Protein AF-0000000083551200 (afdb_homodimer)

Radius of gyration: 42.75 Å; Cα contacts (8 Å, |Δi|>4): 434; chains: 2; bounding box: 99×242×57 Å

Structure (mmCIF, N/CA/C/O backbone):
data_AF-0000000083551200-model_v1
#
loop_
_entity.id
_entity.type
_entity.pdbx_description
1 polymer 'TetR/AcrR family transcriptional regulator'
#
loop_
_atom_site.group_PDB
_atom_site.id
_atom_site.type_symbol
_atom_site.label_atom_id
_atom_site.label_alt_id
_atom_site.label_comp_id
_atom_site.label_asym_id
_atom_site.label_entity_id
_atom_site.label_seq_id
_atom_site.pdbx_PDB_ins_code
_atom_site.Cartn_x
_atom_site.Cartn_y
_atom_site.Cartn_z
_atom_site.occupancy
_atom_site.B_iso_or_equiv
_atom_site.auth_seq_id
_atom_site.auth_comp_id
_atom_site.auth_asym_id
_atom_site.auth_atom_id
_atom_site.pdbx_PDB_model_num
ATOM 1 N N . MET A 1 1 ? 72.625 -113.812 -29.484 1 29.19 1 MET A N 1
ATOM 2 C CA . MET A 1 1 ? 72.062 -112.812 -28.625 1 29.19 1 MET A CA 1
ATOM 3 C C . MET A 1 1 ? 72.438 -111.375 -29.094 1 29.19 1 MET A C 1
ATOM 5 O O . MET A 1 1 ? 73.562 -110.938 -28.859 1 29.19 1 MET A O 1
ATOM 9 N N . ILE A 1 2 ? 71.938 -111.062 -30.359 1 31.91 2 ILE A N 1
ATOM 10 C CA . ILE A 1 2 ? 72.375 -109.938 -31.234 1 31.91 2 ILE A CA 1
ATOM 11 C C . ILE A 1 2 ? 71.938 -108.625 -30.641 1 31.91 2 ILE A C 1
ATOM 13 O O . ILE A 1 2 ? 70.75 -108.438 -30.359 1 31.91 2 ILE A O 1
ATOM 17 N N . GLN A 1 3 ? 72.688 -107.875 -29.891 1 33.94 3 GLN A N 1
ATOM 18 C CA . GLN A 1 3 ? 72.562 -106.625 -29.141 1 33.94 3 GLN A CA 1
ATOM 19 C C . GLN A 1 3 ? 72.375 -105.438 -30.078 1 33.94 3 GLN A C 1
ATOM 21 O O . GLN A 1 3 ? 73.312 -105 -30.734 1 33.94 3 GLN A O 1
ATOM 26 N N . GLY A 1 4 ? 71.25 -105.375 -30.891 1 30.05 4 GLY A N 1
ATOM 27 C CA . GLY A 1 4 ? 71.062 -104.375 -31.891 1 30.05 4 GLY A CA 1
ATOM 28 C C . GLY A 1 4 ? 71.125 -102.938 -31.312 1 30.05 4 GLY A C 1
ATOM 29 O O . GLY A 1 4 ? 70.688 -102.75 -30.188 1 30.05 4 GLY A O 1
ATOM 30 N N . SER A 1 5 ? 72 -102.062 -31.766 1 36.12 5 SER A N 1
ATOM 31 C CA . SER A 1 5 ? 72.438 -100.688 -31.516 1 36.12 5 SER A CA 1
ATOM 32 C C . SER A 1 5 ? 71.312 -99.688 -31.844 1 36.12 5 SER A C 1
ATOM 34 O O . SER A 1 5 ? 71.312 -99.125 -32.938 1 36.12 5 SER A O 1
ATOM 36 N N . MET A 1 6 ? 70.062 -99.875 -31.422 1 34.28 6 MET A N 1
ATOM 37 C CA . MET A 1 6 ? 69.125 -98.938 -32.062 1 34.28 6 MET A CA 1
ATOM 38 C C . MET A 1 6 ? 69.438 -97.5 -31.719 1 34.28 6 MET A C 1
ATOM 40 O O . MET A 1 6 ? 69.75 -97.188 -30.562 1 34.28 6 MET A O 1
ATOM 44 N N . SER A 1 7 ? 69.938 -96.688 -32.656 1 35.22 7 SER A N 1
ATOM 45 C CA . SER A 1 7 ? 70.375 -95.25 -32.719 1 35.22 7 SER A CA 1
ATOM 46 C C . SER A 1 7 ? 69.25 -94.312 -32.312 1 35.22 7 SER A C 1
ATOM 48 O O . SER A 1 7 ? 68.188 -94.312 -32.938 1 35.22 7 SER A O 1
ATOM 50 N N . MET A 1 8 ? 69.062 -94.062 -31.031 1 34.53 8 MET A N 1
ATOM 51 C CA . MET A 1 8 ? 68 -93.188 -30.516 1 34.53 8 MET A CA 1
ATOM 52 C C . MET A 1 8 ? 68.125 -91.75 -31.094 1 34.53 8 MET A C 1
ATOM 54 O O . MET A 1 8 ? 69.125 -91.062 -30.828 1 34.53 8 MET A O 1
ATOM 58 N N . GLU A 1 9 ? 67.688 -91.5 -32.375 1 34.66 9 GLU A N 1
ATOM 59 C CA . GLU A 1 9 ? 67.688 -90.188 -33.031 1 34.66 9 GLU A CA 1
ATOM 60 C C . GLU A 1 9 ? 67.062 -89.125 -32.125 1 34.66 9 GLU A C 1
ATOM 62 O O . GLU A 1 9 ? 66 -89.375 -31.516 1 34.66 9 GLU A O 1
ATOM 67 N N . SER A 1 10 ? 67.875 -88.188 -31.547 1 37.62 10 SER A N 1
ATOM 68 C CA . SER A 1 10 ? 67.625 -87.062 -30.672 1 37.62 10 SER A CA 1
ATOM 69 C C . SER A 1 10 ? 66.625 -86.062 -31.312 1 37.62 10 SER A C 1
ATOM 71 O O . SER A 1 10 ? 66.938 -85.5 -32.375 1 37.62 10 SER A O 1
ATOM 73 N N . GLU A 1 11 ? 65.312 -86.375 -31.375 1 36.91 11 GLU A N 1
ATOM 74 C CA . GLU A 1 11 ? 64.375 -85.5 -31.969 1 36.91 11 GLU A CA 1
ATOM 75 C C . GLU A 1 11 ? 64.5 -84.062 -31.422 1 36.91 11 GLU A C 1
ATOM 77 O O . GLU A 1 11 ? 64.5 -83.875 -30.203 1 36.91 11 GLU A O 1
ATOM 82 N N . GLU A 1 12 ? 65.25 -83.188 -32.094 1 42.47 12 GLU A N 1
ATOM 83 C CA . GLU A 1 12 ? 65.438 -81.812 -31.766 1 42.47 12 GLU A CA 1
ATOM 84 C C . GLU A 1 12 ? 64.125 -81.062 -31.5 1 42.47 12 GLU A C 1
ATOM 86 O O . GLU A 1 12 ? 63.156 -81.25 -32.25 1 42.47 12 GLU A O 1
ATOM 91 N N . PRO A 1 13 ? 63.844 -80.625 -30.219 1 43.81 13 PRO A N 1
ATOM 92 C CA . PRO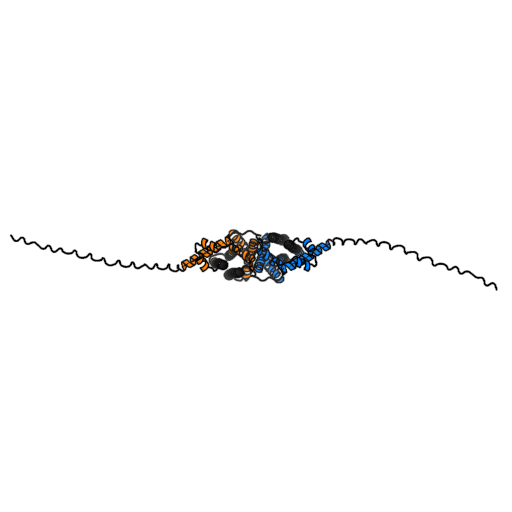 A 1 13 ? 62.531 -80.062 -29.906 1 43.81 13 PRO A CA 1
ATOM 93 C C . PRO A 1 13 ? 62.188 -78.875 -30.844 1 43.81 13 PRO A C 1
ATOM 95 O O . PRO A 1 13 ? 63.094 -78.188 -31.344 1 43.81 13 PRO A O 1
ATOM 98 N N . LEU A 1 14 ? 61.156 -79 -31.688 1 45.69 14 LEU A N 1
ATOM 99 C CA . LEU A 1 14 ? 60.656 -78 -32.625 1 45.69 14 LEU A CA 1
ATOM 100 C C . LEU A 1 14 ? 60.594 -76.625 -31.984 1 45.69 14 LEU A C 1
ATOM 102 O O . LEU A 1 14 ? 60.344 -76.5 -30.797 1 45.69 14 LEU A O 1
ATOM 106 N N . PRO A 1 15 ? 61.219 -75.562 -32.625 1 45.12 15 PRO A N 1
ATOM 107 C CA . PRO A 1 15 ? 61.312 -74.25 -32.062 1 45.12 15 PRO A CA 1
ATOM 108 C C . PRO A 1 15 ? 59.938 -73.688 -31.625 1 45.12 15 PRO A C 1
ATOM 110 O O . PRO A 1 15 ? 58.906 -74.062 -32.156 1 45.12 15 PRO A O 1
ATOM 113 N N . PRO A 1 16 ? 59.75 -73.125 -30.391 1 41.72 16 PRO A N 1
ATOM 114 C CA . PRO A 1 16 ? 58.438 -72.688 -29.906 1 41.72 16 PRO A CA 1
ATOM 115 C C . PRO A 1 16 ? 57.812 -71.625 -30.812 1 41.72 16 PRO A C 1
ATOM 117 O O . PRO A 1 16 ? 58.5 -70.688 -31.266 1 41.72 16 PRO A O 1
ATOM 120 N N . GLU A 1 17 ? 57.031 -71.938 -31.844 1 39 17 GLU A N 1
ATOM 121 C CA . GLU A 1 17 ? 56.469 -70.938 -32.75 1 39 17 GLU A CA 1
ATOM 122 C C . GLU A 1 17 ? 55.969 -69.688 -31.984 1 39 17 GLU A C 1
ATOM 124 O O . GLU A 1 17 ? 55.344 -69.875 -30.938 1 39 17 GLU A O 1
ATOM 129 N N . VAL A 1 18 ? 56.375 -68.438 -32.344 1 45.47 18 VAL A N 1
ATOM 130 C CA . VAL A 1 18 ? 56.094 -67.062 -31.906 1 45.47 18 VAL A CA 1
ATOM 131 C C . VAL A 1 18 ? 54.594 -66.812 -31.938 1 45.47 18 VAL A C 1
ATOM 133 O O . VAL A 1 18 ? 53.938 -67.125 -32.938 1 45.47 18 VAL A O 1
ATOM 136 N N . ALA A 1 19 ? 53.938 -66.812 -30.781 1 41.47 19 ALA A N 1
ATOM 137 C CA . ALA A 1 19 ? 52.5 -66.562 -30.656 1 41.47 19 ALA A CA 1
ATOM 138 C C . ALA A 1 19 ? 52.094 -65.312 -31.5 1 41.47 19 ALA A C 1
ATOM 140 O O . ALA A 1 19 ? 52.844 -64.375 -31.688 1 41.47 19 ALA A O 1
ATOM 141 N N . PRO A 1 20 ? 51.188 -65.5 -32.5 1 43.47 20 PRO A N 1
ATOM 142 C CA . PRO A 1 20 ? 50.781 -64.375 -33.344 1 43.47 20 PRO A CA 1
ATOM 143 C C . PRO A 1 20 ? 50.5 -63.094 -32.531 1 43.47 20 PRO A C 1
ATOM 145 O O . PRO A 1 20 ? 50.188 -63.156 -31.344 1 43.47 20 PRO A O 1
ATOM 148 N N . PRO A 1 21 ? 50.875 -61.812 -33.031 1 40.53 21 PRO A N 1
ATOM 149 C CA . PRO A 1 21 ? 50.719 -60.562 -32.312 1 40.53 21 PRO A CA 1
ATOM 150 C C . PRO A 1 21 ? 49.281 -60.312 -31.844 1 40.53 21 PRO A C 1
ATOM 152 O O . PRO A 1 21 ? 48.344 -60.844 -32.438 1 40.53 21 PRO A O 1
ATOM 155 N N . ALA A 1 22 ? 49.031 -59.844 -30.562 1 37.88 22 ALA A N 1
ATOM 156 C CA . ALA A 1 22 ? 47.781 -59.5 -29.891 1 37.88 22 ALA A CA 1
ATOM 157 C C . ALA A 1 22 ? 46.906 -58.594 -30.75 1 37.88 22 ALA A C 1
ATOM 159 O O . ALA A 1 22 ? 47.406 -57.625 -31.328 1 37.88 22 ALA A O 1
ATOM 160 N N . ALA A 1 23 ? 45.812 -59.062 -31.375 1 38.34 23 ALA A N 1
ATOM 161 C CA . ALA A 1 23 ? 44.812 -58.25 -32.094 1 38.34 23 ALA A CA 1
ATOM 162 C C . ALA A 1 23 ? 44.562 -56.906 -31.422 1 38.34 23 ALA A C 1
ATOM 164 O O . ALA A 1 23 ? 44.531 -56.844 -30.188 1 38.34 23 ALA A O 1
ATOM 165 N N . GLU A 1 24 ? 44.875 -55.75 -31.984 1 38.88 24 GLU A N 1
ATOM 166 C CA . GLU A 1 24 ? 44.625 -54.375 -31.594 1 38.88 24 GLU A CA 1
ATOM 167 C C . GLU A 1 24 ? 43.219 -54.188 -31.047 1 38.88 24 GLU A C 1
ATOM 169 O O . GLU A 1 24 ? 42.25 -54.5 -31.734 1 38.88 24 GLU A O 1
ATOM 174 N N . ALA A 1 25 ? 43 -54.219 -29.719 1 40.5 25 ALA A N 1
ATOM 175 C CA . ALA A 1 25 ? 41.75 -53.875 -29.047 1 40.5 25 ALA A CA 1
ATOM 176 C C . ALA A 1 25 ? 41.062 -52.688 -29.734 1 40.5 25 ALA A C 1
ATOM 178 O O . ALA A 1 25 ? 41.688 -51.594 -29.859 1 40.5 25 ALA A O 1
ATOM 179 N N . ALA A 1 26 ? 40.094 -52.812 -30.625 1 42.19 26 ALA A N 1
ATOM 180 C CA . ALA A 1 26 ? 39.219 -51.781 -31.172 1 42.19 26 ALA A CA 1
ATOM 181 C C . ALA A 1 26 ? 38.781 -50.781 -30.094 1 42.19 26 ALA A C 1
ATOM 183 O O . ALA A 1 26 ? 38.344 -51.188 -29.016 1 42.19 26 ALA A O 1
ATOM 184 N N . GLY A 1 27 ? 39.375 -49.625 -29.938 1 38.69 27 GLY A N 1
ATOM 185 C CA . GLY A 1 27 ? 39 -48.469 -29.109 1 38.69 27 GLY A CA 1
ATOM 186 C C . GLY A 1 27 ? 37.469 -48.281 -29.016 1 38.69 27 GLY A C 1
ATOM 187 O O . GLY A 1 27 ? 36.812 -48.094 -30.016 1 38.69 27 GLY A O 1
ATOM 188 N N . GLN A 1 28 ? 36.688 -49 -28.141 1 38.84 28 GLN A N 1
ATOM 189 C CA . GLN A 1 28 ? 35.312 -48.656 -27.844 1 38.84 28 GLN A CA 1
ATOM 190 C C . GLN A 1 28 ? 35.094 -47.156 -27.828 1 38.84 28 GLN A C 1
ATOM 192 O O . GLN A 1 28 ? 35.75 -46.438 -27.094 1 38.84 28 GLN A O 1
ATOM 197 N N . SER A 1 29 ? 34.812 -46.469 -28.906 1 38.78 29 SER A N 1
ATOM 198 C CA . SER A 1 29 ? 34.375 -45.094 -28.969 1 38.78 29 SER A CA 1
ATOM 199 C C . SER A 1 29 ? 33.469 -44.719 -27.781 1 38.78 29 SER A C 1
ATOM 201 O O . SER A 1 29 ? 32.406 -45.344 -27.594 1 38.78 29 SER A O 1
ATOM 203 N N . ARG A 1 30 ? 34 -44.438 -26.688 1 48.5 30 ARG A N 1
ATOM 204 C CA . ARG A 1 30 ? 33.188 -43.875 -25.609 1 48.5 30 ARG A CA 1
ATOM 205 C C . ARG A 1 30 ? 32.062 -42.969 -26.172 1 48.5 30 ARG A C 1
ATOM 207 O O . ARG A 1 30 ? 32.344 -41.969 -26.797 1 48.5 30 ARG A O 1
ATOM 214 N N . ARG A 1 31 ? 30.969 -43.594 -26.562 1 45.91 31 ARG A N 1
ATOM 215 C CA . ARG A 1 31 ? 29.812 -42.781 -26.922 1 45.91 31 ARG A CA 1
ATOM 216 C C . ARG A 1 31 ? 29.734 -41.531 -26.062 1 45.91 31 ARG A C 1
ATOM 218 O O . ARG A 1 31 ? 29.984 -41.562 -24.859 1 45.91 31 ARG A O 1
ATOM 225 N N . ALA A 1 32 ? 29.781 -40.312 -26.594 1 48.28 32 ALA A N 1
ATOM 226 C CA . ALA A 1 32 ? 29.656 -39 -25.953 1 48.28 32 ALA A CA 1
ATOM 227 C C . ALA A 1 32 ? 28.422 -38.938 -25.062 1 48.28 32 ALA A C 1
ATOM 229 O O . ALA A 1 32 ? 27.375 -39.469 -25.406 1 48.28 32 ALA A O 1
ATOM 230 N N . PRO A 1 33 ? 28.531 -38.844 -23.703 1 45.12 33 PRO A N 1
ATOM 231 C CA . PRO A 1 33 ? 27.328 -38.719 -22.875 1 45.12 33 PRO A CA 1
ATOM 232 C C . PRO A 1 33 ? 26.25 -37.875 -23.531 1 45.12 33 PRO A C 1
ATOM 234 O O . PRO A 1 33 ? 26.531 -36.781 -24.031 1 45.12 33 PRO A O 1
ATOM 237 N N . GLY A 1 34 ? 25.297 -38.344 -24.25 1 42.69 34 GLY A N 1
ATOM 238 C CA . GLY A 1 34 ? 24.156 -37.688 -24.875 1 42.69 34 GLY A CA 1
ATOM 239 C C . GLY A 1 34 ? 23.516 -36.625 -24 1 42.69 34 GLY A C 1
ATOM 240 O O . GLY A 1 34 ? 23.828 -36.531 -22.812 1 42.69 34 GLY A O 1
ATOM 241 N N . ARG A 1 35 ? 22.875 -35.5 -24.656 1 52.97 35 ARG A N 1
ATOM 242 C CA . ARG A 1 35 ? 22.109 -34.438 -24 1 52.97 35 ARG A CA 1
ATOM 243 C C . ARG A 1 35 ? 21.125 -35 -23 1 52.97 35 ARG A C 1
ATOM 245 O O . ARG A 1 35 ? 20.375 -35.938 -23.312 1 52.97 35 ARG A O 1
ATOM 252 N N . PRO A 1 36 ? 21.375 -34.812 -21.719 1 56.53 36 PRO A N 1
ATOM 253 C CA . PRO A 1 36 ? 20.375 -35.344 -20.781 1 56.53 36 PRO A CA 1
ATOM 254 C C . PRO A 1 36 ? 18.953 -35.156 -21.281 1 56.53 36 PRO A C 1
ATOM 256 O O . PRO A 1 36 ? 18.672 -34.188 -22.016 1 56.53 36 PRO A O 1
ATOM 259 N N . PRO A 1 37 ? 18.031 -36.031 -21.188 1 60.88 37 PRO A N 1
ATOM 260 C CA . PRO A 1 37 ? 16.641 -35.969 -21.625 1 60.88 37 PRO A CA 1
ATOM 261 C C . PRO A 1 37 ? 15.93 -34.719 -21.125 1 60.88 37 PRO A C 1
ATOM 263 O O . PRO A 1 37 ? 16.312 -34.156 -20.094 1 60.88 37 PRO A O 1
ATOM 266 N N . LEU A 1 38 ? 15.062 -34.062 -21.969 1 55.53 38 LEU A N 1
ATOM 267 C CA . LEU A 1 38 ? 14.266 -32.844 -21.719 1 55.53 38 LEU A CA 1
ATOM 268 C C . LEU A 1 38 ? 13.766 -32.844 -20.281 1 55.53 38 LEU A C 1
ATOM 270 O O . LEU A 1 38 ? 13.773 -31.781 -19.641 1 55.53 38 LEU A O 1
ATOM 274 N N . ARG A 1 39 ? 13.242 -33.969 -19.75 1 60.69 39 ARG A N 1
ATOM 275 C CA . ARG A 1 39 ? 12.766 -34.062 -18.375 1 60.69 39 ARG A CA 1
ATOM 276 C C . ARG A 1 39 ? 13.867 -33.688 -17.391 1 60.69 39 ARG A C 1
ATOM 278 O O . ARG A 1 39 ? 13.617 -32.969 -16.406 1 60.69 39 ARG A O 1
ATOM 285 N N . GLU A 1 40 ? 15.016 -33.969 -17.812 1 71.75 40 GLU A N 1
ATOM 286 C CA . GLU A 1 40 ? 16.141 -33.719 -16.922 1 71.75 40 GLU A CA 1
ATOM 287 C C . GLU A 1 40 ? 16.5 -32.219 -16.922 1 71.75 40 GLU A C 1
ATOM 289 O O . GLU A 1 40 ? 16.812 -31.656 -15.867 1 71.75 40 GLU A O 1
ATOM 294 N N . GLN A 1 41 ? 16.125 -31.672 -18.078 1 77.25 41 GLN A N 1
ATOM 295 C CA . GLN A 1 41 ? 16.422 -30.25 -18.188 1 77.25 41 GLN A CA 1
ATOM 296 C C . GLN A 1 41 ? 15.438 -29.422 -17.375 1 77.25 41 GLN A C 1
ATOM 298 O O . GLN A 1 41 ? 15.828 -28.453 -16.719 1 77.25 41 GLN A O 1
ATOM 303 N N . GLU A 1 42 ? 14.203 -29.906 -17.547 1 84.56 42 GLU A N 1
ATOM 304 C CA . GLU A 1 42 ? 13.172 -29.188 -16.812 1 84.56 42 GLU A CA 1
ATOM 305 C C . GLU A 1 42 ? 13.352 -29.344 -15.297 1 84.56 42 GLU A C 1
ATOM 307 O O . GLU A 1 42 ? 13.148 -28.391 -14.539 1 84.56 42 GLU A O 1
ATOM 312 N N . GLU A 1 43 ? 13.703 -30.5 -14.977 1 88 43 GLU A N 1
ATOM 313 C CA . GLU A 1 43 ? 13.961 -30.75 -13.562 1 88 43 GLU A CA 1
ATOM 314 C C . GLU A 1 43 ? 15.133 -29.922 -13.055 1 88 43 GLU A C 1
ATOM 316 O O . GLU A 1 43 ? 15.078 -29.359 -11.961 1 88 43 GLU A O 1
ATOM 321 N N . THR A 1 44 ? 16.156 -29.875 -13.844 1 89.94 44 THR A N 1
ATOM 322 C CA . THR A 1 44 ? 17.328 -29.062 -13.492 1 89.94 44 THR A CA 1
ATOM 323 C C . THR A 1 44 ? 16.938 -27.594 -13.375 1 89.94 44 THR A C 1
ATOM 325 O O . THR A 1 44 ? 17.359 -26.906 -12.445 1 89.94 44 THR A O 1
ATOM 328 N N . ARG A 1 45 ? 16.203 -27.188 -14.32 1 91.31 45 ARG A N 1
ATOM 329 C CA . ARG A 1 45 ? 15.734 -25.812 -14.305 1 91.31 45 ARG A CA 1
ATOM 330 C C . ARG A 1 45 ? 14.961 -25.5 -13.031 1 91.31 45 ARG A C 1
ATOM 332 O O . ARG A 1 45 ? 15.18 -24.469 -12.391 1 91.31 45 ARG A O 1
ATOM 339 N N . GLN A 1 46 ? 14.133 -26.422 -12.672 1 91.81 46 GLN A N 1
ATOM 340 C CA . GLN A 1 46 ? 13.312 -26.234 -11.477 1 91.81 46 GLN A CA 1
ATOM 341 C C . GLN A 1 46 ? 14.18 -26.203 -10.219 1 91.81 46 GLN A C 1
ATOM 343 O O . GLN A 1 46 ? 13.945 -25.391 -9.32 1 91.81 46 GLN A O 1
ATOM 348 N N . ILE A 1 47 ? 15.141 -27.016 -10.203 1 92.88 47 ILE A N 1
ATOM 349 C CA . ILE A 1 47 ? 16.047 -27.062 -9.062 1 92.88 47 ILE A CA 1
ATOM 350 C C . ILE A 1 47 ? 16.797 -25.734 -8.945 1 92.88 47 ILE A C 1
ATOM 352 O O . ILE A 1 47 ? 16.953 -25.203 -7.848 1 92.88 47 ILE A O 1
ATOM 356 N N . ILE A 1 48 ? 17.219 -25.234 -10.039 1 94.19 48 ILE A N 1
ATOM 357 C CA . ILE A 1 48 ? 17.938 -23.953 -10.07 1 94.19 48 ILE A CA 1
ATOM 358 C C . ILE A 1 48 ? 17.016 -22.844 -9.586 1 94.19 48 ILE A C 1
ATOM 360 O O . ILE A 1 48 ? 17.422 -22.016 -8.766 1 94.19 48 ILE A O 1
ATOM 364 N N . ILE A 1 49 ? 15.828 -22.891 -10.07 1 92.38 49 ILE A N 1
ATOM 365 C CA . ILE A 1 49 ? 14.867 -21.844 -9.727 1 92.38 49 ILE A CA 1
ATOM 366 C C . ILE A 1 49 ? 14.586 -21.875 -8.227 1 92.38 49 ILE A C 1
ATOM 368 O O . ILE A 1 49 ? 14.547 -20.828 -7.574 1 92.38 49 ILE A O 1
ATOM 372 N N . GLU A 1 50 ? 14.453 -23.047 -7.672 1 92 50 GLU A N 1
ATOM 373 C CA . GLU A 1 50 ? 14.188 -23.188 -6.242 1 92 50 GLU A CA 1
ATOM 374 C C . GLU A 1 50 ? 15.383 -22.719 -5.414 1 92 50 GLU A C 1
ATOM 376 O O . GLU A 1 50 ? 15.219 -22.031 -4.41 1 92 50 GLU A O 1
ATOM 381 N N . ALA A 1 51 ? 16.547 -23.078 -5.836 1 93.69 51 ALA A N 1
ATOM 382 C CA . ALA A 1 51 ? 17.766 -22.641 -5.156 1 93.69 51 ALA A CA 1
ATOM 383 C C . ALA A 1 51 ? 17.906 -21.125 -5.215 1 93.69 51 ALA A C 1
ATOM 385 O O . ALA A 1 51 ? 18.297 -20.5 -4.23 1 93.69 51 ALA A O 1
ATOM 386 N N . ALA A 1 52 ? 17.625 -20.625 -6.367 1 93.12 52 ALA A N 1
ATOM 387 C CA . ALA A 1 52 ? 17.703 -19.172 -6.547 1 93.12 52 ALA A CA 1
ATOM 388 C C . ALA A 1 52 ? 16.703 -18.453 -5.648 1 93.12 52 ALA A C 1
ATOM 390 O O . ALA A 1 52 ? 17.047 -17.453 -5 1 93.12 52 ALA A O 1
ATOM 391 N N . ALA A 1 53 ? 15.484 -18.938 -5.633 1 86.69 53 ALA A N 1
ATOM 392 C CA . ALA A 1 53 ? 14.453 -18.344 -4.781 1 86.69 53 ALA A CA 1
ATOM 393 C C . ALA A 1 53 ? 14.906 -18.297 -3.326 1 86.69 53 ALA A C 1
ATOM 395 O O . ALA A 1 53 ? 14.758 -17.266 -2.66 1 86.69 53 ALA A O 1
ATOM 396 N N . HIS A 1 54 ? 15.453 -19.344 -2.926 1 87.88 54 HIS A N 1
ATOM 397 C CA . HIS A 1 54 ? 15.938 -19.438 -1.555 1 87.88 54 HIS A CA 1
ATOM 398 C C . HIS A 1 54 ? 17.062 -18.438 -1.312 1 87.88 54 HIS A C 1
ATOM 400 O O . HIS A 1 54 ? 17.078 -17.75 -0.287 1 87.88 54 HIS A O 1
ATOM 406 N N . GLU A 1 55 ? 18.016 -18.359 -2.195 1 90.12 55 GLU A N 1
ATOM 407 C CA . GLU A 1 55 ? 19.125 -17.422 -2.086 1 90.12 55 GLU A CA 1
ATOM 408 C C . GLU A 1 55 ? 18.641 -15.977 -2.043 1 90.12 55 GLU A C 1
ATOM 410 O O . GLU A 1 55 ? 19.125 -15.18 -1.231 1 90.12 55 GLU A O 1
ATOM 415 N N . PHE A 1 56 ? 17.719 -15.664 -2.893 1 82.31 56 PHE A N 1
ATOM 416 C CA . PHE A 1 56 ? 17.203 -14.297 -2.973 1 82.31 56 PHE A CA 1
ATOM 417 C C . PHE A 1 56 ? 16.469 -13.922 -1.693 1 82.31 56 PHE A C 1
ATOM 419 O O . PHE A 1 56 ? 16.531 -12.773 -1.25 1 82.31 56 PHE A O 1
ATOM 426 N N . VAL A 1 57 ? 15.797 -14.844 -1.095 1 77.38 57 VAL A N 1
ATOM 427 C CA . VAL A 1 57 ? 15.039 -14.586 0.128 1 77.38 57 VAL A CA 1
ATOM 428 C C . VAL A 1 57 ? 16 -14.453 1.308 1 77.38 57 VAL A C 1
ATOM 430 O O . VAL A 1 57 ? 15.836 -13.562 2.146 1 77.38 57 VAL A O 1
ATOM 433 N N . THR A 1 58 ? 17 -15.273 1.349 1 82.56 58 THR A N 1
ATOM 434 C CA . THR A 1 58 ? 17.875 -15.359 2.514 1 82.56 58 THR A CA 1
ATOM 435 C C . THR A 1 58 ? 18.969 -14.289 2.455 1 82.56 58 THR A C 1
ATOM 437 O O . THR A 1 58 ? 19.203 -13.578 3.436 1 82.56 58 THR A O 1
ATOM 440 N N . ALA A 1 59 ? 19.594 -14.148 1.279 1 81.44 59 ALA A N 1
ATOM 441 C CA . ALA A 1 59 ? 20.734 -13.242 1.154 1 81.44 59 ALA A CA 1
ATOM 442 C C . ALA A 1 59 ? 20.281 -11.859 0.68 1 81.44 59 ALA A C 1
ATOM 444 O O . ALA A 1 59 ? 21 -10.875 0.854 1 81.44 59 ALA A O 1
ATOM 445 N N . GLY A 1 60 ? 19.062 -11.875 0.181 1 76.56 60 GLY A N 1
ATOM 446 C CA . GLY A 1 60 ? 18.672 -10.656 -0.513 1 76.56 60 GLY A CA 1
ATOM 447 C C . GLY A 1 60 ? 19.25 -10.555 -1.908 1 76.56 60 GLY A C 1
ATOM 448 O O . GLY A 1 60 ? 20.312 -11.125 -2.189 1 76.56 60 GLY A O 1
ATOM 449 N N . PHE A 1 61 ? 18.688 -9.844 -2.729 1 75.94 61 PHE A N 1
ATOM 450 C CA . PHE A 1 61 ? 19.078 -9.766 -4.129 1 75.94 61 PHE A CA 1
ATOM 451 C C . PHE A 1 61 ? 20.484 -9.18 -4.262 1 75.94 61 PHE A C 1
ATOM 453 O O . PHE A 1 61 ? 21.297 -9.672 -5.043 1 75.94 61 PHE A O 1
ATOM 460 N N . ALA A 1 62 ? 20.656 -8.078 -3.535 1 72.44 62 ALA A N 1
ATOM 461 C CA . ALA A 1 62 ? 21.922 -7.379 -3.646 1 72.44 62 ALA A CA 1
ATOM 462 C C . ALA A 1 62 ? 23.094 -8.297 -3.285 1 72.44 62 ALA A C 1
ATOM 464 O O . ALA A 1 62 ? 24.156 -8.25 -3.922 1 72.44 62 ALA A O 1
ATOM 465 N N . HIS A 1 63 ? 22.938 -9.18 -2.383 1 81.69 63 HIS A N 1
ATOM 466 C CA . HIS A 1 63 ? 24.016 -10 -1.866 1 81.69 63 HIS A CA 1
ATOM 467 C C . HIS A 1 63 ? 23.984 -11.406 -2.451 1 81.69 63 HIS A C 1
ATOM 469 O O . HIS A 1 63 ? 24.891 -12.203 -2.217 1 81.69 63 HIS A O 1
ATOM 475 N N . ALA A 1 64 ? 22.953 -11.664 -3.203 1 87.38 64 ALA A N 1
ATOM 476 C CA . ALA A 1 64 ? 22.844 -12.984 -3.82 1 87.38 64 ALA A CA 1
ATOM 477 C C . ALA A 1 64 ? 23.984 -13.227 -4.793 1 87.38 64 ALA A C 1
ATOM 479 O O . ALA A 1 64 ? 24.516 -12.289 -5.395 1 87.38 64 ALA A O 1
ATOM 480 N N . SER A 1 65 ? 24.391 -14.523 -4.926 1 92.62 65 SER A N 1
ATOM 481 C CA . SER A 1 65 ? 25.531 -14.914 -5.754 1 92.62 65 SER A CA 1
ATOM 482 C C . SER A 1 65 ? 25.156 -16.062 -6.688 1 92.62 65 SER A C 1
ATOM 484 O O . SER A 1 65 ? 24.578 -17.062 -6.254 1 92.62 65 SER A O 1
ATOM 486 N N . MET A 1 66 ? 25.578 -15.844 -7.918 1 94.56 66 MET A N 1
ATOM 487 C CA . MET A 1 66 ? 25.359 -16.906 -8.898 1 94.56 66 MET A CA 1
ATOM 488 C C . MET A 1 66 ? 26.109 -18.172 -8.508 1 94.56 66 MET A C 1
ATOM 490 O O . MET A 1 66 ? 25.594 -19.281 -8.664 1 94.56 66 MET A O 1
ATOM 494 N N . SER A 1 67 ? 27.266 -17.984 -7.973 1 95 67 SER A N 1
ATOM 495 C CA . SER A 1 67 ? 28.078 -19.125 -7.555 1 95 67 SER A CA 1
ATOM 496 C C . SER A 1 67 ? 27.422 -19.875 -6.406 1 95 67 SER A C 1
ATOM 498 O O . SER A 1 67 ? 27.391 -21.109 -6.41 1 95 67 SER A O 1
ATOM 500 N N . ARG A 1 68 ? 26.859 -19.203 -5.469 1 95.94 68 ARG A N 1
ATOM 501 C CA . ARG A 1 68 ? 26.188 -19.828 -4.336 1 95.94 68 ARG A CA 1
ATOM 502 C C . ARG A 1 68 ? 24.922 -20.547 -4.789 1 95.94 68 ARG A C 1
ATOM 504 O O . ARG A 1 68 ? 24.594 -21.625 -4.285 1 95.94 68 ARG A O 1
ATOM 511 N N . ILE A 1 69 ? 24.234 -19.922 -5.727 1 96.5 69 ILE A N 1
ATOM 512 C CA . ILE A 1 69 ? 23.031 -20.531 -6.254 1 96.5 69 ILE A CA 1
ATOM 513 C C . ILE A 1 69 ? 23.375 -21.828 -6.977 1 96.5 69 ILE A C 1
ATOM 515 O O . ILE A 1 69 ? 22.719 -22.859 -6.773 1 96.5 69 ILE A O 1
ATOM 519 N N . ALA A 1 70 ? 24.438 -21.766 -7.789 1 96.19 70 ALA A N 1
ATOM 520 C CA . ALA A 1 70 ? 24.875 -22.969 -8.5 1 96.19 70 ALA A CA 1
ATOM 521 C C . ALA A 1 70 ? 25.25 -24.078 -7.527 1 96.19 70 ALA A C 1
ATOM 523 O O . ALA A 1 70 ? 24.812 -25.234 -7.695 1 96.19 70 ALA A O 1
ATOM 524 N N . HIS A 1 71 ? 25.938 -23.734 -6.527 1 96.12 71 HIS A N 1
ATOM 525 C CA . HIS A 1 71 ? 26.359 -24.688 -5.512 1 96.12 71 HIS A CA 1
ATOM 526 C C . HIS A 1 71 ? 25.172 -25.297 -4.801 1 96.12 71 HIS A C 1
ATOM 528 O O . HIS A 1 71 ? 25.094 -26.516 -4.645 1 96.12 71 HIS A O 1
ATOM 534 N N . ALA A 1 72 ? 24.25 -24.531 -4.426 1 95.12 72 ALA A N 1
ATOM 535 C CA . ALA A 1 72 ? 23.062 -25 -3.715 1 95.12 72 ALA A CA 1
ATOM 536 C C . ALA A 1 72 ? 22.219 -25.906 -4.598 1 95.12 72 ALA A C 1
ATOM 538 O O . ALA A 1 72 ? 21.578 -26.844 -4.109 1 95.12 72 ALA A O 1
ATOM 539 N N . ALA A 1 73 ? 22.203 -25.625 -5.875 1 94.94 73 ALA A N 1
ATOM 540 C CA . ALA A 1 73 ? 21.422 -26.391 -6.836 1 94.94 73 ALA A CA 1
ATOM 541 C C . ALA A 1 73 ? 22.141 -27.656 -7.25 1 94.94 73 ALA A C 1
ATOM 543 O O . ALA A 1 73 ? 21.562 -28.516 -7.934 1 94.94 73 ALA A O 1
ATOM 544 N N . GLY A 1 74 ? 23.375 -27.734 -6.902 1 95.19 74 GLY A N 1
ATOM 545 C CA . GLY A 1 74 ? 24.141 -28.906 -7.277 1 95.19 74 GLY A CA 1
ATOM 546 C C . GLY A 1 74 ? 24.484 -28.953 -8.758 1 95.19 74 GLY A C 1
ATOM 547 O O . GLY A 1 74 ? 24.5 -30.031 -9.359 1 95.19 74 GLY A O 1
ATOM 548 N N . VAL A 1 75 ? 24.594 -27.812 -9.32 1 94.44 75 VAL A N 1
ATOM 549 C CA . VAL A 1 75 ? 24.938 -27.734 -10.734 1 94.44 75 VAL A CA 1
ATOM 550 C C . VAL A 1 75 ? 26.188 -26.891 -10.914 1 94.44 75 VAL A C 1
ATOM 552 O O . VAL A 1 75 ? 26.625 -26.203 -9.984 1 94.44 75 VAL A O 1
ATOM 555 N N . SER A 1 76 ? 26.719 -27.016 -12.109 1 92.94 76 SER A N 1
ATOM 556 C CA . SER A 1 76 ? 27.844 -26.172 -12.438 1 92.94 76 SER A CA 1
ATOM 557 C C . SER A 1 76 ? 27.406 -24.734 -12.727 1 92.94 76 SER A C 1
ATOM 559 O O . SER A 1 76 ? 26.25 -24.5 -13.102 1 92.94 76 SER A O 1
ATOM 561 N N . THR A 1 77 ? 28.328 -23.828 -12.516 1 92.69 77 THR A N 1
ATOM 562 C CA . THR A 1 77 ? 28.062 -22.438 -12.867 1 92.69 77 THR A CA 1
ATOM 563 C C . THR A 1 77 ? 27.703 -22.328 -14.352 1 92.69 77 THR A C 1
ATOM 565 O O . THR A 1 77 ? 26.844 -21.531 -14.719 1 92.69 77 THR A O 1
ATOM 568 N N . ARG A 1 78 ? 28.359 -23.109 -15.172 1 92.56 78 ARG A N 1
ATOM 569 C CA . ARG A 1 78 ? 28.062 -23.094 -16.594 1 92.56 78 ARG A CA 1
ATOM 570 C C . ARG A 1 78 ? 26.625 -23.484 -16.875 1 92.56 78 ARG A C 1
ATOM 572 O O . ARG A 1 78 ? 25.938 -22.859 -17.688 1 92.56 78 ARG A O 1
ATOM 579 N N . THR A 1 79 ? 26.203 -24.5 -16.188 1 92.69 79 THR A N 1
ATOM 580 C CA . THR A 1 79 ? 24.828 -24.969 -16.328 1 92.69 79 THR A CA 1
ATOM 581 C C . THR A 1 79 ? 23.844 -23.875 -15.898 1 92.69 79 THR A C 1
ATOM 583 O O . THR A 1 79 ? 22.812 -23.672 -16.547 1 92.69 79 THR A O 1
ATOM 586 N N . LEU A 1 80 ? 24.156 -23.125 -14.734 1 95.06 80 LEU A N 1
ATOM 587 C CA . LEU A 1 80 ? 23.312 -22.031 -14.25 1 95.06 80 LEU A CA 1
ATOM 588 C C . LEU A 1 80 ? 23.219 -20.922 -15.297 1 95.06 80 LEU A C 1
ATOM 590 O O . LEU A 1 80 ? 22.125 -20.391 -15.531 1 95.06 80 LEU A O 1
ATOM 594 N N . TYR A 1 81 ? 24.25 -20.672 -16 1 94.12 81 TYR A N 1
ATOM 595 C CA . TYR A 1 81 ? 24.297 -19.578 -16.953 1 94.12 81 TYR A CA 1
ATOM 596 C C . TYR A 1 81 ? 23.594 -19.953 -18.25 1 94.12 81 TYR A C 1
ATOM 598 O O . TYR A 1 81 ? 23.25 -19.078 -19.062 1 94.12 81 TYR A O 1
ATOM 606 N N . ARG A 1 82 ? 23.391 -21.312 -18.469 1 93.5 82 ARG A N 1
ATOM 607 C CA . ARG A 1 82 ? 22.531 -21.75 -19.562 1 93.5 82 ARG A CA 1
ATOM 608 C C . ARG A 1 82 ? 21.062 -21.391 -19.297 1 93.5 82 ARG A C 1
ATOM 610 O O . ARG A 1 82 ? 20.297 -21.188 -20.234 1 93.5 82 ARG A O 1
ATOM 617 N N . VAL A 1 83 ? 20.781 -21.359 -18.078 1 92.69 83 VAL A N 1
ATOM 618 C CA . VAL A 1 83 ? 19.406 -21.094 -17.656 1 92.69 83 VAL A CA 1
ATOM 619 C C . VAL A 1 83 ? 19.188 -19.578 -17.547 1 92.69 83 VAL A C 1
ATOM 621 O O . VAL A 1 83 ? 18.141 -19.078 -17.953 1 92.69 83 VAL A O 1
ATOM 624 N N . ALA A 1 84 ? 20.141 -18.859 -17.016 1 94.44 84 ALA A N 1
ATOM 625 C CA . ALA A 1 84 ? 20.031 -17.422 -16.797 1 94.44 84 ALA A CA 1
ATOM 626 C C . ALA A 1 84 ? 21.344 -16.719 -17.109 1 94.44 84 ALA A C 1
ATOM 628 O O . ALA A 1 84 ? 22.422 -17.219 -16.781 1 94.44 84 ALA A O 1
ATOM 629 N N . THR A 1 85 ? 21.203 -15.531 -17.672 1 91.88 85 THR A N 1
ATOM 630 C CA . THR A 1 85 ? 22.375 -14.781 -18.109 1 91.88 85 THR A CA 1
ATOM 631 C C . THR A 1 85 ? 23.016 -14.031 -16.938 1 91.88 85 THR A C 1
ATOM 633 O O . THR A 1 85 ? 24.125 -13.523 -17.062 1 91.88 85 THR A O 1
ATOM 636 N N . GLY A 1 86 ? 22.297 -13.953 -15.844 1 89.75 86 GLY A N 1
ATOM 637 C CA . GLY A 1 86 ? 22.766 -13.25 -14.656 1 89.75 86 GLY A CA 1
ATOM 638 C C . GLY A 1 86 ? 21.734 -13.227 -13.539 1 89.75 86 GLY A C 1
ATOM 639 O O . GLY A 1 86 ? 20.688 -13.883 -13.633 1 89.75 86 GLY A O 1
ATOM 640 N N . LYS A 1 87 ? 22.094 -12.57 -12.602 1 86.5 87 LYS A N 1
ATOM 641 C CA . LYS A 1 87 ? 21.25 -12.516 -11.406 1 86.5 87 LYS A CA 1
ATOM 642 C C . LYS A 1 87 ? 19.891 -11.883 -11.711 1 86.5 87 LYS A C 1
ATOM 644 O O . LYS A 1 87 ? 18.859 -12.359 -11.227 1 86.5 87 LYS A O 1
ATOM 649 N N . ASP A 1 88 ? 19.906 -10.891 -12.547 1 81.25 88 ASP A N 1
ATOM 650 C CA . ASP A 1 88 ? 18.672 -10.211 -12.891 1 81.25 88 ASP A CA 1
ATOM 651 C C . ASP A 1 88 ? 17.734 -11.125 -13.68 1 81.25 88 ASP A C 1
ATOM 653 O O . ASP A 1 88 ? 16.547 -11.195 -13.406 1 81.25 88 ASP A O 1
ATOM 657 N N . ASP A 1 89 ? 18.359 -11.734 -14.594 1 86.94 89 ASP A N 1
ATOM 658 C CA . ASP A 1 89 ? 17.609 -12.672 -15.422 1 86.94 89 ASP A CA 1
ATOM 659 C C . ASP A 1 89 ? 17.062 -13.82 -14.578 1 86.94 89 ASP A C 1
ATOM 661 O O . ASP A 1 89 ? 15.906 -14.219 -14.742 1 86.94 89 ASP A O 1
ATOM 665 N N . LEU A 1 90 ? 17.891 -14.289 -13.773 1 90.44 90 LEU A N 1
ATOM 666 C CA . LEU A 1 90 ? 17.469 -15.375 -12.898 1 90.44 90 LEU A CA 1
ATOM 667 C C . LEU A 1 90 ? 16.344 -14.938 -11.984 1 90.44 90 LEU A C 1
ATOM 669 O O . LEU A 1 90 ? 15.391 -15.688 -11.75 1 90.44 90 LEU A O 1
ATOM 673 N N . PHE A 1 91 ? 16.406 -13.781 -11.492 1 84.88 91 PHE A N 1
ATOM 674 C CA . PHE A 1 91 ? 15.352 -13.234 -10.656 1 84.88 91 PHE A CA 1
ATOM 675 C C . PHE A 1 91 ? 14.031 -13.18 -11.422 1 84.88 91 PHE A C 1
ATOM 677 O O . PHE A 1 91 ? 12.984 -13.547 -10.891 1 84.88 91 PHE A O 1
ATOM 684 N N . ARG A 1 92 ? 14.117 -12.703 -12.609 1 83.81 92 ARG A N 1
ATOM 685 C CA . ARG A 1 92 ? 12.938 -12.633 -13.461 1 83.81 92 ARG A CA 1
ATOM 686 C C . ARG A 1 92 ? 12.305 -14.016 -13.633 1 83.81 92 ARG A C 1
ATOM 688 O O . ARG A 1 92 ? 11.086 -14.164 -13.5 1 83.81 92 ARG A O 1
ATOM 695 N N . ILE A 1 93 ? 13.07 -14.938 -13.867 1 87.94 93 ILE A N 1
ATOM 696 C CA . ILE A 1 93 ? 12.602 -16.297 -14.109 1 87.94 93 ILE A CA 1
ATOM 697 C C . ILE A 1 93 ? 11.938 -16.844 -12.844 1 87.94 93 ILE A C 1
ATOM 699 O O . ILE A 1 93 ? 10.859 -17.453 -12.914 1 87.94 93 ILE A O 1
ATOM 703 N N . VAL A 1 94 ? 12.547 -16.641 -11.719 1 87.31 94 VAL A N 1
ATOM 704 C CA . VAL A 1 94 ? 12 -17.094 -10.438 1 87.31 94 VAL A CA 1
ATOM 705 C C . VAL A 1 94 ? 10.648 -16.422 -10.195 1 87.31 94 VAL A C 1
ATOM 707 O O . VAL A 1 94 ? 9.68 -17.094 -9.82 1 87.31 94 VAL A O 1
ATOM 710 N N . ALA A 1 95 ? 10.547 -15.172 -10.43 1 83.19 95 ALA A N 1
ATOM 711 C CA . ALA A 1 95 ? 9.312 -14.422 -10.227 1 83.19 95 ALA A CA 1
ATOM 712 C C . ALA A 1 95 ? 8.203 -14.922 -11.148 1 83.19 95 ALA A C 1
ATOM 714 O O . ALA A 1 95 ? 7.066 -15.102 -10.711 1 83.19 95 ALA A O 1
ATOM 715 N N . GLU A 1 96 ? 8.562 -15.133 -12.344 1 84.94 96 GLU A N 1
ATOM 716 C CA . GLU A 1 96 ? 7.594 -15.594 -13.336 1 84.94 96 GLU A CA 1
ATOM 717 C C . GLU A 1 96 ? 7.023 -16.953 -12.953 1 84.94 96 GLU A C 1
ATOM 719 O O . GLU A 1 96 ? 5.828 -17.203 -13.117 1 84.94 96 GLU A O 1
ATOM 724 N N . GLN A 1 97 ? 7.852 -17.766 -12.516 1 86.06 97 GLN A N 1
ATOM 725 C CA . GLN A 1 97 ? 7.398 -19.094 -12.117 1 86.06 97 GLN A CA 1
ATOM 726 C C . GLN A 1 97 ? 6.465 -19.016 -10.914 1 86.06 97 GLN A C 1
ATOM 728 O O . GLN A 1 97 ? 5.469 -19.734 -10.852 1 86.06 97 GLN A O 1
ATOM 733 N N . ARG A 1 98 ? 6.785 -18.266 -10.008 1 83.38 98 ARG A N 1
ATOM 734 C CA . ARG A 1 98 ? 5.945 -18.109 -8.82 1 83.38 98 ARG A CA 1
ATOM 735 C C . ARG A 1 98 ? 4.566 -17.562 -9.195 1 83.38 98 ARG A C 1
ATOM 737 O O . ARG A 1 98 ? 3.549 -18.047 -8.695 1 83.38 98 ARG A O 1
ATOM 744 N N . ILE A 1 99 ? 4.523 -16.641 -10.07 1 85.25 99 ILE A N 1
ATOM 745 C CA . ILE A 1 99 ? 3.268 -16.047 -10.508 1 85.25 99 ILE A CA 1
ATOM 746 C C . ILE A 1 99 ? 2.438 -17.078 -11.266 1 85.25 99 ILE A C 1
ATOM 748 O O . ILE A 1 99 ? 1.221 -17.156 -11.078 1 85.25 99 ILE A O 1
ATOM 752 N N . ALA A 1 100 ? 3.146 -17.844 -12.039 1 86.19 100 ALA A N 1
ATOM 753 C CA . ALA A 1 100 ? 2.443 -18.875 -12.789 1 86.19 100 ALA A CA 1
ATOM 754 C C . ALA A 1 100 ? 1.769 -19.875 -11.852 1 86.19 100 ALA A C 1
ATOM 756 O O . ALA A 1 100 ? 0.651 -20.328 -12.109 1 86.19 100 ALA A O 1
ATOM 757 N N . ARG A 1 101 ? 2.381 -20.172 -10.852 1 85.75 101 ARG A N 1
ATOM 758 C CA . ARG A 1 101 ? 1.82 -21.094 -9.875 1 85.75 101 ARG A CA 1
ATOM 759 C C . ARG A 1 101 ? 0.579 -20.516 -9.211 1 85.75 101 ARG A C 1
ATOM 761 O O . ARG A 1 101 ? -0.417 -21.203 -9.016 1 85.75 101 ARG A O 1
ATOM 768 N N . ILE A 1 102 ? 0.598 -19.312 -8.891 1 85.62 102 ILE A N 1
ATOM 769 C CA . ILE A 1 102 ? -0.529 -18.656 -8.234 1 85.62 102 ILE A CA 1
ATOM 770 C C . ILE A 1 102 ? -1.709 -18.578 -9.203 1 85.62 102 ILE A C 1
ATOM 772 O O . ILE A 1 102 ? -2.857 -18.797 -8.805 1 85.62 102 ILE A O 1
ATOM 776 N N . VAL A 1 103 ? -1.397 -18.234 -10.391 1 87.25 103 VAL A N 1
ATOM 777 C CA . VAL A 1 103 ? -2.441 -18.156 -11.406 1 87.25 103 VAL A CA 1
ATOM 778 C C . VAL A 1 103 ? -3.107 -19.516 -11.578 1 87.25 103 VAL A C 1
ATOM 780 O O . VAL A 1 103 ? -4.332 -19.594 -11.711 1 87.25 103 VAL A O 1
ATOM 783 N N . ALA A 1 104 ? -2.262 -20.516 -11.492 1 86.94 104 ALA A N 1
ATOM 784 C CA . ALA A 1 104 ? -2.805 -21.875 -11.555 1 86.94 104 ALA A CA 1
ATOM 785 C C . ALA A 1 104 ? -3.697 -22.156 -10.344 1 86.94 104 ALA A C 1
ATOM 787 O O . ALA A 1 104 ? -4.715 -22.844 -10.469 1 86.94 104 ALA A O 1
ATOM 788 N N . ASP A 1 105 ? -3.332 -21.609 -9.211 1 85.44 105 ASP A N 1
ATOM 789 C CA . ASP A 1 105 ? -4.133 -21.766 -7.996 1 85.44 105 ASP A CA 1
ATOM 790 C C . ASP A 1 105 ? -5.5 -21.109 -8.148 1 85.44 105 ASP A C 1
ATOM 792 O O . ASP A 1 105 ? -6.508 -21.641 -7.676 1 85.44 105 ASP A O 1
ATOM 796 N N . PHE A 1 106 ? -5.594 -19.953 -8.789 1 88.69 106 PHE A N 1
ATOM 797 C CA . PHE A 1 106 ? -6.863 -19.281 -9.047 1 88.69 106 PHE A CA 1
ATOM 798 C C . PHE A 1 106 ? -7.805 -20.188 -9.836 1 88.69 106 PHE A C 1
ATOM 800 O O . PHE A 1 106 ? -9 -20.25 -9.547 1 88.69 106 PHE A O 1
ATOM 807 N N . LEU A 1 107 ? -7.234 -20.938 -10.75 1 83.62 107 LEU A N 1
ATOM 808 C CA . LEU A 1 107 ? -8.031 -21.828 -11.594 1 83.62 107 LEU A CA 1
ATOM 809 C C . LEU A 1 107 ? -8.508 -23.047 -10.805 1 83.62 107 LEU A C 1
ATOM 811 O O . LEU A 1 107 ? -9.625 -23.516 -11 1 83.62 107 LEU A O 1
ATOM 815 N N . ARG A 1 108 ? -7.727 -23.5 -9.867 1 84.88 108 ARG A N 1
ATOM 816 C CA . ARG A 1 108 ? -8.055 -24.672 -9.07 1 84.88 108 ARG A CA 1
ATOM 817 C C . ARG A 1 108 ? -9.164 -24.359 -8.07 1 84.88 108 ARG A C 1
ATOM 819 O O . ARG A 1 108 ? -10.016 -25.219 -7.801 1 84.88 108 ARG A O 1
ATOM 826 N N . VAL A 1 109 ? -9.211 -23.188 -7.551 1 84.5 109 VAL A N 1
ATOM 827 C CA . VAL A 1 109 ? -10.195 -22.781 -6.559 1 84.5 109 VAL A CA 1
ATOM 828 C C . VAL A 1 109 ? -11.602 -22.953 -7.125 1 84.5 109 VAL A C 1
ATOM 830 O O . VAL A 1 109 ? -12.523 -23.344 -6.402 1 84.5 109 VAL A O 1
ATOM 833 N N . ARG A 1 110 ? -11.859 -22.734 -8.344 1 78.88 110 ARG A N 1
ATOM 834 C CA . ARG A 1 110 ? -13.148 -22.891 -9.023 1 78.88 110 ARG A CA 1
ATOM 835 C C . ARG A 1 110 ? -13.68 -24.312 -8.867 1 78.88 110 ARG A C 1
ATOM 837 O O . ARG A 1 110 ? -14.891 -24.516 -8.773 1 78.88 110 ARG A O 1
ATOM 844 N N . GLY A 1 111 ? -12.883 -25.281 -8.75 1 70.38 111 GLY A N 1
ATOM 845 C CA . GLY A 1 111 ? -13.25 -26.688 -8.82 1 70.38 111 GLY A CA 1
ATOM 846 C C . GLY A 1 111 ? -13.461 -27.312 -7.457 1 70.38 111 GLY A C 1
ATOM 847 O O . GLY A 1 111 ? -13.805 -28.5 -7.355 1 70.38 111 GLY A O 1
ATOM 848 N N . GLU A 1 112 ? -13.602 -26.547 -6.328 1 77.88 112 GLU A N 1
ATOM 849 C CA . GLU A 1 112 ? -13.5 -27.172 -5.004 1 77.88 112 GLU A CA 1
ATOM 850 C C . GLU A 1 112 ? -14.867 -27.25 -4.336 1 77.88 112 GLU A C 1
ATOM 852 O O . GLU A 1 112 ? -14.977 -27.688 -3.188 1 77.88 112 GLU A O 1
ATOM 857 N N . GLY A 1 113 ? -15.922 -27.031 -5.047 1 85.38 113 GLY A N 1
ATOM 858 C CA . GLY A 1 113 ? -17.234 -27.156 -4.438 1 85.38 113 GLY A CA 1
ATOM 859 C C . GLY A 1 113 ? -17.469 -26.141 -3.326 1 85.38 113 GLY A C 1
ATOM 860 O O . GLY A 1 113 ? -18.25 -26.391 -2.41 1 85.38 113 GLY A O 1
ATOM 861 N N . LEU A 1 114 ? -16.859 -25.109 -3.305 1 89.94 114 LEU A N 1
ATOM 862 C CA . LEU A 1 114 ? -16.969 -24.047 -2.307 1 89.94 114 LEU A CA 1
ATOM 863 C C . LEU A 1 114 ? -18.203 -23.188 -2.572 1 89.94 114 LEU A C 1
ATOM 865 O O . LEU A 1 114 ? -18.672 -23.094 -3.707 1 89.94 114 LEU A O 1
ATOM 869 N N . SER A 1 115 ? -18.766 -22.672 -1.403 1 92.69 115 SER A N 1
ATOM 870 C CA . SER A 1 115 ? -19.75 -21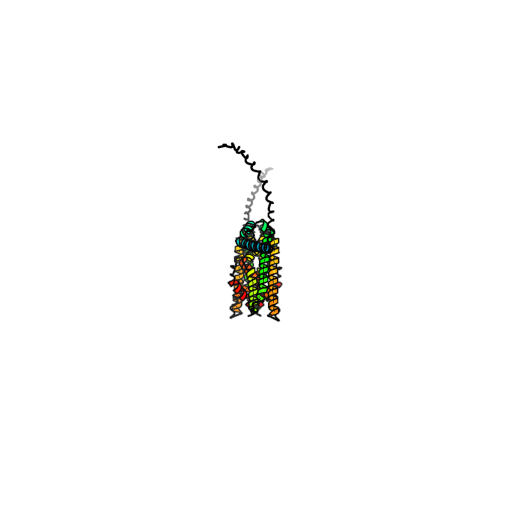.609 -1.607 1 92.69 115 SER A CA 1
ATOM 871 C C . SER A 1 115 ? -19.125 -20.422 -2.338 1 92.69 115 SER A C 1
ATOM 873 O O . SER A 1 115 ? -17.906 -20.266 -2.348 1 92.69 115 SER A O 1
ATOM 875 N N . PRO A 1 116 ? -19.922 -19.609 -2.992 1 91.94 116 PRO A N 1
ATOM 876 C CA . PRO A 1 116 ? -19.391 -18.438 -3.686 1 91.94 116 PRO A CA 1
ATOM 877 C C . PRO A 1 116 ? -18.562 -17.547 -2.775 1 91.94 116 PRO A C 1
ATOM 879 O O . PRO A 1 116 ? -17.5 -17.062 -3.178 1 91.94 116 PRO A O 1
ATOM 882 N N . ALA A 1 117 ? -19.078 -17.328 -1.565 1 93.44 117 ALA A N 1
ATOM 883 C CA . ALA A 1 117 ? -18.344 -16.516 -0.601 1 93.44 117 ALA A CA 1
ATOM 884 C C . ALA A 1 117 ? -17 -17.156 -0.262 1 93.44 117 ALA A C 1
ATOM 886 O O . ALA A 1 117 ? -15.984 -16.469 -0.211 1 93.44 117 ALA A O 1
ATOM 887 N N . GLU A 1 118 ? -16.984 -18.438 -0.079 1 94.25 118 GLU A N 1
ATOM 888 C CA . GLU A 1 118 ? -15.75 -19.141 0.251 1 94.25 118 GLU A CA 1
ATOM 889 C C . GLU A 1 118 ? -14.781 -19.141 -0.928 1 94.25 118 GLU A C 1
ATOM 891 O O . GLU A 1 118 ? -13.562 -19.078 -0.738 1 94.25 118 GLU A O 1
ATOM 896 N N . GLU A 1 119 ? -15.344 -19.281 -2.119 1 94.94 119 GLU A N 1
ATOM 897 C CA . GLU A 1 119 ? -14.492 -19.219 -3.307 1 94.94 119 GLU A CA 1
ATOM 898 C C . GLU A 1 119 ? -13.789 -17.859 -3.396 1 94.94 119 GLU A C 1
ATOM 900 O O . GLU A 1 119 ? -12.594 -17.797 -3.705 1 94.94 119 GLU A O 1
ATOM 905 N N . LEU A 1 120 ? -14.492 -16.781 -3.123 1 96.12 120 LEU A N 1
ATOM 906 C CA . LEU A 1 120 ? -13.898 -15.445 -3.141 1 96.12 120 LEU A CA 1
ATOM 907 C C . LEU A 1 120 ? -12.82 -15.32 -2.066 1 96.12 120 LEU A C 1
ATOM 909 O O . LEU A 1 120 ? -11.773 -14.719 -2.299 1 96.12 120 LEU A O 1
ATOM 913 N N . VAL A 1 121 ? -13.07 -15.906 -0.898 1 96.5 121 VAL A N 1
ATOM 914 C CA . VAL A 1 121 ? -12.086 -15.891 0.181 1 96.5 121 VAL A CA 1
ATOM 915 C C . VAL A 1 121 ? -10.82 -16.625 -0.259 1 96.5 121 VAL A C 1
ATOM 917 O O . VAL A 1 121 ? -9.711 -16.141 -0.029 1 96.5 121 VAL A O 1
ATOM 920 N N . GLU A 1 122 ? -11 -17.75 -0.915 1 95.62 122 GLU A N 1
ATOM 921 C CA . GLU A 1 122 ? -9.852 -18.531 -1.358 1 95.62 122 GLU A CA 1
ATOM 922 C C . GLU A 1 122 ? -9.047 -17.781 -2.42 1 95.62 122 GLU A C 1
ATOM 924 O O . GLU A 1 122 ? -7.816 -17.781 -2.393 1 95.62 122 GLU A O 1
ATOM 929 N N . LEU A 1 123 ? -9.742 -17.188 -3.381 1 96.19 123 LEU A N 1
ATOM 930 C CA . LEU A 1 123 ? -9.062 -16.375 -4.383 1 96.19 123 LEU A CA 1
ATOM 931 C C . LEU A 1 123 ? -8.281 -15.242 -3.723 1 96.19 123 LEU A C 1
ATOM 933 O O . LEU A 1 123 ? -7.117 -15.008 -4.059 1 96.19 123 LEU A O 1
ATOM 937 N N . THR A 1 124 ? -8.93 -14.57 -2.764 1 97.5 124 THR A N 1
ATOM 938 C CA . THR A 1 124 ? -8.32 -13.438 -2.066 1 97.5 124 THR A CA 1
ATOM 939 C C . THR A 1 124 ? -7.133 -13.906 -1.231 1 97.5 124 THR A C 1
ATOM 941 O O . THR A 1 124 ? -6.09 -13.242 -1.208 1 97.5 124 THR A O 1
ATOM 944 N N . THR A 1 125 ? -7.246 -15.016 -0.584 1 96.31 125 THR A N 1
ATOM 945 C CA . THR A 1 125 ? -6.176 -15.586 0.229 1 96.31 125 THR A CA 1
ATOM 946 C C . THR A 1 125 ? -4.961 -15.914 -0.631 1 96.31 125 THR A C 1
ATOM 948 O O . THR A 1 125 ? -3.822 -15.641 -0.238 1 96.31 125 THR A O 1
ATOM 951 N N . ALA A 1 126 ? -5.223 -16.484 -1.782 1 93.81 126 ALA A N 1
ATOM 952 C CA . ALA A 1 126 ? -4.133 -16.828 -2.691 1 93.81 126 ALA A CA 1
ATOM 953 C C . ALA A 1 126 ? -3.393 -15.578 -3.154 1 93.81 126 ALA A C 1
ATOM 955 O O . ALA A 1 126 ? -2.158 -15.547 -3.166 1 93.81 126 ALA A O 1
ATOM 956 N N . TYR A 1 127 ? -4.113 -14.617 -3.523 1 95.56 127 TYR A N 1
ATOM 957 C CA . TYR A 1 127 ? -3.514 -13.352 -3.924 1 95.56 127 TYR A CA 1
ATOM 958 C C . TYR A 1 127 ? -2.713 -12.742 -2.779 1 95.56 127 TYR A C 1
ATOM 960 O O . TYR A 1 127 ? -1.552 -12.367 -2.957 1 95.56 127 TYR A O 1
ATOM 968 N N . ALA A 1 128 ? -3.367 -12.664 -1.603 1 96.5 128 ALA A N 1
ATOM 969 C CA . ALA A 1 128 ? -2.752 -12.062 -0.42 1 96.5 128 ALA A CA 1
ATOM 970 C C . ALA A 1 128 ? -1.484 -12.812 -0.023 1 96.5 128 ALA A C 1
ATOM 972 O O . ALA A 1 128 ? -0.469 -12.203 0.307 1 96.5 128 ALA A O 1
ATOM 973 N N . GLY A 1 129 ? -1.596 -14.102 -0.062 1 93.19 129 GLY A N 1
ATOM 974 C CA . GLY A 1 129 ? -0.445 -14.914 0.29 1 93.19 129 GLY A CA 1
ATOM 975 C C . GLY A 1 129 ? 0.769 -14.641 -0.579 1 93.19 129 GLY A C 1
ATOM 976 O O . GLY A 1 129 ? 1.901 -14.648 -0.093 1 93.19 129 GLY A O 1
ATOM 977 N N . PHE A 1 130 ? 0.541 -14.375 -1.795 1 90.06 130 PHE A N 1
ATOM 978 C CA . PHE A 1 130 ? 1.634 -14.07 -2.709 1 90.06 130 PHE A CA 1
ATOM 979 C C . PHE A 1 130 ? 2.199 -12.68 -2.436 1 90.06 130 PHE A C 1
ATOM 981 O O . PHE A 1 130 ? 3.406 -12.523 -2.24 1 90.06 130 PHE A O 1
ATOM 988 N N . VAL A 1 131 ? 1.359 -11.727 -2.367 1 92.69 131 VAL A N 1
ATOM 989 C CA . VAL A 1 131 ? 1.782 -10.336 -2.268 1 92.69 131 VAL A CA 1
ATOM 990 C C . VAL A 1 131 ? 2.457 -10.102 -0.919 1 92.69 131 VAL A C 1
ATOM 992 O O . VAL A 1 131 ? 3.396 -9.305 -0.819 1 92.69 131 VAL A O 1
ATOM 995 N N . LEU A 1 132 ? 2.064 -10.797 0.084 1 93.69 132 LEU A N 1
ATOM 996 C CA . LEU A 1 132 ? 2.572 -10.578 1.435 1 93.69 132 LEU A CA 1
ATOM 997 C C . LEU A 1 132 ? 3.707 -11.547 1.75 1 93.69 132 LEU A C 1
ATOM 999 O O . LEU A 1 132 ? 4.301 -11.484 2.828 1 93.69 132 LEU A O 1
ATOM 1003 N N . GLY A 1 133 ? 3.957 -12.391 0.855 1 86.75 133 GLY A N 1
ATOM 1004 C CA . GLY A 1 133 ? 5.02 -13.359 1.076 1 86.75 133 GLY A CA 1
ATOM 1005 C C . GLY A 1 133 ? 6.387 -12.727 1.217 1 86.75 133 GLY A C 1
ATOM 1006 O O . GLY A 1 133 ? 6.629 -11.633 0.698 1 86.75 133 GLY A O 1
ATOM 1007 N N . PRO A 1 134 ? 7.258 -13.367 1.886 1 78.12 134 PRO A N 1
ATOM 1008 C CA . PRO A 1 134 ? 8.578 -12.797 2.168 1 78.12 134 PRO A CA 1
ATOM 1009 C C . PRO A 1 134 ? 9.367 -12.484 0.9 1 78.12 134 PRO A C 1
ATOM 1011 O O . PRO A 1 134 ? 10.094 -11.484 0.854 1 78.12 134 PRO A O 1
ATOM 1014 N N . GLU A 1 135 ? 9.258 -13.32 -0.059 1 73.19 135 GLU A N 1
ATOM 1015 C CA . GLU A 1 135 ? 10 -13.102 -1.296 1 73.19 135 GLU A CA 1
ATOM 1016 C C . GLU A 1 135 ? 9.539 -11.812 -1.985 1 73.19 135 GLU A C 1
ATOM 1018 O O . GLU A 1 135 ? 10.367 -11.023 -2.445 1 73.19 135 GLU A O 1
ATOM 1023 N N . VAL A 1 136 ? 8.258 -11.672 -2.033 1 78.94 136 VAL A N 1
ATOM 1024 C CA . VAL A 1 136 ? 7.699 -10.516 -2.734 1 78.94 136 VAL A CA 1
ATOM 1025 C C . VAL A 1 136 ? 7.992 -9.242 -1.948 1 78.94 136 VAL A C 1
ATOM 1027 O O . VAL A 1 136 ? 8.352 -8.219 -2.531 1 78.94 136 VAL A O 1
ATOM 1030 N N . SER A 1 137 ? 7.863 -9.336 -0.651 1 76.88 137 SER A N 1
ATOM 1031 C CA . SER A 1 137 ? 8.148 -8.188 0.197 1 76.88 137 SER A CA 1
ATOM 1032 C C . SER A 1 137 ? 9.594 -7.738 0.054 1 76.88 137 SER A C 1
ATOM 1034 O O . SER A 1 137 ? 9.875 -6.539 -0.048 1 76.88 137 SER A O 1
ATOM 1036 N N . SER A 1 138 ? 10.492 -8.641 0.018 1 72.31 138 SER A N 1
ATOM 1037 C CA . SER A 1 138 ? 11.914 -8.328 -0.125 1 72.31 138 SER A CA 1
ATOM 1038 C C . SER A 1 138 ? 12.211 -7.73 -1.496 1 72.31 138 SER A C 1
ATOM 1040 O O . SER A 1 138 ? 13 -6.789 -1.61 1 72.31 138 SER A O 1
ATOM 1042 N N . THR A 1 139 ? 11.594 -8.32 -2.479 1 72.69 139 THR A N 1
ATOM 1043 C CA . THR A 1 139 ? 11.812 -7.832 -3.838 1 72.69 139 THR A CA 1
ATOM 1044 C C . THR A 1 139 ? 11.234 -6.43 -4.012 1 72.69 139 THR A C 1
ATOM 1046 O O . THR A 1 139 ? 11.844 -5.582 -4.672 1 72.69 139 THR A O 1
ATOM 1049 N N . THR A 1 140 ? 10.055 -6.215 -3.451 1 75.88 140 THR A N 1
ATOM 1050 C CA . THR A 1 140 ? 9.438 -4.895 -3.494 1 75.88 140 THR A CA 1
ATOM 1051 C C . THR A 1 140 ? 10.344 -3.846 -2.865 1 75.88 140 THR A C 1
ATOM 1053 O O . THR A 1 140 ? 10.5 -2.748 -3.404 1 75.88 140 THR A O 1
ATOM 1056 N N . ARG A 1 141 ? 10.922 -4.195 -1.834 1 69.94 141 ARG A N 1
ATOM 1057 C CA . ARG A 1 141 ? 11.859 -3.299 -1.169 1 69.94 141 ARG A CA 1
ATOM 1058 C C . ARG A 1 141 ? 13.055 -2.992 -2.068 1 69.94 141 ARG A C 1
ATOM 1060 O O . ARG A 1 141 ? 13.484 -1.84 -2.17 1 69.94 141 ARG A O 1
ATOM 1067 N N . MET A 1 142 ? 13.5 -3.963 -2.631 1 65.81 142 MET A N 1
ATOM 1068 C CA . MET A 1 142 ? 14.695 -3.83 -3.467 1 65.81 142 MET A CA 1
ATOM 1069 C C . MET A 1 142 ? 14.398 -2.99 -4.703 1 65.81 142 MET A C 1
ATOM 1071 O O . MET A 1 142 ? 15.195 -2.129 -5.082 1 65.81 142 MET A O 1
ATOM 1075 N N . VAL A 1 143 ? 13.297 -3.338 -5.367 1 67.19 143 VAL A N 1
ATOM 1076 C CA . VAL A 1 143 ? 12.891 -2.607 -6.562 1 67.19 143 VAL A CA 1
ATOM 1077 C C . VAL A 1 143 ? 12.633 -1.144 -6.215 1 67.19 143 VAL A C 1
ATOM 1079 O O . VAL A 1 143 ? 12.992 -0.245 -6.98 1 67.19 143 VAL A O 1
ATOM 1082 N N . GLY A 1 144 ? 11.969 -0.927 -5.102 1 63.84 144 GLY A N 1
ATOM 1083 C CA . GLY A 1 144 ? 11.766 0.437 -4.645 1 63.84 144 GLY A CA 1
ATOM 1084 C C . GLY A 1 144 ? 13.062 1.176 -4.375 1 63.84 144 GLY A C 1
ATOM 1085 O O . GLY A 1 144 ? 13.203 2.344 -4.742 1 63.84 144 GLY A O 1
ATOM 1086 N N . GLU A 1 145 ? 14.023 0.523 -3.717 1 58.72 145 GLU A N 1
ATOM 1087 C CA . GLU A 1 145 ? 15.312 1.088 -3.334 1 58.72 145 GLU A CA 1
ATOM 1088 C C . GLU A 1 145 ? 16.188 1.349 -4.559 1 58.72 145 GLU A C 1
ATOM 1090 O O . GLU A 1 145 ? 17.016 2.254 -4.551 1 58.72 145 GLU A O 1
ATOM 1095 N N . GLN A 1 146 ? 16.047 0.568 -5.453 1 56.41 146 GLN A N 1
ATOM 1096 C CA . GLN A 1 146 ? 17.078 0.565 -6.496 1 56.41 146 GLN A CA 1
ATOM 1097 C C . GLN A 1 146 ? 16.453 0.746 -7.879 1 56.41 146 GLN A C 1
ATOM 1099 O O . GLN A 1 146 ? 16.922 0.154 -8.852 1 56.41 146 GLN A O 1
ATOM 1104 N N . GLN A 1 147 ? 15.289 1.362 -7.926 1 56.47 147 GLN A N 1
ATOM 1105 C CA . GLN A 1 147 ? 14.664 1.511 -9.234 1 56.47 147 GLN A CA 1
ATOM 1106 C C . GLN A 1 147 ? 15.648 2.074 -10.258 1 56.47 147 GLN A C 1
ATOM 1108 O O . GLN A 1 147 ? 15.664 1.65 -11.414 1 56.47 147 GLN A O 1
ATOM 1113 N N . GLY A 1 148 ? 16.453 2.973 -9.781 1 55.84 148 GLY A N 1
ATOM 1114 C CA . GLY A 1 148 ? 17.422 3.566 -10.688 1 55.84 148 GLY A CA 1
ATOM 1115 C C . GLY A 1 148 ? 18.594 2.654 -10.984 1 55.84 148 GLY A C 1
ATOM 1116 O O . GLY A 1 148 ? 19.203 2.742 -12.055 1 55.84 148 GLY A O 1
ATOM 1117 N N . ARG A 1 149 ? 18.828 1.695 -10.125 1 59.78 149 ARG A N 1
ATOM 1118 C CA . ARG A 1 149 ? 20 0.855 -10.305 1 59.78 149 ARG A CA 1
ATOM 1119 C C . ARG A 1 149 ? 19.672 -0.385 -11.125 1 59.78 149 ARG A C 1
ATOM 1121 O O . ARG A 1 149 ? 20.547 -0.926 -11.812 1 59.78 149 ARG A O 1
ATOM 1128 N N . PHE A 1 150 ? 18.484 -0.724 -11.07 1 65.56 150 PHE A N 1
ATOM 1129 C CA . PHE A 1 150 ? 18.125 -1.939 -11.789 1 65.56 150 PHE A CA 1
ATOM 1130 C C . PHE A 1 150 ? 16.844 -1.729 -12.594 1 65.56 150 PHE A C 1
ATOM 1132 O O . PHE A 1 150 ? 15.812 -2.338 -12.305 1 65.56 150 PHE A O 1
ATOM 1139 N N . PRO A 1 151 ? 16.922 -0.992 -13.641 1 71.5 151 PRO A N 1
ATOM 1140 C CA . PRO A 1 151 ? 15.734 -0.651 -14.414 1 71.5 151 PRO A CA 1
ATOM 1141 C C . PRO A 1 151 ? 15.023 -1.881 -14.977 1 71.5 151 PRO A C 1
ATOM 1143 O O . PRO A 1 151 ? 13.797 -1.917 -15.039 1 71.5 151 PRO A O 1
ATOM 1146 N N . ASP A 1 152 ? 15.812 -2.871 -15.312 1 74.12 152 ASP A N 1
ATOM 1147 C CA . ASP A 1 152 ? 15.234 -4.082 -15.883 1 74.12 152 ASP A CA 1
ATOM 1148 C C . ASP A 1 152 ? 14.43 -4.848 -14.828 1 74.12 152 ASP A C 1
ATOM 1150 O O . ASP A 1 152 ? 13.367 -5.395 -15.125 1 74.12 152 ASP A O 1
ATOM 1154 N N . LEU A 1 153 ? 14.93 -4.812 -13.648 1 73.56 153 LEU A N 1
ATOM 1155 C CA . LEU A 1 153 ? 14.242 -5.469 -12.547 1 73.56 153 LEU A CA 1
ATOM 1156 C C . LEU A 1 153 ? 12.93 -4.766 -12.219 1 73.56 153 LEU A C 1
ATOM 1158 O O . LEU A 1 153 ? 11.914 -5.418 -11.984 1 73.56 153 LEU A O 1
ATOM 1162 N N . ALA A 1 154 ? 12.992 -3.451 -12.336 1 76.62 154 ALA A N 1
ATOM 1163 C CA . ALA A 1 154 ? 11.789 -2.664 -12.062 1 76.62 154 ALA A CA 1
ATOM 1164 C C . ALA A 1 154 ? 10.711 -2.936 -13.109 1 76.62 154 ALA A C 1
ATOM 1166 O O . ALA A 1 154 ? 9.531 -3.066 -12.773 1 76.62 154 ALA A O 1
ATOM 1167 N N . THR A 1 155 ? 11.156 -3.023 -14.32 1 81.19 155 THR A N 1
ATOM 1168 C CA . THR A 1 155 ? 10.227 -3.297 -15.406 1 81.19 155 THR A CA 1
ATOM 1169 C C . THR A 1 155 ? 9.617 -4.688 -15.258 1 81.19 155 THR A C 1
ATOM 1171 O O . THR A 1 155 ? 8.398 -4.855 -15.375 1 81.19 155 THR A O 1
ATOM 1174 N N . SER A 1 156 ? 10.469 -5.625 -14.969 1 79 156 SER A N 1
ATOM 1175 C CA . SER A 1 156 ? 9.992 -6.992 -14.781 1 79 156 SER A CA 1
ATOM 1176 C C . SER A 1 156 ? 9.039 -7.09 -13.594 1 79 156 SER A C 1
ATOM 1178 O O . SER A 1 156 ? 8.047 -7.812 -13.648 1 79 156 SER A O 1
ATOM 1180 N N . PHE A 1 157 ? 9.328 -6.402 -12.617 1 80.06 157 PHE A N 1
ATOM 1181 C CA . PHE A 1 157 ? 8.484 -6.379 -11.43 1 80.06 157 PHE A CA 1
ATOM 1182 C C . PHE A 1 157 ? 7.102 -5.836 -11.758 1 80.06 157 PHE A C 1
ATOM 1184 O O . PHE A 1 157 ? 6.09 -6.441 -11.406 1 80.06 157 PHE A O 1
ATOM 1191 N N . ARG A 1 158 ? 7.055 -4.758 -12.469 1 83.94 158 ARG A N 1
ATOM 1192 C CA . ARG A 1 158 ? 5.789 -4.129 -12.828 1 83.94 158 ARG A CA 1
ATOM 1193 C C . ARG A 1 158 ? 4.953 -5.043 -13.719 1 83.94 158 ARG A C 1
ATOM 1195 O O . ARG A 1 158 ? 3.74 -5.152 -13.539 1 83.94 158 ARG A O 1
ATOM 1202 N N . GLN A 1 159 ? 5.633 -5.66 -14.578 1 86.06 159 GLN A N 1
ATOM 1203 C CA . GLN A 1 159 ? 4.934 -6.562 -15.484 1 86.06 159 GLN A CA 1
ATOM 1204 C C . GLN A 1 159 ? 4.348 -7.754 -14.742 1 86.06 159 GLN A C 1
ATOM 1206 O O . GLN A 1 159 ? 3.203 -8.148 -14.984 1 86.06 159 GLN A O 1
ATOM 1211 N N . ASN A 1 160 ? 5.117 -8.297 -13.859 1 85.56 160 ASN A N 1
ATOM 1212 C CA . ASN A 1 160 ? 4.652 -9.438 -13.078 1 85.56 160 ASN A CA 1
ATOM 1213 C C . ASN A 1 160 ? 3.523 -9.047 -12.133 1 85.56 160 ASN A C 1
ATOM 1215 O O . ASN A 1 160 ? 2.564 -9.805 -11.961 1 85.56 160 ASN A O 1
ATOM 1219 N N . ALA A 1 161 ? 3.658 -7.926 -11.547 1 87.81 161 ALA A N 1
ATOM 1220 C CA . ALA A 1 161 ? 2.602 -7.414 -10.68 1 87.81 161 ALA A CA 1
ATOM 1221 C C . ALA A 1 161 ? 1.294 -7.246 -11.453 1 87.81 161 ALA A C 1
ATOM 1223 O O . ALA A 1 161 ? 0.223 -7.598 -10.953 1 87.81 161 ALA A O 1
ATOM 1224 N N . GLN A 1 162 ? 1.401 -6.777 -12.633 1 90.94 162 GLN A N 1
ATOM 1225 C CA . GLN A 1 162 ? 0.226 -6.57 -13.477 1 90.94 162 GLN A CA 1
ATOM 1226 C C . GLN A 1 162 ? -0.392 -7.902 -13.891 1 90.94 162 GLN A C 1
ATOM 1228 O O . GLN A 1 162 ? -1.616 -8.039 -13.93 1 90.94 162 GLN A O 1
ATOM 1233 N N . ARG A 1 163 ? 0.438 -8.797 -14.219 1 90.44 163 ARG A N 1
ATOM 1234 C CA . ARG A 1 163 ? -0.045 -10.117 -14.602 1 90.44 163 ARG A CA 1
ATOM 1235 C C . ARG A 1 163 ? -0.843 -10.758 -13.469 1 90.44 163 ARG A C 1
ATOM 1237 O O . ARG A 1 163 ? -1.92 -11.312 -13.695 1 90.44 163 ARG A O 1
ATOM 1244 N N . LEU A 1 164 ? -0.289 -10.688 -12.312 1 92.5 164 LEU A N 1
ATOM 1245 C CA . LEU A 1 164 ? -0.972 -11.242 -11.156 1 92.5 164 LEU A CA 1
ATOM 1246 C C . LEU A 1 164 ? -2.291 -10.523 -10.898 1 92.5 164 LEU A C 1
ATOM 1248 O O . LEU A 1 164 ? -3.316 -11.164 -10.656 1 92.5 164 LEU A O 1
ATOM 1252 N N . ALA A 1 165 ? -2.271 -9.242 -10.945 1 94.88 165 ALA A N 1
ATOM 1253 C CA . ALA A 1 165 ? -3.475 -8.445 -10.727 1 94.88 165 ALA A CA 1
ATOM 1254 C C . ALA A 1 165 ? -4.555 -8.797 -11.75 1 94.88 165 ALA A C 1
ATOM 1256 O O . ALA A 1 165 ? -5.715 -8.992 -11.383 1 94.88 165 ALA A O 1
ATOM 1257 N N . ASN A 1 166 ? -4.148 -8.875 -12.984 1 94.88 166 ASN A N 1
ATOM 1258 C CA . ASN A 1 166 ? -5.09 -9.203 -14.055 1 94.88 166 ASN A CA 1
ATOM 1259 C C . ASN A 1 166 ? -5.699 -10.586 -13.852 1 94.88 166 ASN A C 1
ATOM 1261 O O . ASN A 1 166 ? -6.898 -10.781 -14.07 1 94.88 166 ASN A O 1
ATOM 1265 N N . ALA A 1 167 ? -4.836 -11.516 -13.508 1 94.06 167 ALA A N 1
ATOM 1266 C CA . ALA A 1 167 ? -5.324 -12.875 -13.266 1 94.06 167 ALA A CA 1
ATOM 1267 C C . ALA A 1 167 ? -6.336 -12.898 -12.125 1 94.06 167 ALA A C 1
ATOM 1269 O O . ALA A 1 167 ? -7.359 -13.578 -12.211 1 94.06 167 ALA A O 1
ATOM 1270 N N . PHE A 1 168 ? -6.086 -12.219 -11.086 1 96.69 168 PHE A N 1
ATOM 1271 C CA . PHE A 1 168 ? -7 -12.125 -9.953 1 96.69 168 PHE A CA 1
ATOM 1272 C C . PHE A 1 168 ? -8.32 -11.484 -10.375 1 96.69 168 PHE A C 1
ATOM 1274 O O . PHE A 1 168 ? -9.391 -12 -10.07 1 96.69 168 PHE A O 1
ATOM 1281 N N . ASP A 1 169 ? -8.188 -10.336 -11.062 1 97.44 169 ASP A N 1
ATOM 1282 C CA . ASP A 1 169 ? -9.367 -9.617 -11.523 1 97.44 169 ASP A CA 1
ATOM 1283 C C . ASP A 1 169 ? -10.242 -10.516 -12.398 1 97.44 169 ASP A C 1
ATOM 1285 O O . ASP A 1 169 ? -11.469 -10.531 -12.258 1 97.44 169 ASP A O 1
ATOM 1289 N N . MET A 1 170 ? -9.602 -11.25 -13.242 1 95.5 170 MET A N 1
ATOM 1290 C CA . MET A 1 170 ? -10.328 -12.148 -14.133 1 95.5 170 MET A CA 1
ATOM 1291 C C . MET A 1 170 ? -11.008 -13.266 -13.352 1 95.5 170 MET A C 1
ATOM 1293 O O . MET A 1 170 ? -12.156 -13.609 -13.625 1 95.5 170 MET A O 1
ATOM 1297 N N . ALA A 1 171 ? -10.297 -13.852 -12.406 1 95.5 171 ALA A N 1
ATOM 1298 C CA . ALA A 1 171 ? -10.867 -14.914 -11.594 1 95.5 171 ALA A CA 1
ATOM 1299 C C . ALA A 1 171 ? -12.086 -14.422 -10.812 1 95.5 171 ALA A C 1
ATOM 1301 O O . ALA A 1 171 ? -13.094 -15.117 -10.719 1 95.5 171 ALA A O 1
ATOM 1302 N N . VAL A 1 172 ? -12.008 -13.219 -10.242 1 96.5 172 VAL A N 1
ATOM 1303 C CA . VAL A 1 172 ? -13.125 -12.648 -9.484 1 96.5 172 VAL A CA 1
ATOM 1304 C C . VAL A 1 172 ? -14.289 -12.359 -10.43 1 96.5 172 VAL A C 1
ATOM 1306 O O . VAL A 1 172 ? -15.445 -12.648 -10.109 1 96.5 172 VAL A O 1
ATOM 1309 N N . ALA A 1 173 ? -13.953 -11.742 -11.578 1 96.06 173 ALA A N 1
ATOM 1310 C CA . ALA A 1 173 ? -14.992 -11.453 -12.562 1 96.06 173 ALA A CA 1
ATOM 1311 C C . ALA A 1 173 ? -15.742 -12.727 -12.961 1 96.06 173 ALA A C 1
ATOM 1313 O O . ALA A 1 173 ? -16.969 -12.727 -13.055 1 96.06 173 ALA A O 1
ATOM 1314 N N . GLU A 1 174 ? -15.008 -13.789 -13.227 1 94.38 174 GLU A N 1
ATOM 1315 C CA . GLU A 1 174 ? -15.602 -15.062 -13.602 1 94.38 174 GLU A CA 1
ATOM 1316 C C . GLU A 1 174 ? -16.469 -15.617 -12.484 1 94.38 174 GLU A C 1
ATOM 1318 O O . GLU A 1 174 ? -17.562 -16.125 -12.727 1 94.38 174 GLU A O 1
ATOM 1323 N N . LEU A 1 175 ? -15.969 -15.562 -11.273 1 94.69 175 LEU A N 1
ATOM 1324 C CA . LEU A 1 175 ? -16.75 -16.016 -10.117 1 94.69 175 LEU A CA 1
ATOM 1325 C C . LEU A 1 175 ? -18.078 -15.266 -10.031 1 94.69 175 LEU A C 1
ATOM 1327 O O . LEU A 1 175 ? -19.125 -15.891 -9.875 1 94.69 175 LEU A O 1
ATOM 1331 N N . PHE A 1 176 ? -18.016 -13.914 -10.125 1 95 176 PHE A N 1
ATOM 1332 C CA . PHE A 1 176 ? -19.219 -13.102 -10 1 95 176 PHE A CA 1
ATOM 1333 C C . PHE A 1 176 ? -20.172 -13.359 -11.164 1 95 176 PHE A C 1
ATOM 1335 O O . PHE A 1 176 ? -21.391 -13.406 -10.977 1 95 176 PHE A O 1
ATOM 1342 N N . ALA A 1 177 ? -19.641 -13.523 -12.352 1 94.25 177 ALA A N 1
ATOM 1343 C CA . ALA A 1 177 ? -20.469 -13.836 -13.508 1 94.25 177 ALA A CA 1
ATOM 1344 C C . ALA A 1 177 ? -21.219 -15.148 -13.312 1 94.25 177 ALA A C 1
ATOM 1346 O O . ALA A 1 177 ? -22.391 -15.281 -13.703 1 94.25 177 ALA A O 1
ATOM 1347 N N . ARG A 1 178 ? -20.641 -16.10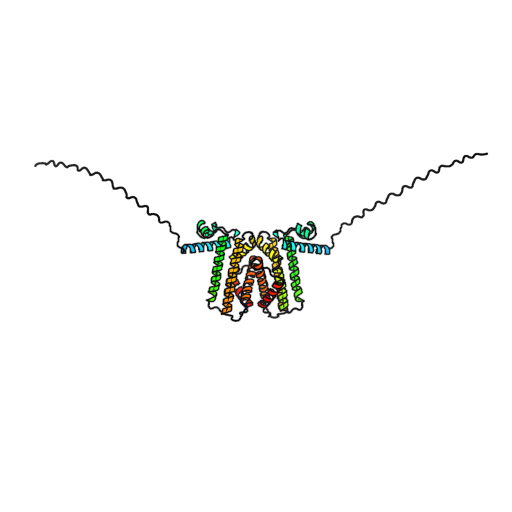9 -12.672 1 93 178 ARG A N 1
ATOM 1348 C CA . ARG A 1 178 ? -21.203 -17.453 -12.492 1 93 178 ARG A CA 1
ATOM 1349 C C . ARG A 1 178 ? -22.125 -17.5 -11.289 1 93 178 ARG A C 1
ATOM 1351 O O . ARG A 1 178 ? -23.156 -18.188 -11.32 1 93 178 ARG A O 1
ATOM 1358 N N . ARG A 1 179 ? -21.719 -16.797 -10.266 1 92.38 179 ARG A N 1
ATOM 1359 C CA . ARG A 1 179 ? -22.328 -17.125 -8.984 1 92.38 179 ARG A CA 1
ATOM 1360 C C . ARG A 1 179 ? -23.094 -15.93 -8.422 1 92.38 179 ARG A C 1
ATOM 1362 O O . ARG A 1 179 ? -23.859 -16.078 -7.461 1 92.38 179 ARG A O 1
ATOM 1369 N N . PHE A 1 180 ? -22.875 -14.781 -8.828 1 89.69 180 PHE A N 1
ATOM 1370 C CA . PHE A 1 180 ? -23.578 -13.57 -8.414 1 89.69 180 PHE A CA 1
ATOM 1371 C C . PHE A 1 180 ? -24.141 -12.836 -9.617 1 89.69 180 PHE A C 1
ATOM 1373 O O . PHE A 1 180 ? -23.859 -11.656 -9.828 1 89.69 180 PHE A O 1
ATOM 1380 N N . PRO A 1 181 ? -25.078 -13.664 -10.258 1 87.75 181 PRO A N 1
ATOM 1381 C CA . PRO A 1 181 ? -25.625 -13.023 -11.453 1 87.75 181 PRO A CA 1
ATOM 1382 C C . PRO A 1 181 ? -26.359 -11.719 -11.141 1 87.75 181 PRO A C 1
ATOM 1384 O O . PRO A 1 181 ? -27.031 -11.617 -10.109 1 87.75 181 PRO A O 1
ATOM 1387 N N . GLY A 1 182 ? -26.141 -10.633 -11.875 1 90.62 182 GLY A N 1
ATOM 1388 C CA . GLY A 1 182 ? -26.797 -9.352 -11.711 1 90.62 182 GLY A CA 1
ATOM 1389 C C . GLY A 1 182 ? -25.938 -8.312 -11.016 1 90.62 182 GLY A C 1
ATOM 1390 O O . GLY A 1 182 ? -26.219 -7.113 -11.109 1 90.62 182 GLY A O 1
ATOM 1391 N N . ARG A 1 183 ? -25.031 -8.883 -10.234 1 92 183 ARG A N 1
ATOM 1392 C CA . ARG A 1 183 ? -24.109 -7.934 -9.602 1 92 183 ARG A CA 1
ATOM 1393 C C . ARG A 1 183 ? -23.109 -7.387 -10.617 1 92 183 ARG A C 1
ATOM 1395 O O . ARG A 1 183 ? -22.562 -8.141 -11.422 1 92 183 ARG A O 1
ATOM 1402 N N . ASP A 1 184 ? -22.859 -6.023 -10.578 1 93.25 184 ASP A N 1
ATOM 1403 C CA . ASP A 1 184 ? -21.969 -5.383 -11.547 1 93.25 184 ASP A CA 1
ATOM 1404 C C . ASP A 1 184 ? -20.781 -4.723 -10.859 1 93.25 184 ASP A C 1
ATOM 1406 O O . ASP A 1 184 ? -20.109 -3.883 -11.445 1 93.25 184 ASP A O 1
ATOM 1410 N N . ASP A 1 185 ? -20.578 -5.199 -9.633 1 95.5 185 ASP A N 1
ATOM 1411 C CA . ASP A 1 185 ? -19.562 -4.508 -8.852 1 95.5 185 ASP A CA 1
ATOM 1412 C C . ASP A 1 185 ? -18.328 -5.387 -8.664 1 95.5 185 ASP A C 1
ATOM 1414 O O . ASP A 1 185 ? -17.484 -5.117 -7.797 1 95.5 185 ASP A O 1
ATOM 1418 N N . ALA A 1 186 ? -18.141 -6.48 -9.508 1 96.56 186 ALA A N 1
ATOM 1419 C CA . ALA A 1 186 ? -17.031 -7.43 -9.359 1 96.56 186 ALA A CA 1
ATOM 1420 C C . ALA A 1 186 ? -15.688 -6.73 -9.508 1 96.56 186 ALA A C 1
ATOM 1422 O O . ALA A 1 186 ? -14.773 -6.961 -8.711 1 96.56 186 ALA A O 1
ATOM 1423 N N . ALA A 1 187 ? -15.57 -5.898 -10.531 1 97.44 187 ALA A N 1
ATOM 1424 C CA . ALA A 1 187 ? -14.312 -5.215 -10.805 1 97.44 187 ALA A CA 1
ATOM 1425 C C . ALA A 1 187 ? -13.906 -4.324 -9.633 1 97.44 187 ALA A C 1
ATOM 1427 O O . ALA A 1 187 ? -12.734 -4.285 -9.25 1 97.44 187 ALA A O 1
ATOM 1428 N N . PHE A 1 188 ? -14.898 -3.627 -9.102 1 97.44 188 PHE A N 1
ATOM 1429 C CA . PHE A 1 188 ? -14.633 -2.734 -7.984 1 97.44 188 PHE A CA 1
ATOM 1430 C C . PHE A 1 188 ? -14.242 -3.527 -6.742 1 97.44 188 PHE A C 1
ATOM 1432 O O . PHE A 1 188 ? -13.305 -3.162 -6.035 1 97.44 188 PHE A O 1
ATOM 1439 N N . ILE A 1 189 ? -14.914 -4.57 -6.488 1 97.25 189 ILE A N 1
ATOM 1440 C CA . ILE A 1 189 ? -14.625 -5.43 -5.344 1 97.25 189 ILE A CA 1
ATOM 1441 C C . ILE A 1 189 ? -13.211 -5.992 -5.461 1 97.25 189 ILE A C 1
ATOM 1443 O O . ILE A 1 189 ? -12.438 -5.941 -4.504 1 97.25 189 ILE A O 1
ATOM 1447 N N . ALA A 1 190 ? -12.883 -6.535 -6.668 1 98.25 190 ALA A N 1
ATOM 1448 C CA . ALA A 1 190 ? -11.547 -7.07 -6.891 1 98.25 190 ALA A CA 1
ATOM 1449 C C . ALA A 1 190 ? -10.484 -6 -6.656 1 98.25 190 ALA A C 1
ATOM 1451 O O . ALA A 1 190 ? -9.453 -6.266 -6.027 1 98.25 190 ALA A O 1
ATOM 1452 N N . HIS A 1 191 ? -10.734 -4.859 -7.152 1 98.12 191 HIS A N 1
ATOM 1453 C CA . HIS A 1 191 ? -9.812 -3.736 -7.008 1 98.12 191 HIS A CA 1
ATOM 1454 C C . HIS A 1 191 ? -9.578 -3.398 -5.539 1 98.12 191 HIS A C 1
ATOM 1456 O O . HIS A 1 191 ? -8.438 -3.232 -5.109 1 98.12 191 HIS A O 1
ATOM 1462 N N . LEU A 1 192 ? -10.648 -3.285 -4.762 1 98.31 192 LEU A N 1
ATOM 1463 C CA . LEU A 1 192 ? -10.531 -2.943 -3.35 1 98.31 192 LEU A CA 1
ATOM 1464 C C . LEU A 1 192 ? -9.789 -4.035 -2.584 1 98.31 192 LEU A C 1
ATOM 1466 O O . LEU A 1 192 ? -8.961 -3.74 -1.719 1 98.31 192 LEU A O 1
ATOM 1470 N N . LEU A 1 193 ? -10.117 -5.301 -2.893 1 98.5 193 LEU A N 1
ATOM 1471 C CA . LEU A 1 193 ? -9.438 -6.402 -2.229 1 98.5 193 LEU A CA 1
ATOM 1472 C C . LEU A 1 193 ? -7.93 -6.348 -2.484 1 98.5 193 LEU A C 1
ATOM 1474 O O . LEU A 1 193 ? -7.133 -6.512 -1.562 1 98.5 193 LEU A O 1
ATOM 1478 N N . ARG A 1 194 ? -7.555 -6.082 -3.713 1 98.25 194 ARG A N 1
ATOM 1479 C CA . ARG A 1 194 ? -6.133 -5.961 -4.023 1 98.25 194 ARG A CA 1
ATOM 1480 C C . ARG A 1 194 ? -5.504 -4.801 -3.264 1 98.25 194 ARG A C 1
ATOM 1482 O O . ARG A 1 194 ? -4.422 -4.945 -2.689 1 98.25 194 ARG A O 1
ATOM 1489 N N . LEU A 1 195 ? -6.176 -3.676 -3.254 1 98.31 195 LEU A N 1
ATOM 1490 C CA . LEU A 1 195 ? -5.617 -2.49 -2.615 1 98.31 195 LEU A CA 1
ATOM 1491 C C . LEU A 1 195 ? -5.414 -2.721 -1.122 1 98.31 195 LEU A C 1
ATOM 1493 O O . LEU A 1 195 ? -4.422 -2.268 -0.549 1 98.31 195 LEU A O 1
ATOM 1497 N N . VAL A 1 196 ? -6.332 -3.396 -0.443 1 98.62 196 VAL A N 1
ATOM 1498 C CA . VAL A 1 196 ? -6.199 -3.674 0.984 1 98.62 196 VAL A CA 1
ATOM 1499 C C . VAL A 1 196 ? -4.91 -4.449 1.242 1 98.62 196 VAL A C 1
ATOM 1501 O O . VAL A 1 196 ? -4.133 -4.094 2.129 1 98.62 196 VAL A O 1
ATOM 1504 N N . PHE A 1 197 ? -4.648 -5.398 0.458 1 97.94 197 PHE A N 1
ATOM 1505 C CA . PHE A 1 197 ? -3.508 -6.262 0.75 1 97.94 197 PHE A CA 1
ATOM 1506 C C . PHE A 1 197 ? -2.213 -5.637 0.24 1 97.94 197 PHE A C 1
ATOM 1508 O O . PHE A 1 197 ? -1.143 -5.867 0.805 1 97.94 197 PHE A O 1
ATOM 1515 N N . LEU A 1 198 ? -2.301 -4.855 -0.828 1 96.12 198 LEU A N 1
ATOM 1516 C CA . LEU A 1 198 ? -1.14 -4.051 -1.186 1 96.12 198 LEU A CA 1
ATOM 1517 C C . LEU A 1 198 ? -0.815 -3.047 -0.083 1 96.12 198 LEU A C 1
ATOM 1519 O O . LEU A 1 198 ? 0.356 -2.76 0.176 1 96.12 198 LEU A O 1
ATOM 1523 N N . GLY A 1 199 ? -1.885 -2.496 0.511 1 96.5 199 GLY A N 1
ATOM 1524 C CA . GLY A 1 199 ? -1.681 -1.637 1.667 1 96.5 199 GLY A CA 1
ATOM 1525 C C . GLY A 1 199 ? -1.024 -2.352 2.832 1 96.5 199 GLY A C 1
ATOM 1526 O O . GLY A 1 199 ? -0.121 -1.809 3.473 1 96.5 199 GLY A O 1
ATOM 1527 N N . GLN A 1 200 ? -1.478 -3.541 3.123 1 96.62 200 GLN A N 1
ATOM 1528 C CA . GLN A 1 200 ? -0.861 -4.352 4.168 1 96.62 200 GLN A CA 1
ATOM 1529 C C . GLN A 1 200 ? 0.604 -4.637 3.85 1 96.62 200 GLN A C 1
ATOM 1531 O O . GLN A 1 200 ? 1.457 -4.59 4.738 1 96.62 200 GLN A O 1
ATOM 1536 N N . GLN A 1 201 ? 0.877 -4.926 2.604 1 93.94 201 GLN A N 1
ATOM 1537 C CA . GLN A 1 201 ? 2.258 -5.137 2.182 1 93.94 201 GLN A CA 1
ATOM 1538 C C . GLN A 1 201 ? 3.111 -3.902 2.447 1 93.94 201 GLN A C 1
ATOM 1540 O O . GLN A 1 201 ? 4.246 -4.012 2.914 1 93.94 201 GLN A O 1
ATOM 1545 N N . ARG A 1 202 ? 2.559 -2.787 2.084 1 89.75 202 ARG A N 1
ATOM 1546 C CA . ARG A 1 202 ? 3.25 -1.521 2.297 1 89.75 202 ARG A CA 1
ATOM 1547 C C . ARG A 1 202 ? 3.584 -1.32 3.771 1 89.75 202 ARG A C 1
ATOM 1549 O O . ARG A 1 202 ? 4.688 -0.886 4.109 1 89.75 202 ARG A O 1
ATOM 1556 N N . GLN A 1 203 ? 2.66 -1.608 4.625 1 91.25 203 GLN A N 1
ATOM 1557 C CA . GLN A 1 203 ? 2.9 -1.503 6.062 1 91.25 203 GLN A CA 1
ATOM 1558 C C . GLN A 1 203 ? 4.02 -2.443 6.504 1 91.25 203 GLN A C 1
ATOM 1560 O O . GLN A 1 203 ? 4.879 -2.061 7.297 1 91.25 203 GLN A O 1
ATOM 1565 N N . GLN A 1 204 ? 4.055 -3.605 5.988 1 89.5 204 GLN A N 1
ATOM 1566 C CA . GLN A 1 204 ? 5.059 -4.594 6.359 1 89.5 204 GLN A CA 1
ATOM 1567 C C . GLN A 1 204 ? 6.438 -4.195 5.848 1 89.5 204 GLN A C 1
ATOM 1569 O O . GLN A 1 204 ? 7.43 -4.285 6.578 1 89.5 204 GLN A O 1
ATOM 1574 N N . THR A 1 205 ? 6.5 -3.758 4.582 1 83.62 205 THR A N 1
ATOM 1575 C CA . THR A 1 205 ? 7.781 -3.418 3.967 1 83.62 205 THR A CA 1
ATOM 1576 C C . THR A 1 205 ? 8.367 -2.156 4.598 1 83.62 205 THR A C 1
ATOM 1578 O O . THR A 1 205 ? 9.586 -1.987 4.645 1 83.62 205 THR A O 1
ATOM 1581 N N . ALA A 1 206 ? 7.5 -1.29 5.082 1 81 206 ALA A N 1
ATOM 1582 C CA . ALA A 1 206 ? 7.941 -0.069 5.75 1 81 206 ALA A CA 1
ATOM 1583 C C . ALA A 1 206 ? 8.336 -0.349 7.195 1 81 206 ALA A C 1
ATOM 1585 O O . ALA A 1 206 ? 8.805 0.548 7.906 1 81 206 ALA A O 1
ATOM 1586 N N . GLY A 1 207 ? 8.141 -1.583 7.664 1 82.31 207 GLY A N 1
ATOM 1587 C CA . GLY A 1 207 ? 8.477 -1.951 9.031 1 82.31 207 GLY A CA 1
ATOM 1588 C C . GLY A 1 207 ? 7.465 -1.467 10.047 1 82.31 207 GLY A C 1
ATOM 1589 O O . GLY A 1 207 ? 7.762 -1.392 11.242 1 82.31 207 GLY A O 1
ATOM 1590 N N . ILE A 1 208 ? 6.328 -1.059 9.617 1 86.5 208 ILE A N 1
ATOM 1591 C CA . ILE A 1 208 ? 5.285 -0.523 10.484 1 86.5 208 ILE A CA 1
ATOM 1592 C C . ILE A 1 208 ? 4.457 -1.668 11.07 1 86.5 208 ILE A C 1
ATOM 1594 O O . ILE A 1 208 ? 4.008 -1.598 12.211 1 86.5 208 ILE A O 1
ATOM 1598 N N . ALA A 1 209 ? 4.223 -2.717 10.297 1 89.88 209 ALA A N 1
ATOM 1599 C CA . ALA A 1 209 ? 3.49 -3.902 10.734 1 89.88 209 ALA A CA 1
ATOM 1600 C C . ALA A 1 209 ? 4.328 -5.164 10.547 1 89.88 209 ALA A C 1
ATOM 1602 O O . ALA A 1 209 ? 5.078 -5.285 9.578 1 89.88 209 ALA A O 1
ATOM 1603 N N . PRO A 1 210 ? 4.215 -6.039 11.445 1 90.94 210 PRO A N 1
ATOM 1604 C CA . PRO A 1 210 ? 4.926 -7.309 11.281 1 90.94 210 PRO A CA 1
ATOM 1605 C C . PRO A 1 210 ? 4.332 -8.18 10.172 1 90.94 210 PRO A C 1
ATOM 1607 O O . PRO A 1 210 ? 3.168 -8.008 9.805 1 90.94 210 PRO A O 1
ATOM 1610 N N . PRO A 1 211 ? 5.176 -9.102 9.633 1 92.88 211 PRO A N 1
ATOM 1611 C CA . PRO A 1 211 ? 4.617 -10.039 8.656 1 92.88 211 PRO A CA 1
ATOM 1612 C C . PRO A 1 211 ? 3.49 -10.891 9.242 1 92.88 211 PRO A C 1
ATOM 1614 O O . PRO A 1 211 ? 3.533 -11.258 10.422 1 92.88 211 PRO A O 1
ATOM 1617 N N . LEU A 1 212 ? 2.545 -11.18 8.453 1 95.5 212 LEU A N 1
ATOM 1618 C CA . LEU A 1 212 ? 1.437 -12.039 8.859 1 95.5 212 LEU A CA 1
ATOM 1619 C C . LEU A 1 212 ? 1.744 -13.5 8.555 1 95.5 212 LEU A C 1
ATOM 1621 O O . LEU A 1 212 ? 2.348 -13.805 7.523 1 95.5 212 LEU A O 1
ATOM 1625 N N . THR A 1 213 ? 1.335 -14.367 9.43 1 95.31 213 THR A N 1
ATOM 1626 C CA . THR A 1 213 ? 1.391 -15.797 9.156 1 95.31 213 THR A CA 1
ATOM 1627 C C . THR A 1 213 ? 0.335 -16.188 8.125 1 95.31 213 THR A C 1
ATOM 1629 O O . THR A 1 213 ? -0.598 -15.422 7.863 1 95.31 213 THR A O 1
ATOM 1632 N N . ASP A 1 214 ? 0.485 -17.391 7.551 1 94.31 214 ASP A N 1
ATOM 1633 C CA . ASP A 1 214 ? -0.491 -17.875 6.586 1 94.31 214 ASP A CA 1
ATOM 1634 C C . ASP A 1 214 ? -1.896 -17.891 7.184 1 94.31 214 ASP A C 1
ATOM 1636 O O . ASP A 1 214 ? -2.865 -17.531 6.516 1 94.31 214 ASP A O 1
ATOM 1640 N N . THR A 1 215 ? -1.964 -18.297 8.406 1 96.81 215 THR A N 1
ATOM 1641 C CA . THR A 1 215 ? -3.252 -18.359 9.094 1 96.81 215 THR A CA 1
ATOM 1642 C C . THR A 1 215 ? -3.836 -16.953 9.273 1 96.81 215 THR A C 1
ATOM 1644 O O . THR A 1 215 ? -5.035 -16.75 9.07 1 96.81 215 THR A O 1
ATOM 1647 N N . GLU A 1 216 ? -3.035 -16.016 9.641 1 97.56 216 GLU A N 1
ATOM 1648 C CA . GLU A 1 216 ? -3.48 -14.633 9.805 1 97.56 216 GLU A CA 1
ATOM 1649 C C . GLU A 1 216 ? -3.932 -14.031 8.477 1 97.56 216 GLU A C 1
ATOM 1651 O O . GLU A 1 216 ? -4.898 -13.273 8.43 1 97.56 216 GLU A O 1
ATOM 1656 N N . ILE A 1 217 ? -3.203 -14.391 7.434 1 97.62 217 ILE A N 1
ATOM 1657 C CA . ILE A 1 217 ? -3.561 -13.906 6.102 1 97.62 217 ILE A CA 1
ATOM 1658 C C . ILE A 1 217 ? -4.949 -14.414 5.727 1 97.62 217 ILE A C 1
ATOM 1660 O O . ILE A 1 217 ? -5.793 -13.641 5.258 1 97.62 217 ILE A O 1
ATOM 1664 N N . ARG A 1 218 ? -5.184 -15.664 5.934 1 96.69 218 ARG A N 1
ATOM 1665 C CA . ARG A 1 218 ? -6.477 -16.25 5.598 1 96.69 218 ARG A CA 1
ATOM 1666 C C . ARG A 1 218 ? -7.594 -15.617 6.426 1 96.69 218 ARG A C 1
ATOM 1668 O O . ARG A 1 218 ? -8.664 -15.305 5.898 1 96.69 218 ARG A O 1
ATOM 1675 N N . THR A 1 219 ? -7.352 -15.492 7.727 1 97.94 219 THR A N 1
ATOM 1676 C CA . THR A 1 219 ? -8.328 -14.859 8.602 1 97.94 219 THR A CA 1
ATOM 1677 C C . THR A 1 219 ? -8.633 -13.438 8.141 1 97.94 219 THR A C 1
ATOM 1679 O O . THR A 1 219 ? -9.797 -13.039 8.062 1 97.94 219 THR A O 1
ATOM 1682 N N . PHE A 1 220 ? -7.609 -12.734 7.828 1 98.19 220 PHE A N 1
ATOM 1683 C CA . PHE A 1 220 ? -7.773 -11.359 7.367 1 98.19 220 PHE A CA 1
ATOM 1684 C C . PHE A 1 220 ? -8.5 -11.32 6.027 1 98.19 220 PHE A C 1
ATOM 1686 O O . PHE A 1 220 ? -9.391 -10.5 5.824 1 98.19 220 PHE A O 1
ATOM 1693 N N . ALA A 1 221 ? -8.102 -12.195 5.113 1 98 221 ALA A N 1
ATOM 1694 C CA . ALA A 1 221 ? -8.766 -12.289 3.816 1 98 221 ALA A CA 1
ATOM 1695 C C . ALA A 1 221 ? -10.266 -12.547 3.986 1 98 221 ALA A C 1
ATOM 1697 O O . ALA A 1 221 ? -11.086 -11.945 3.289 1 98 221 ALA A O 1
ATOM 1698 N N . ARG A 1 222 ? -10.617 -13.422 4.887 1 97 222 ARG A N 1
ATOM 1699 C CA . ARG A 1 222 ? -12.023 -13.734 5.148 1 97 222 ARG A CA 1
ATOM 1700 C C . ARG A 1 222 ? -12.766 -12.508 5.66 1 97 222 ARG A C 1
ATOM 1702 O O . ARG A 1 222 ? -13.852 -12.188 5.176 1 97 222 ARG A O 1
ATOM 1709 N N . GLN A 1 223 ? -12.164 -11.82 6.59 1 96.88 223 GLN A N 1
ATOM 1710 C CA . GLN A 1 223 ? -12.789 -10.625 7.152 1 96.88 223 GLN A CA 1
ATOM 1711 C C . GLN A 1 223 ? -12.977 -9.547 6.086 1 96.88 223 GLN A C 1
ATOM 1713 O O . GLN A 1 223 ? -14.047 -8.953 5.98 1 96.88 223 GLN A O 1
ATOM 1718 N N . VAL A 1 224 ? -11.93 -9.32 5.312 1 97.69 224 VAL A N 1
ATOM 1719 C CA . VAL A 1 224 ? -11.922 -8.266 4.305 1 97.69 224 VAL A CA 1
ATOM 1720 C C . VAL A 1 224 ? -12.938 -8.586 3.213 1 97.69 224 VAL A C 1
ATOM 1722 O O . VAL A 1 224 ? -13.711 -7.719 2.803 1 97.69 224 VAL A O 1
ATOM 1725 N N . THR A 1 225 ? -12.891 -9.844 2.746 1 97.19 225 THR A N 1
ATOM 1726 C CA . THR A 1 225 ? -13.805 -10.266 1.692 1 97.19 225 THR A CA 1
ATOM 1727 C C . THR A 1 225 ? -15.258 -10.125 2.146 1 97.19 225 THR A C 1
ATOM 1729 O O . THR A 1 225 ? -16.109 -9.648 1.391 1 97.19 225 THR A O 1
ATOM 1732 N N . GLY A 1 226 ? -15.578 -10.547 3.357 1 94.44 226 GLY A N 1
ATOM 1733 C CA . GLY A 1 226 ? -16.922 -10.398 3.896 1 94.44 226 GLY A CA 1
ATOM 1734 C C . GLY A 1 226 ? -17.391 -8.961 3.936 1 94.44 226 GLY A C 1
ATOM 1735 O O . GLY A 1 226 ? -18.547 -8.664 3.592 1 94.44 226 GLY A O 1
ATOM 1736 N N . ARG A 1 227 ? -16.5 -8.039 4.293 1 94.44 227 ARG A N 1
ATOM 1737 C CA . ARG A 1 227 ? -16.844 -6.629 4.422 1 94.44 227 ARG A CA 1
ATOM 1738 C C . ARG A 1 227 ? -17.016 -5.98 3.053 1 94.44 227 ARG A C 1
ATOM 1740 O O . ARG A 1 227 ? -18 -5.273 2.816 1 94.44 227 ARG A O 1
ATOM 1747 N N . ILE A 1 228 ? -16.156 -6.27 2.168 1 95.81 228 ILE A N 1
ATOM 1748 C CA . ILE A 1 228 ? -16.094 -5.559 0.896 1 95.81 228 ILE A CA 1
ATOM 1749 C C . ILE A 1 228 ? -17.094 -6.152 -0.082 1 95.81 228 ILE A C 1
ATOM 1751 O O . ILE A 1 228 ? -17.781 -5.422 -0.806 1 95.81 228 ILE A O 1
ATOM 1755 N N . ALA A 1 229 ? -17.188 -7.457 -0.114 1 93.19 229 ALA A N 1
ATOM 1756 C CA . ALA A 1 229 ? -18.047 -8.117 -1.087 1 93.19 229 ALA A CA 1
ATOM 1757 C C . ALA A 1 229 ? -19.484 -8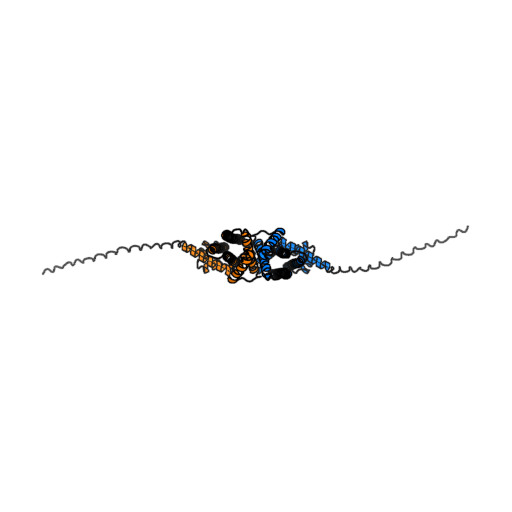.227 -0.563 1 93.19 229 ALA A C 1
ATOM 1759 O O . ALA A 1 229 ? -20.422 -8.477 -1.331 1 93.19 229 ALA A O 1
ATOM 1760 N N . ARG A 1 230 ? -19.719 -7.93 0.678 1 81.56 230 ARG A N 1
ATOM 1761 C CA . ARG A 1 230 ? -21.047 -8.016 1.28 1 81.56 230 ARG A CA 1
ATOM 1762 C C . ARG A 1 230 ? -21.688 -9.367 0.999 1 81.56 230 ARG A C 1
ATOM 1764 O O . ARG A 1 230 ? -22.844 -9.438 0.565 1 81.56 230 ARG A O 1
ATOM 1771 N N . THR A 1 231 ? -20.875 -10.328 0.918 1 68.94 231 THR A N 1
ATOM 1772 C CA . THR A 1 231 ? -21.375 -11.664 0.624 1 68.94 231 THR A CA 1
ATOM 1773 C C . THR A 1 231 ? -21.922 -12.328 1.885 1 68.94 231 THR A C 1
ATOM 1775 O O . THR A 1 231 ? -22.391 -13.469 1.841 1 68.94 231 THR A O 1
ATOM 1778 N N . GLU A 1 232 ? -21.844 -11.555 3.053 1 57.38 232 GLU A N 1
ATOM 1779 C CA . GLU A 1 232 ? -22.5 -12.117 4.227 1 57.38 232 GLU A CA 1
ATOM 1780 C C . GLU A 1 232 ? -23.953 -11.68 4.312 1 57.38 232 GLU A C 1
ATOM 1782 O O . GLU A 1 232 ? -24.312 -10.609 3.82 1 57.38 232 GLU A O 1
ATOM 1787 N N . MET B 1 1 ? 48.75 129.875 22.266 1 30.58 1 MET B N 1
ATOM 1788 C CA . MET B 1 1 ? 47.781 128.875 21.797 1 30.58 1 MET B CA 1
ATOM 1789 C C . MET B 1 1 ? 48.312 127.5 21.922 1 30.58 1 MET B C 1
ATOM 1791 O O . MET B 1 1 ? 49.375 127.188 21.406 1 30.58 1 MET B O 1
ATOM 1795 N N . ILE B 1 2 ? 47.906 126.812 23.078 1 32.66 2 ILE B N 1
ATOM 1796 C CA . ILE B 1 2 ? 48.281 125.625 23.891 1 32.66 2 ILE B CA 1
ATOM 1797 C C . ILE B 1 2 ? 47.969 124.375 23.125 1 32.66 2 ILE B C 1
ATOM 1799 O O . ILE B 1 2 ? 46.812 124.062 22.828 1 32.66 2 ILE B O 1
ATOM 1803 N N . GLN B 1 3 ? 48.688 124 22.125 1 32.41 3 GLN B N 1
ATOM 1804 C CA . GLN B 1 3 ? 48.438 122.875 21.203 1 32.41 3 GLN B CA 1
ATOM 1805 C C . GLN B 1 3 ? 48.406 121.562 21.938 1 32.41 3 GLN B C 1
ATOM 1807 O O . GLN B 1 3 ? 49.469 121.062 22.359 1 32.41 3 GLN B O 1
ATOM 1812 N N . GLY B 1 4 ? 47.406 121.312 22.859 1 30.3 4 GLY B N 1
ATOM 1813 C CA . GLY B 1 4 ? 47.375 120.188 23.734 1 30.3 4 GLY B CA 1
ATOM 1814 C C . GLY B 1 4 ? 47.281 118.875 22.984 1 30.3 4 GLY B C 1
ATOM 1815 O O . GLY B 1 4 ? 46.344 118.688 22.188 1 30.3 4 GLY B O 1
ATOM 1816 N N . SER B 1 5 ? 48.375 118.25 22.594 1 38 5 SER B N 1
ATOM 1817 C CA . SER B 1 5 ? 48.469 117 21.844 1 38 5 SER B CA 1
ATOM 1818 C C . SER B 1 5 ? 47.75 115.875 22.547 1 38 5 SER B C 1
ATOM 1820 O O . SER B 1 5 ? 48.062 115.562 23.703 1 38 5 SER B O 1
ATOM 1822 N N . MET B 1 6 ? 46.438 115.75 22.281 1 33.09 6 MET B N 1
ATOM 1823 C CA . MET B 1 6 ? 45.531 114.75 22.859 1 33.09 6 MET B CA 1
ATOM 1824 C C . MET B 1 6 ? 46.031 113.312 22.609 1 33.09 6 MET B C 1
ATOM 1826 O O . MET B 1 6 ? 46.5 113 21.5 1 33.09 6 MET B O 1
ATOM 1830 N N . SER B 1 7 ? 46.594 112.625 23.609 1 36.31 7 SER B N 1
ATOM 1831 C CA . SER B 1 7 ? 47.188 111.312 23.719 1 36.31 7 SER B CA 1
ATOM 1832 C C . SER B 1 7 ? 46.188 110.188 23.344 1 36.31 7 SER B C 1
ATOM 1834 O O . SER B 1 7 ? 45.156 110.062 24.016 1 36.31 7 SER B O 1
ATOM 1836 N N . MET B 1 8 ? 45.812 110.062 22.078 1 35.22 8 MET B N 1
ATOM 1837 C CA . MET B 1 8 ? 44.781 109.125 21.688 1 35.22 8 MET B CA 1
ATOM 1838 C C . MET B 1 8 ? 45.156 107.688 22.141 1 35.22 8 MET B C 1
ATOM 1840 O O . MET B 1 8 ? 46.219 107.188 21.75 1 35.22 8 MET B O 1
ATOM 1844 N N . GLU B 1 9 ? 44.812 107.312 23.406 1 34.28 9 GLU B N 1
ATOM 1845 C CA . GLU B 1 9 ? 45.031 106 24 1 34.28 9 GLU B CA 1
ATOM 1846 C C . GLU B 1 9 ? 44.469 104.938 23.094 1 34.28 9 GLU B C 1
ATOM 1848 O O . GLU B 1 9 ? 43.312 105 22.688 1 34.28 9 GLU B O 1
ATOM 1853 N N . SER B 1 10 ? 45.25 104.25 22.266 1 38.53 10 SER B N 1
ATOM 1854 C CA . SER B 1 10 ? 44.969 103.188 21.328 1 38.53 10 SER B CA 1
ATOM 1855 C C . SER B 1 10 ? 44.312 102 22.031 1 38.53 10 SER B C 1
ATOM 1857 O O . SER B 1 10 ? 44.875 101.375 22.953 1 38.53 10 SER B O 1
ATOM 1859 N N . GLU B 1 11 ? 43 102.062 22.312 1 36.78 11 GLU B N 1
ATOM 1860 C CA . GLU B 1 11 ? 42.281 101 22.984 1 36.78 11 GLU B CA 1
ATOM 1861 C C . GLU B 1 11 ? 42.562 99.688 22.297 1 36.78 11 GLU B C 1
ATOM 1863 O O . GLU B 1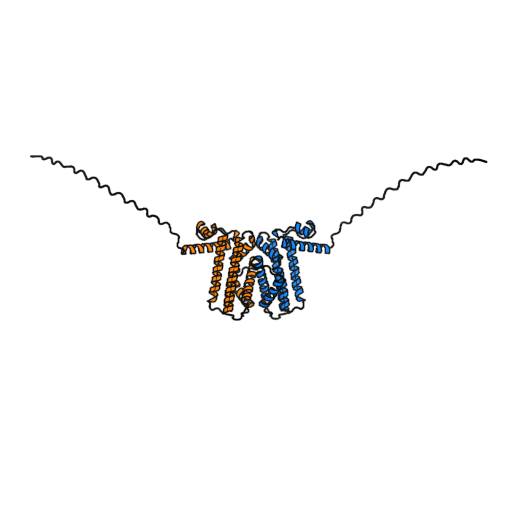 11 ? 42.406 99.562 21.078 1 36.78 11 GLU B O 1
ATOM 1868 N N . GLU B 1 12 ? 43.469 98.875 22.797 1 42.84 12 GLU B N 1
ATOM 1869 C CA . GLU B 1 12 ? 43.844 97.5 22.359 1 42.84 12 GLU B CA 1
ATOM 1870 C C . GLU B 1 12 ? 42.625 96.625 22.172 1 42.84 12 GLU B C 1
ATOM 1872 O O . GLU B 1 12 ? 41.75 96.562 23.047 1 42.84 12 GLU B O 1
ATOM 1877 N N . PRO B 1 13 ? 42.156 96.375 20.875 1 44.41 13 PRO B N 1
ATOM 1878 C CA . PRO B 1 13 ? 40.938 95.625 20.719 1 44.41 13 PRO B CA 1
ATOM 1879 C C . PRO B 1 13 ? 40.938 94.312 21.578 1 44.41 13 PRO B C 1
ATOM 1881 O O . PRO B 1 13 ? 42 93.812 21.906 1 44.41 13 PRO B O 1
ATOM 1884 N N . LEU B 1 14 ? 39.938 94.188 22.469 1 45.28 14 LEU B N 1
ATOM 1885 C CA . LEU B 1 14 ? 39.688 93.062 23.375 1 45.28 14 LEU B CA 1
ATOM 1886 C C . LEU B 1 14 ? 39.844 91.75 22.641 1 45.28 14 LEU B C 1
ATOM 1888 O O . LEU B 1 14 ? 39.469 91.562 21.484 1 45.28 14 LEU B O 1
ATOM 1892 N N . PRO B 1 15 ? 40.75 90.812 23.125 1 44.38 15 PRO B N 1
ATOM 1893 C CA . PRO B 1 15 ? 41.031 89.562 22.406 1 44.38 15 PRO B CA 1
ATOM 1894 C C . PRO B 1 15 ? 39.781 88.75 22.078 1 44.38 15 PRO B C 1
ATOM 1896 O O . PRO B 1 15 ? 38.75 88.938 22.76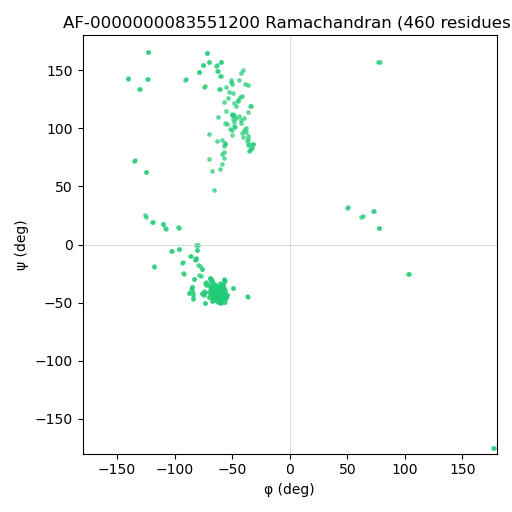6 1 44.38 15 PRO B O 1
ATOM 1899 N N . PRO B 1 16 ? 39.562 88.375 20.797 1 41.44 16 PRO B N 1
ATOM 1900 C CA . PRO B 1 16 ? 38.312 87.688 20.406 1 41.44 16 PRO B CA 1
ATOM 1901 C C . PRO B 1 16 ? 37.969 86.5 21.344 1 41.44 16 PRO B C 1
ATOM 1903 O O . PRO B 1 16 ? 38.844 85.938 21.938 1 41.44 16 PRO B O 1
ATOM 1906 N N . GLU B 1 17 ? 36.906 86.562 22.156 1 38.88 17 GLU B N 1
ATOM 1907 C CA . GLU B 1 17 ? 36.406 85.562 23.062 1 38.88 17 GLU B CA 1
ATOM 1908 C C . GLU B 1 17 ? 36.438 84.188 22.406 1 38.88 17 GLU B C 1
ATOM 1910 O O . GLU B 1 17 ? 35.938 84 21.281 1 38.88 17 GLU B O 1
ATOM 1915 N N . VAL B 1 18 ? 37.375 83.25 22.734 1 43.47 18 VAL B N 1
ATOM 1916 C CA . VAL B 1 18 ? 37.5 81.875 22.266 1 43.47 18 VAL B CA 1
ATOM 1917 C C . VAL B 1 18 ? 36.156 81.188 22.344 1 43.47 18 VAL B C 1
ATOM 1919 O O . VAL B 1 18 ? 35.5 81.188 23.391 1 43.47 18 VAL B O 1
ATOM 1922 N N . ALA B 1 19 ? 35.438 81.062 21.172 1 42.72 19 ALA B N 1
ATOM 1923 C CA . ALA B 1 19 ? 34.156 80.375 21.141 1 42.72 19 ALA B CA 1
ATOM 1924 C C . ALA B 1 19 ? 34.219 79.062 21.938 1 42.72 19 ALA B C 1
ATOM 1926 O O . ALA B 1 19 ? 35.25 78.438 22 1 42.72 19 ALA B O 1
ATOM 1927 N N . PRO B 1 20 ? 33.312 78.875 22.938 1 42.94 20 PRO B N 1
ATOM 1928 C CA . PRO B 1 20 ? 33.406 77.625 23.75 1 42.94 20 PRO B CA 1
ATOM 1929 C C . PRO B 1 20 ? 33.5 76.375 22.922 1 42.94 20 PRO B C 1
ATOM 1931 O O . PRO B 1 20 ? 33.125 76.375 21.75 1 42.94 20 PRO B O 1
ATOM 1934 N N . PRO B 1 21 ? 34.375 75.375 23.297 1 40.19 21 PRO B N 1
ATOM 1935 C CA . PRO B 1 21 ? 34.625 74.125 22.516 1 40.19 21 PRO B CA 1
ATOM 1936 C C . PRO B 1 21 ? 33.312 73.438 22.125 1 40.19 21 PRO B C 1
ATOM 1938 O O . PRO B 1 21 ? 32.312 73.562 22.828 1 40.19 21 PRO B O 1
ATOM 1941 N N . ALA B 1 22 ? 33.125 73.062 20.828 1 39.5 22 ALA B N 1
ATOM 1942 C CA . ALA B 1 22 ? 32 72.312 20.25 1 39.5 22 ALA B CA 1
ATOM 1943 C C . ALA B 1 22 ? 31.625 71.125 21.141 1 39.5 22 ALA B C 1
ATOM 1945 O O . ALA B 1 22 ? 32.5 70.375 21.578 1 39.5 22 ALA B O 1
ATOM 1946 N N . ALA B 1 23 ? 30.5 71.062 21.828 1 38.47 23 ALA B N 1
ATOM 1947 C CA . ALA B 1 23 ? 29.938 70 22.578 1 38.47 23 ALA B CA 1
ATOM 1948 C C . ALA B 1 23 ? 30.156 68.625 21.828 1 38.47 23 ALA B C 1
ATOM 1950 O O . ALA B 1 23 ? 29.969 68.562 20.609 1 38.47 23 ALA B O 1
ATOM 1951 N N . GLU B 1 24 ? 30.984 67.688 22.219 1 38.53 24 GLU B N 1
ATOM 1952 C CA . GLU B 1 24 ? 31.188 66.312 21.719 1 38.53 24 GLU B CA 1
ATOM 1953 C C . GLU B 1 24 ? 29.875 65.688 21.344 1 38.53 24 GLU B C 1
ATOM 1955 O O . GLU B 1 24 ? 28.953 65.625 22.172 1 38.53 24 GLU B O 1
ATOM 1960 N N . ALA B 1 25 ? 29.469 65.625 20.047 1 40.91 25 ALA B N 1
ATOM 1961 C CA . ALA B 1 25 ? 28.344 64.875 19.547 1 40.91 25 ALA B CA 1
ATOM 1962 C C . ALA B 1 25 ? 28.281 63.5 20.25 1 40.91 25 ALA B C 1
ATOM 1964 O O . ALA B 1 25 ? 29.219 62.719 20.203 1 40.91 25 ALA B O 1
ATOM 1965 N N . ALA B 1 26 ? 27.578 63.281 21.328 1 41.78 26 ALA B N 1
ATOM 1966 C CA . ALA B 1 26 ? 27.219 62 21.938 1 41.78 26 ALA B CA 1
ATOM 1967 C C . ALA B 1 26 ? 26.922 60.938 20.875 1 41.78 26 ALA B C 1
ATOM 1969 O O . ALA B 1 26 ? 26.109 61.156 19.984 1 41.78 26 ALA B O 1
ATOM 1970 N N . GLY B 1 27 ? 27.844 60.156 20.375 1 39.69 27 GLY B N 1
ATOM 1971 C CA . GLY B 1 27 ? 27.641 59 19.531 1 39.69 27 GLY B CA 1
ATOM 1972 C C . GLY B 1 27 ? 26.328 58.25 19.828 1 39.69 27 GLY B C 1
ATOM 1973 O O . GLY B 1 27 ? 26.109 57.812 20.953 1 39.69 27 GLY B O 1
ATOM 1974 N N . GLN B 1 28 ? 25.156 58.594 19.25 1 38.75 28 GLN B N 1
ATOM 1975 C CA . GLN B 1 28 ? 23.953 57.781 19.312 1 38.75 28 GLN B CA 1
ATOM 1976 C C . GLN B 1 28 ? 24.297 56.312 19.25 1 38.75 28 GLN B C 1
ATOM 1978 O O . GLN B 1 28 ? 24.938 55.844 18.312 1 38.75 28 GLN B O 1
ATOM 1983 N N . SER B 1 29 ? 24.625 55.594 20.297 1 38.94 29 SER B N 1
ATOM 1984 C CA . SER B 1 29 ? 24.719 54.156 20.359 1 38.94 29 SER B CA 1
ATOM 1985 C C . SER B 1 29 ? 23.703 53.469 19.438 1 38.94 29 SER B C 1
ATOM 1987 O O . SER B 1 29 ? 22.5 53.688 19.562 1 38.94 29 SER B O 1
ATOM 1989 N N . ARG B 1 30 ? 24 53.344 18.219 1 49.19 30 ARG B N 1
ATOM 1990 C CA . ARG B 1 30 ? 23.172 52.5 17.375 1 49.19 30 ARG B CA 1
ATOM 1991 C C . ARG B 1 30 ? 22.594 51.344 18.172 1 49.19 30 ARG B C 1
ATOM 1993 O O . ARG B 1 30 ? 23.328 50.5 18.703 1 49.19 30 ARG B O 1
ATOM 2000 N N . ARG B 1 31 ? 21.453 51.562 18.828 1 46.84 31 ARG B N 1
ATOM 2001 C CA . ARG B 1 31 ? 20.75 50.438 19.438 1 46.84 31 ARG B CA 1
ATOM 2002 C C . ARG B 1 31 ? 20.938 49.188 18.609 1 46.84 31 ARG B C 1
ATOM 2004 O O . ARG B 1 31 ? 20.844 49.219 17.391 1 46.84 31 ARG B O 1
ATOM 2011 N N . ALA B 1 32 ? 21.516 48.094 19.062 1 48.31 32 ALA B N 1
ATOM 2012 C CA . ALA B 1 32 ? 21.688 46.781 18.453 1 48.31 32 ALA B CA 1
ATOM 2013 C C . ALA B 1 32 ? 20.359 46.25 17.906 1 48.31 32 ALA B C 1
ATOM 2015 O O . ALA B 1 32 ? 19.312 46.438 18.5 1 48.31 32 ALA B O 1
ATOM 2016 N N . PRO B 1 33 ? 20.156 46.125 16.562 1 45 33 PRO B N 1
ATOM 2017 C CA . PRO B 1 33 ? 18.906 45.562 16.078 1 45 33 PRO B CA 1
ATOM 2018 C C . PRO B 1 33 ? 18.375 44.438 16.984 1 45 33 PRO B C 1
ATOM 2020 O O . PRO B 1 33 ? 19.125 43.531 17.359 1 45 33 PRO B O 1
ATOM 2023 N N . GLY B 1 34 ? 17.562 44.625 17.969 1 42.19 34 GLY B N 1
ATOM 2024 C CA . GLY B 1 34 ? 16.922 43.656 18.859 1 42.19 34 GLY B CA 1
ATOM 2025 C C . GLY B 1 34 ? 16.406 42.438 18.141 1 42.19 34 GLY B C 1
ATOM 2026 O O . GLY B 1 34 ? 16.359 42.375 16.922 1 42.19 34 GLY B O 1
ATOM 2027 N N . ARG B 1 35 ? 16.438 41.188 18.891 1 53.19 35 ARG B N 1
ATOM 2028 C CA . ARG B 1 35 ? 15.867 39.906 18.438 1 53.19 35 ARG B CA 1
ATOM 2029 C C . ARG B 1 35 ? 14.5 40.125 17.797 1 53.19 35 ARG B C 1
ATOM 2031 O O . ARG B 1 35 ? 13.641 40.812 18.359 1 53.19 35 ARG B O 1
ATOM 2038 N N . PRO B 1 36 ? 14.422 40 16.484 1 56.94 36 PRO B N 1
ATOM 2039 C CA . PRO B 1 36 ? 13.078 40.125 15.914 1 56.94 36 PRO B CA 1
ATOM 2040 C C . PRO B 1 36 ? 11.992 39.531 16.797 1 56.94 36 PRO B C 1
ATOM 2042 O O . PRO B 1 36 ? 12.242 38.562 17.516 1 56.94 36 PRO B O 1
ATOM 2045 N N . PRO B 1 37 ? 10.844 40.094 17.016 1 60.75 37 PRO B N 1
ATOM 2046 C CA . PRO B 1 37 ? 9.727 39.594 17.828 1 60.75 37 PRO B CA 1
ATOM 2047 C C . PRO B 1 37 ? 9.336 38.156 17.453 1 60.75 37 PRO B C 1
ATOM 2049 O O . PRO B 1 37 ? 9.562 37.719 16.328 1 60.75 37 PRO B O 1
ATOM 2052 N N . LEU B 1 38 ? 8.984 37.312 18.469 1 55.41 38 LEU B N 1
ATOM 2053 C CA . LEU B 1 38 ? 8.57 35.906 18.375 1 55.41 38 LEU B CA 1
ATOM 2054 C C . LEU B 1 38 ? 7.727 35.656 17.125 1 55.41 38 LEU B C 1
ATOM 2056 O O . LEU B 1 38 ? 7.891 34.656 16.453 1 55.41 38 LEU B O 1
ATOM 2060 N N . ARG B 1 39 ? 6.758 36.531 16.828 1 60.94 39 ARG B N 1
ATOM 2061 C CA . ARG B 1 39 ? 5.91 36.438 15.641 1 60.94 39 ARG B CA 1
ATOM 2062 C C . ARG B 1 39 ? 6.75 36.406 14.375 1 60.94 39 ARG B C 1
ATOM 2064 O O . ARG B 1 39 ? 6.469 35.625 13.453 1 60.94 39 ARG B O 1
ATOM 2071 N N . GLU B 1 40 ? 7.82 37.062 14.477 1 71.38 40 GLU B N 1
ATOM 2072 C CA . GLU B 1 40 ? 8.688 37.125 13.305 1 71.38 40 GLU B CA 1
ATOM 2073 C C . GLU B 1 40 ? 9.469 35.844 13.117 1 71.38 40 GLU B C 1
ATOM 2075 O O . GLU B 1 40 ? 9.648 35.375 11.992 1 71.38 40 GLU B O 1
ATOM 2080 N N . GLN B 1 41 ? 9.625 35.25 14.312 1 76.75 41 GLN B N 1
ATOM 2081 C CA . GLN B 1 41 ? 10.383 34 14.25 1 76.75 41 GLN B CA 1
ATOM 2082 C C . GLN B 1 41 ? 9.523 32.875 13.695 1 76.75 41 GLN B C 1
ATOM 2084 O O . GLN B 1 41 ? 10 32.062 12.898 1 76.75 41 GLN B O 1
ATOM 2089 N N . GLU B 1 42 ? 8.297 32.938 14.211 1 84.38 42 GLU B N 1
ATOM 2090 C CA . GLU B 1 42 ? 7.387 31.891 13.742 1 84.38 42 GLU B CA 1
ATOM 2091 C C . GLU B 1 42 ? 7.082 32.062 12.258 1 84.38 42 GLU B C 1
ATOM 2093 O O . GLU B 1 42 ? 6.988 31.062 11.531 1 84.38 42 GLU B O 1
ATOM 2098 N N . GLU B 1 43 ? 6.953 33.25 11.922 1 87.69 43 GLU B N 1
ATOM 2099 C CA . GLU B 1 43 ? 6.719 33.5 10.5 1 87.69 43 GLU B CA 1
ATOM 2100 C C . GLU B 1 43 ? 7.91 33.062 9.656 1 87.69 43 GLU B C 1
ATOM 2102 O O . GLU B 1 43 ? 7.734 32.469 8.586 1 87.69 43 GLU B O 1
ATOM 2107 N N . THR B 1 44 ? 9.062 33.406 10.125 1 89.69 44 THR B N 1
ATOM 2108 C CA . THR B 1 44 ? 10.281 33 9.43 1 89.69 44 THR B CA 1
ATOM 2109 C C . THR B 1 44 ? 10.375 31.469 9.352 1 89.69 44 THR B C 1
ATOM 2111 O O . THR B 1 44 ? 10.719 30.906 8.305 1 89.69 44 THR B O 1
ATOM 2114 N N . ARG B 1 45 ? 10.07 30.875 10.438 1 91.19 45 ARG B N 1
ATOM 2115 C CA . ARG B 1 45 ? 10.086 29.422 10.477 1 91.19 45 ARG B CA 1
ATOM 2116 C C . ARG B 1 45 ? 9.133 28.844 9.445 1 91.19 45 ARG B C 1
ATOM 2118 O O . ARG B 1 45 ? 9.484 27.906 8.719 1 91.19 45 ARG B O 1
ATOM 2125 N N . GLN B 1 46 ? 7.988 29.438 9.367 1 91.69 46 GLN B N 1
ATOM 2126 C CA . GLN B 1 46 ? 6.98 28.953 8.43 1 91.69 46 GLN B CA 1
ATOM 2127 C C . GLN B 1 46 ? 7.438 29.141 6.988 1 91.69 46 GLN B C 1
ATOM 2129 O O . GLN B 1 46 ? 7.234 28.266 6.145 1 91.69 46 GLN B O 1
ATOM 2134 N N . ILE B 1 47 ? 8.047 30.219 6.75 1 92.81 47 ILE B N 1
ATOM 2135 C CA . ILE B 1 47 ? 8.555 30.5 5.414 1 92.81 47 ILE B CA 1
ATOM 2136 C C . ILE B 1 47 ? 9.625 29.484 5.031 1 92.81 47 ILE B C 1
ATOM 2138 O O . ILE B 1 47 ? 9.633 28.984 3.906 1 92.81 47 ILE B O 1
ATOM 2142 N N . ILE B 1 48 ? 10.461 29.188 5.945 1 94.12 48 ILE B N 1
ATOM 2143 C CA . ILE B 1 48 ? 11.523 28.203 5.719 1 94.12 48 ILE B CA 1
ATOM 2144 C C . ILE B 1 48 ? 10.914 26.828 5.441 1 94.12 48 ILE B C 1
ATOM 2146 O O . ILE B 1 48 ? 11.32 26.141 4.504 1 94.12 48 ILE B O 1
ATOM 2150 N N . ILE B 1 49 ? 9.945 26.531 6.234 1 92.31 49 ILE B N 1
ATOM 2151 C CA . ILE B 1 49 ? 9.312 25.219 6.109 1 92.31 49 ILE B CA 1
ATOM 2152 C C . ILE B 1 49 ? 8.641 25.094 4.746 1 92.31 49 ILE B C 1
ATOM 2154 O O . ILE B 1 49 ? 8.758 24.062 4.078 1 92.31 49 ILE B O 1
ATOM 2158 N N . GLU B 1 50 ? 7.992 26.141 4.309 1 92 50 GLU B N 1
ATOM 2159 C CA . GLU B 1 50 ? 7.324 26.125 3.012 1 92 50 GLU B CA 1
ATOM 2160 C C . GLU B 1 50 ? 8.336 26.031 1.872 1 92 50 GLU B C 1
ATOM 2162 O O . GLU B 1 50 ? 8.125 25.281 0.916 1 92 50 GLU B O 1
ATOM 2167 N N . ALA B 1 51 ? 9.383 26.766 1.982 1 93.62 51 ALA B N 1
ATOM 2168 C CA . ALA B 1 51 ? 10.445 26.719 0.98 1 93.62 51 ALA B CA 1
ATOM 2169 C C . ALA B 1 51 ? 11.078 25.328 0.922 1 93.62 51 ALA B C 1
ATOM 2171 O O . ALA B 1 51 ? 11.367 24.812 -0.162 1 93.62 51 ALA B O 1
ATOM 2172 N N . ALA B 1 52 ? 11.297 24.797 2.082 1 93.19 52 ALA B N 1
ATOM 2173 C CA . ALA B 1 52 ? 11.875 23.469 2.164 1 93.19 52 ALA B CA 1
ATOM 2174 C C . ALA B 1 52 ? 10.953 22.422 1.529 1 93.19 52 ALA B C 1
ATOM 2176 O O . ALA B 1 52 ? 11.406 21.578 0.767 1 93.19 52 ALA B O 1
ATOM 2177 N N . ALA B 1 53 ? 9.688 22.5 1.861 1 86.75 53 ALA B N 1
ATOM 2178 C CA . ALA B 1 53 ? 8.711 21.578 1.296 1 86.75 53 ALA B CA 1
ATOM 2179 C C . ALA B 1 53 ? 8.742 21.609 -0.23 1 86.75 53 ALA B C 1
ATOM 2181 O O . ALA B 1 53 ? 8.75 20.562 -0.88 1 86.75 53 ALA B O 1
ATOM 2182 N N . HIS B 1 54 ? 8.789 22.766 -0.697 1 87.88 54 HIS B N 1
ATOM 2183 C CA . HIS B 1 54 ? 8.844 22.938 -2.145 1 87.88 54 HIS B CA 1
ATOM 2184 C C . HIS B 1 54 ? 10.109 22.344 -2.73 1 87.88 54 HIS B C 1
ATOM 2186 O O . HIS B 1 54 ? 10.07 21.656 -3.752 1 87.88 54 HIS B O 1
ATOM 2192 N N . GLU B 1 55 ? 11.234 22.609 -2.145 1 90.12 55 GLU B N 1
ATOM 2193 C CA . GLU B 1 55 ? 12.516 22.078 -2.596 1 90.12 55 GLU B CA 1
ATOM 2194 C C . GLU B 1 55 ? 12.523 20.547 -2.576 1 90.12 55 GLU B C 1
ATOM 2196 O O . GLU B 1 55 ? 12.984 19.922 -3.523 1 90.12 55 GLU B O 1
ATOM 2201 N N . PHE B 1 56 ? 12.008 20 -1.521 1 82.38 56 PHE B N 1
ATOM 2202 C CA . PHE B 1 56 ? 12 18.547 -1.373 1 82.38 56 PHE B CA 1
ATOM 2203 C C . PHE B 1 56 ? 11.102 17.906 -2.422 1 82.38 56 PHE B C 1
ATOM 2205 O O . PHE B 1 56 ? 11.406 16.812 -2.92 1 82.38 56 PHE B O 1
ATOM 2212 N N . VAL B 1 57 ? 10.031 18.531 -2.779 1 77.38 57 VAL B N 1
ATOM 2213 C CA . VAL B 1 57 ? 9.102 18 -3.768 1 77.38 57 VAL B CA 1
ATOM 2214 C C . VAL B 1 57 ? 9.703 18.125 -5.168 1 77.38 57 VAL B C 1
ATOM 2216 O O . VAL B 1 57 ? 9.609 17.203 -5.977 1 77.38 57 VAL B O 1
ATOM 2219 N N . THR B 1 58 ? 10.344 19.219 -5.43 1 82.56 58 THR B N 1
ATOM 2220 C CA . THR B 1 58 ? 10.805 19.531 -6.781 1 82.56 58 THR B CA 1
ATOM 2221 C C . THR B 1 58 ? 12.148 18.875 -7.07 1 82.56 58 THR B C 1
ATOM 2223 O O . THR B 1 58 ? 12.312 18.219 -8.109 1 82.56 58 THR B O 1
ATOM 2226 N N . ALA B 1 59 ? 13.086 19 -6.125 1 81.62 59 ALA B N 1
ATOM 2227 C CA . ALA B 1 59 ? 14.438 18.5 -6.352 1 81.62 59 ALA B CA 1
ATOM 2228 C C . ALA B 1 59 ? 14.594 17.062 -5.84 1 81.62 59 ALA B C 1
ATOM 2230 O O . ALA B 1 59 ? 15.508 16.359 -6.25 1 81.62 59 ALA B O 1
ATOM 2231 N N . GLY B 1 60 ? 13.602 16.703 -5.035 1 76.69 60 GLY B N 1
ATOM 2232 C CA . GLY B 1 60 ? 13.812 15.461 -4.32 1 76.69 60 GLY B CA 1
ATOM 2233 C C . GLY B 1 60 ? 14.758 15.602 -3.141 1 76.69 60 GLY B C 1
ATOM 2234 O O . GLY B 1 60 ? 15.617 16.484 -3.129 1 76.69 60 GLY B O 1
ATOM 2235 N N . PHE B 1 61 ? 14.68 14.781 -2.23 1 76 61 PHE B N 1
ATOM 2236 C CA . PHE B 1 61 ? 15.445 14.898 -0.996 1 76 61 PHE B CA 1
ATOM 2237 C C . PHE B 1 61 ? 16.938 14.797 -1.275 1 76 61 PHE B C 1
ATOM 2239 O O . PHE B 1 61 ? 17.734 15.555 -0.722 1 76 61 PHE B O 1
ATOM 2246 N N . ALA B 1 62 ? 17.25 13.773 -2.062 1 72.5 62 ALA B N 1
ATOM 2247 C CA . ALA B 1 62 ? 18.672 13.516 -2.328 1 72.5 62 ALA B CA 1
ATOM 2248 C C . ALA B 1 62 ? 19.328 14.734 -2.953 1 72.5 62 ALA B C 1
ATOM 2250 O O . ALA B 1 62 ? 20.484 15.055 -2.633 1 72.5 62 ALA B O 1
ATOM 2251 N N . HIS B 1 63 ? 18.672 15.477 -3.734 1 81.88 63 HIS B N 1
ATOM 2252 C CA . HIS B 1 63 ? 19.266 16.578 -4.488 1 81.88 63 HIS B CA 1
ATOM 2253 C C . HIS B 1 63 ? 18.938 17.922 -3.848 1 81.88 63 HIS B C 1
ATOM 2255 O O . HIS B 1 63 ? 19.438 18.953 -4.285 1 81.88 63 HIS B O 1
ATOM 2261 N N . ALA B 1 64 ? 18.109 17.875 -2.834 1 87.56 64 ALA B N 1
ATOM 2262 C CA . ALA B 1 64 ? 17.766 19.109 -2.148 1 87.56 64 ALA B CA 1
ATOM 2263 C C . ALA B 1 64 ? 19 19.75 -1.509 1 87.56 64 ALA B C 1
ATOM 2265 O O . ALA B 1 64 ? 19.938 19.047 -1.123 1 87.56 64 ALA B O 1
ATOM 2266 N N . SER B 1 65 ? 18.984 21.109 -1.422 1 92.75 65 SER B N 1
ATOM 2267 C CA . SER B 1 65 ? 20.125 21.875 -0.911 1 92.75 65 SER B CA 1
ATOM 2268 C C . SER B 1 65 ? 19.672 22.891 0.143 1 92.75 65 SER B C 1
ATOM 2270 O O . SER B 1 65 ? 18.719 23.641 -0.07 1 92.75 65 SER B O 1
ATOM 2272 N N . MET B 1 66 ? 20.453 22.859 1.196 1 94.62 66 MET B N 1
ATOM 2273 C CA . MET B 1 66 ? 20.188 23.844 2.25 1 94.62 66 MET B CA 1
ATOM 2274 C C . MET B 1 66 ? 20.359 25.266 1.729 1 94.62 66 MET B C 1
ATOM 2276 O O . MET B 1 66 ? 19.594 26.156 2.074 1 94.62 66 MET B O 1
ATOM 2280 N N . SER B 1 67 ? 21.328 25.422 0.891 1 95 67 SER B N 1
ATOM 2281 C CA . SER B 1 67 ? 21.594 26.75 0.327 1 95 67 SER B CA 1
ATOM 2282 C C . SER B 1 67 ? 20.453 27.203 -0.564 1 95 67 SER B C 1
ATOM 2284 O O . SER B 1 67 ? 20.016 28.359 -0.49 1 95 67 SER B O 1
ATOM 2286 N N . ARG B 1 68 ? 19.906 26.344 -1.347 1 95.94 68 ARG B N 1
ATOM 2287 C CA . ARG B 1 68 ? 18.781 26.672 -2.221 1 95.94 68 ARG B CA 1
ATOM 2288 C C . ARG B 1 68 ? 17.516 26.969 -1.41 1 95.94 68 ARG B C 1
ATOM 2290 O O . ARG B 1 68 ? 16.75 27.875 -1.754 1 95.94 68 ARG B O 1
ATOM 2297 N N . ILE B 1 69 ? 17.359 26.219 -0.354 1 96.44 69 ILE B N 1
ATOM 2298 C CA . ILE B 1 69 ? 16.203 26.422 0.512 1 96.44 69 ILE B CA 1
ATOM 2299 C C . ILE B 1 69 ? 16.297 27.797 1.176 1 96.44 69 ILE B C 1
ATOM 2301 O O . ILE B 1 69 ? 15.328 28.547 1.209 1 96.44 69 ILE B O 1
ATOM 2305 N N . ALA B 1 70 ? 17.5 28.109 1.661 1 96.19 70 ALA B N 1
ATOM 2306 C CA . ALA B 1 70 ? 17.719 29.422 2.285 1 96.19 70 ALA B CA 1
ATOM 2307 C C . ALA B 1 70 ? 17.422 30.547 1.302 1 96.19 70 ALA B C 1
ATOM 2309 O O . ALA B 1 70 ? 16.719 31.5 1.636 1 96.19 70 ALA B O 1
ATOM 2310 N N . HIS B 1 71 ? 17.906 30.391 0.143 1 96.12 71 HIS B N 1
ATOM 2311 C CA . HIS B 1 71 ? 17.719 31.391 -0.902 1 96.12 71 HIS B CA 1
ATOM 2312 C C . HIS B 1 71 ? 16.234 31.562 -1.232 1 96.12 71 HIS B C 1
ATOM 2314 O O . HIS B 1 71 ? 15.742 32.688 -1.302 1 96.12 71 HIS B O 1
ATOM 2320 N N . ALA B 1 72 ? 15.547 30.531 -1.379 1 95.12 72 ALA B N 1
ATOM 2321 C CA . ALA B 1 72 ? 14.125 30.562 -1.72 1 95.12 72 ALA B CA 1
ATOM 2322 C C . ALA B 1 72 ? 13.305 31.188 -0.596 1 95.12 72 ALA B C 1
ATOM 2324 O O . ALA B 1 72 ? 12.305 31.859 -0.851 1 95.12 72 ALA B O 1
ATOM 2325 N N . ALA B 1 73 ? 13.742 30.953 0.609 1 94.94 73 ALA B N 1
ATOM 2326 C CA . ALA B 1 73 ? 13.039 31.469 1.783 1 94.94 73 ALA B CA 1
ATOM 2327 C C . ALA B 1 73 ? 13.406 32.938 2.051 1 94.94 73 ALA B C 1
ATOM 2329 O O . ALA B 1 73 ? 12.797 33.594 2.9 1 94.94 73 ALA B O 1
ATOM 2330 N N . GLY B 1 74 ? 14.406 33.375 1.388 1 95.06 74 GLY B N 1
ATOM 2331 C CA . GLY B 1 74 ? 14.844 34.75 1.598 1 95.06 74 GLY B CA 1
ATOM 2332 C C . GLY B 1 74 ? 15.531 34.969 2.934 1 95.06 74 GLY B C 1
ATOM 2333 O O . GLY B 1 74 ? 15.367 36 3.561 1 95.06 74 GLY B O 1
ATOM 2334 N N . VAL B 1 75 ? 16.141 33.938 3.395 1 94.44 75 VAL B N 1
ATOM 2335 C CA . VAL B 1 75 ? 16.859 34.031 4.66 1 94.44 75 VAL B CA 1
ATOM 2336 C C . VAL B 1 75 ? 18.328 33.625 4.453 1 94.44 75 VAL B C 1
ATOM 2338 O O . VAL B 1 75 ? 18.688 33.062 3.414 1 94.44 75 VAL B O 1
ATOM 2341 N N . SER B 1 76 ? 19.094 33.969 5.457 1 92.88 76 SER B N 1
ATOM 2342 C CA . SER B 1 76 ? 20.484 33.531 5.426 1 92.88 76 SER B CA 1
ATOM 2343 C C . SER B 1 76 ? 20.594 32.062 5.754 1 92.88 76 SER B C 1
ATOM 2345 O O . SER B 1 76 ? 19.734 31.484 6.414 1 92.88 76 SER B O 1
ATOM 2347 N N . THR B 1 77 ? 21.656 31.484 5.254 1 92.69 77 THR B N 1
ATOM 2348 C CA . THR B 1 77 ? 21.969 30.094 5.598 1 92.69 77 THR B CA 1
ATOM 2349 C C . THR B 1 77 ? 22.078 29.938 7.109 1 92.69 77 THR B C 1
ATOM 2351 O O . THR B 1 77 ? 21.641 28.922 7.664 1 92.69 77 THR B O 1
ATOM 2354 N N . ARG B 1 78 ? 22.656 30.922 7.758 1 92.5 78 ARG B N 1
ATOM 2355 C CA . ARG B 1 78 ? 22.781 30.875 9.211 1 92.5 78 ARG B CA 1
ATOM 2356 C C . ARG B 1 78 ? 21.422 30.797 9.883 1 92.5 78 ARG B C 1
ATOM 2358 O O . ARG B 1 78 ? 21.234 30 10.812 1 92.5 78 ARG B O 1
ATOM 2365 N N . THR B 1 79 ? 20.516 31.609 9.398 1 92.56 79 THR B N 1
ATOM 2366 C CA . THR B 1 79 ? 19.156 31.609 9.93 1 92.56 79 THR B CA 1
ATOM 2367 C C . THR B 1 79 ? 18.5 30.25 9.727 1 92.56 79 THR B C 1
ATOM 2369 O O . THR B 1 79 ? 17.797 29.75 10.609 1 92.56 79 THR B O 1
ATOM 2372 N N . LEU B 1 80 ? 18.719 29.594 8.492 1 95 80 LEU B N 1
ATOM 2373 C CA . LEU B 1 80 ? 18.156 28.266 8.203 1 95 80 LEU B CA 1
ATOM 2374 C C . LEU B 1 80 ? 18.703 27.219 9.18 1 95 80 LEU B C 1
ATOM 2376 O O . LEU B 1 80 ? 17.953 26.375 9.672 1 95 80 LEU B O 1
ATOM 2380 N N . TYR B 1 81 ? 19.922 27.344 9.547 1 94.06 81 TYR B N 1
ATOM 2381 C CA . TYR B 1 81 ? 20.578 26.359 10.398 1 94.06 81 TYR B CA 1
ATOM 2382 C C . TYR B 1 81 ? 20.172 26.531 11.859 1 94.06 81 TYR B C 1
ATOM 2384 O O . TYR B 1 81 ? 20.359 25.625 12.672 1 94.06 81 TYR B O 1
ATOM 2392 N N . ARG B 1 82 ? 19.609 27.766 12.188 1 93.38 82 ARG B N 1
ATOM 2393 C CA . ARG B 1 82 ? 18.984 27.953 13.5 1 93.38 82 ARG B CA 1
ATOM 2394 C C . ARG B 1 82 ? 17.703 27.141 13.609 1 93.38 82 ARG B C 1
ATOM 239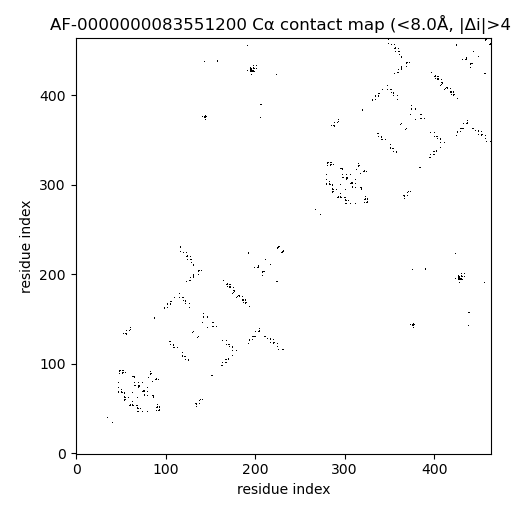6 O O . ARG B 1 82 ? 17.328 26.734 14.711 1 93.38 82 ARG B O 1
ATOM 2403 N N . VAL B 1 83 ? 17.125 26.969 12.516 1 92.56 83 VAL B N 1
ATOM 2404 C CA . VAL B 1 83 ? 15.844 26.266 12.477 1 92.56 83 VAL B CA 1
ATOM 2405 C C . VAL B 1 83 ? 16.094 24.766 12.359 1 92.56 83 VAL B C 1
ATOM 2407 O O . VAL B 1 83 ? 15.406 23.969 13 1 92.56 83 VAL B O 1
ATOM 2410 N N . ALA B 1 84 ? 17.047 24.359 11.547 1 94.5 84 ALA B N 1
ATOM 2411 C CA . ALA B 1 84 ? 17.328 22.953 11.297 1 94.5 84 ALA B CA 1
ATOM 2412 C C . ALA B 1 84 ? 18.844 22.703 11.211 1 94.5 84 ALA B C 1
ATOM 2414 O O . ALA B 1 84 ? 19.562 23.516 10.625 1 94.5 84 ALA B O 1
ATOM 2415 N N . THR B 1 85 ? 19.234 21.578 11.734 1 91.88 85 THR B N 1
ATOM 2416 C CA . THR B 1 85 ? 20.656 21.266 11.797 1 91.88 85 THR B CA 1
ATOM 2417 C C . THR B 1 85 ? 21.156 20.703 10.469 1 91.88 85 THR B C 1
ATOM 2419 O O . THR B 1 85 ? 22.359 20.594 10.242 1 91.88 85 THR B O 1
ATOM 2422 N N . GLY B 1 86 ? 20.234 20.359 9.609 1 89.94 86 GLY B N 1
ATOM 2423 C CA . GLY B 1 86 ? 20.547 19.797 8.312 1 89.94 86 GLY B CA 1
ATOM 2424 C C . GLY B 1 86 ? 19.328 19.406 7.508 1 89.94 86 GLY B C 1
ATOM 2425 O O . GLY B 1 86 ? 18.203 19.703 7.91 1 89.94 86 GLY B O 1
ATOM 2426 N N . LYS B 1 87 ? 19.594 18.859 6.473 1 86.62 87 LYS B N 1
ATOM 2427 C CA . LYS B 1 87 ? 18.531 18.484 5.543 1 86.62 87 LYS B CA 1
ATOM 2428 C C . LYS B 1 87 ? 17.578 17.469 6.172 1 86.62 87 LYS B C 1
ATOM 2430 O O . LYS B 1 87 ? 16.359 17.578 6.008 1 86.62 87 LYS B O 1
ATOM 2435 N N . ASP B 1 88 ? 18.141 16.562 6.91 1 81.44 88 ASP B N 1
ATOM 2436 C CA . ASP B 1 88 ? 17.312 15.539 7.539 1 81.44 88 ASP B CA 1
ATOM 2437 C C . ASP B 1 88 ? 16.406 16.141 8.602 1 81.44 88 ASP B C 1
ATOM 2439 O O . ASP B 1 88 ? 15.211 15.82 8.664 1 81.44 88 ASP B O 1
ATOM 2443 N N . ASP B 1 89 ? 17.016 16.953 9.352 1 87.06 89 ASP B N 1
ATOM 2444 C CA . ASP B 1 89 ? 16.25 17.625 10.391 1 87.06 89 ASP B CA 1
ATOM 2445 C C . ASP B 1 89 ? 15.164 18.516 9.789 1 87.06 89 ASP B C 1
ATOM 2447 O O . ASP B 1 89 ? 14.031 18.531 10.281 1 87.06 89 ASP B O 1
ATOM 2451 N N . LEU B 1 90 ? 15.555 19.203 8.805 1 90.5 90 LEU B N 1
ATOM 2452 C CA . LEU B 1 90 ? 14.594 20.062 8.133 1 90.5 90 LEU B CA 1
ATOM 2453 C C . LEU B 1 90 ? 13.445 19.25 7.535 1 90.5 90 LEU B C 1
ATOM 2455 O O . LEU B 1 90 ? 12.289 19.656 7.609 1 90.5 90 LEU B O 1
ATOM 2459 N N . PHE B 1 91 ? 13.75 18.156 6.992 1 85.12 91 PHE B N 1
ATOM 2460 C CA . PHE B 1 91 ? 12.734 17.266 6.445 1 85.12 91 PHE B CA 1
ATOM 2461 C C . PHE B 1 91 ? 11.766 16.828 7.535 1 85.12 91 PHE B C 1
ATOM 2463 O O . PHE B 1 91 ? 10.547 16.812 7.324 1 85.12 91 PHE B O 1
ATOM 2470 N N . ARG B 1 92 ? 12.32 16.453 8.633 1 83.94 92 ARG B N 1
ATOM 2471 C CA . ARG B 1 92 ? 11.5 16.047 9.766 1 83.94 92 ARG B CA 1
ATOM 2472 C C . ARG B 1 92 ? 10.531 17.156 10.164 1 83.94 92 ARG B C 1
ATOM 2474 O O . ARG B 1 92 ? 9.344 16.906 10.375 1 83.94 92 ARG B O 1
ATOM 2481 N N . ILE B 1 93 ? 11.008 18.266 10.242 1 87.94 93 ILE B N 1
ATOM 2482 C CA . ILE B 1 93 ? 10.211 19.422 10.664 1 87.94 93 ILE B CA 1
ATOM 2483 C C . ILE B 1 93 ? 9.086 19.672 9.656 1 87.94 93 ILE B C 1
ATOM 2485 O O . ILE B 1 93 ? 7.941 19.906 10.047 1 87.94 93 ILE B O 1
ATOM 2489 N N . VAL B 1 94 ? 9.398 19.641 8.391 1 87.5 94 VAL B N 1
ATOM 2490 C CA . VAL B 1 94 ? 8.414 19.844 7.332 1 87.5 94 VAL B CA 1
ATOM 2491 C C . VAL B 1 94 ? 7.328 18.781 7.43 1 87.5 94 VAL B C 1
ATOM 2493 O O . VAL B 1 94 ? 6.137 19.094 7.367 1 87.5 94 VAL B O 1
ATOM 2496 N N . ALA B 1 95 ? 7.699 17.562 7.613 1 83.25 95 ALA B N 1
ATOM 2497 C CA . ALA B 1 95 ? 6.762 16.453 7.715 1 83.25 95 ALA B CA 1
ATOM 2498 C C . ALA B 1 95 ? 5.844 16.609 8.922 1 83.25 95 ALA B C 1
ATOM 2500 O O . ALA B 1 95 ? 4.633 16.406 8.82 1 83.25 95 ALA B O 1
ATOM 2501 N N . GLU B 1 96 ? 6.426 16.969 9.992 1 84.94 96 GLU B N 1
ATOM 2502 C CA . GLU B 1 96 ? 5.668 17.141 11.227 1 84.94 96 GLU B CA 1
ATOM 2503 C C . GLU B 1 96 ? 4.617 18.234 11.086 1 84.94 96 GLU B C 1
ATOM 2505 O O . GLU B 1 96 ? 3.496 18.094 11.578 1 84.94 96 GLU B O 1
ATOM 2510 N N . GLN B 1 97 ? 4.988 19.234 10.477 1 86.06 97 GLN B N 1
ATOM 2511 C CA . GLN B 1 97 ? 4.047 20.344 10.281 1 86.06 97 GLN B CA 1
ATOM 2512 C C . GLN B 1 97 ? 2.893 19.922 9.375 1 86.06 97 GLN B C 1
ATOM 2514 O O . GLN B 1 97 ? 1.742 20.297 9.617 1 86.06 97 GLN B O 1
ATOM 2519 N N . ARG B 1 98 ? 3.172 19.266 8.383 1 83.5 98 ARG B N 1
ATOM 2520 C CA . ARG B 1 98 ? 2.133 18.812 7.465 1 83.5 98 ARG B CA 1
ATOM 2521 C C . ARG B 1 98 ? 1.158 17.875 8.172 1 83.5 98 ARG B C 1
ATOM 2523 O O . ARG B 1 98 ? -0.056 17.984 7.984 1 83.5 98 ARG B O 1
ATOM 2530 N N . ILE B 1 99 ? 1.659 17.031 8.977 1 85.19 99 ILE B N 1
ATOM 2531 C CA . ILE B 1 99 ? 0.827 16.078 9.703 1 85.19 99 ILE B CA 1
ATOM 2532 C C . ILE B 1 99 ? -0.05 16.828 10.703 1 85.19 99 ILE B C 1
ATOM 2534 O O . ILE B 1 99 ? -1.232 16.516 10.859 1 85.19 99 ILE B O 1
ATOM 2538 N N . ALA B 1 100 ? 0.562 17.797 11.312 1 86.19 100 ALA B N 1
ATOM 2539 C CA . ALA B 1 100 ? -0.202 18.594 12.273 1 86.19 100 ALA B CA 1
ATOM 2540 C C . ALA B 1 100 ? -1.385 19.281 11.602 1 86.19 100 ALA B C 1
ATOM 2542 O O . ALA B 1 100 ? -2.473 19.375 12.172 1 86.19 100 ALA B O 1
ATOM 2543 N N . ARG B 1 101 ? -1.196 19.703 10.477 1 85.88 101 ARG B N 1
ATOM 2544 C CA . ARG B 1 101 ? -2.264 20.375 9.734 1 85.88 101 ARG B CA 1
ATOM 2545 C C . ARG B 1 101 ? -3.387 19.391 9.406 1 85.88 101 ARG B C 1
ATOM 2547 O O . ARG B 1 101 ? -4.566 19.734 9.516 1 85.88 101 ARG B O 1
ATOM 2554 N N . ILE B 1 102 ? -3.066 18.25 9.039 1 85.62 102 ILE B N 1
ATOM 2555 C CA . ILE B 1 102 ? -4.062 17.25 8.68 1 85.62 102 ILE B CA 1
ATOM 2556 C C . ILE B 1 102 ? -4.848 16.828 9.922 1 85.62 102 ILE B C 1
ATOM 2558 O O . ILE B 1 102 ? -6.07 16.656 9.859 1 85.62 102 ILE B O 1
ATOM 2562 N N . VAL B 1 103 ? -4.137 16.656 10.961 1 87.19 103 VAL B N 1
ATOM 2563 C CA . VAL B 1 103 ? -4.781 16.297 12.219 1 87.19 103 VAL B CA 1
ATOM 2564 C C . VAL B 1 103 ? -5.773 17.391 12.625 1 87.19 103 VAL B C 1
ATOM 2566 O O . VAL B 1 103 ? -6.879 17.094 13.086 1 87.19 103 VAL B O 1
ATOM 2569 N N . ALA B 1 104 ? -5.348 18.594 12.367 1 86.94 104 ALA B N 1
ATOM 2570 C CA . ALA B 1 104 ? -6.254 19.719 12.633 1 86.94 104 ALA B CA 1
ATOM 2571 C C . ALA B 1 104 ? -7.48 19.641 11.727 1 86.94 104 ALA B C 1
ATOM 2573 O O . ALA B 1 104 ? -8.594 19.969 12.156 1 86.94 104 ALA B O 1
ATOM 2574 N N . ASP B 1 105 ? -7.285 19.203 10.508 1 85.44 105 ASP B N 1
ATOM 2575 C CA . ASP B 1 105 ? -8.391 19.047 9.562 1 85.44 105 ASP B CA 1
ATOM 2576 C C . ASP B 1 105 ? -9.383 18 10.055 1 85.44 105 ASP B C 1
ATOM 2578 O O . ASP B 1 105 ? -10.594 18.156 9.891 1 85.44 105 ASP B O 1
ATOM 2582 N N . PHE B 1 106 ? -8.938 16.906 10.633 1 88.81 106 PHE B N 1
ATOM 2583 C CA . PHE B 1 106 ? -9.805 15.883 11.195 1 88.81 106 PHE B CA 1
ATOM 2584 C C . PHE B 1 106 ? -10.734 16.484 12.25 1 88.81 106 PHE B C 1
ATOM 2586 O O . PHE B 1 106 ? -11.922 16.141 12.297 1 88.81 106 PHE B O 1
ATOM 2593 N N . LEU B 1 107 ? -10.203 17.391 13.016 1 83.56 107 LEU B N 1
ATOM 2594 C CA . LEU B 1 107 ? -10.984 18.016 14.078 1 83.56 107 LEU B CA 1
ATOM 2595 C C . LEU B 1 107 ? -12.008 18.984 13.508 1 83.56 107 LEU B C 1
ATOM 2597 O O . LEU B 1 107 ? -13.125 19.094 14.031 1 83.56 107 LEU B O 1
ATOM 2601 N N . ARG B 1 108 ? -11.703 19.625 12.414 1 84.75 108 ARG B N 1
ATOM 2602 C CA . ARG B 1 108 ? -12.586 20.609 11.789 1 84.75 108 ARG B CA 1
ATOM 2603 C C . ARG B 1 108 ? -13.773 19.922 11.117 1 84.75 108 ARG B C 1
ATOM 2605 O O . ARG B 1 108 ? -14.883 20.453 11.125 1 84.75 108 ARG B O 1
ATOM 2612 N N . VAL B 1 109 ? -13.586 18.781 10.57 1 84.31 109 VAL B N 1
ATOM 2613 C CA . VAL B 1 109 ? -14.625 18.031 9.859 1 84.31 109 VAL B CA 1
ATOM 2614 C C . VAL B 1 109 ? -15.805 17.781 10.789 1 84.31 109 VAL B C 1
ATOM 2616 O O . VAL B 1 109 ? -16.969 17.844 10.367 1 84.31 109 VAL B O 1
ATOM 2619 N N . ARG B 1 110 ? -15.664 17.562 12.023 1 78.38 110 ARG B N 1
ATOM 2620 C CA . ARG B 1 110 ? -16.688 17.328 13.031 1 78.38 110 ARG B CA 1
ATOM 2621 C C . ARG B 1 110 ? -17.672 18.484 13.086 1 78.38 110 ARG B C 1
ATOM 2623 O O . ARG B 1 110 ? -18.859 18.297 13.336 1 78.38 110 ARG B O 1
ATOM 2630 N N . GLY B 1 111 ? -17.297 19.656 12.812 1 69.81 111 GLY B N 1
ATOM 2631 C CA . GLY B 1 111 ? -18.062 20.875 13.047 1 69.81 111 GLY B CA 1
ATOM 2632 C C . GLY B 1 111 ? -18.812 21.344 11.82 1 69.81 111 GLY B C 1
ATOM 2633 O O . GLY B 1 111 ? -19.516 22.359 11.875 1 69.81 111 GLY B O 1
ATOM 2634 N N . GLU B 1 112 ? -19 20.531 10.742 1 77.25 112 GLU B N 1
ATOM 2635 C CA . GLU B 1 112 ? -19.469 21.094 9.469 1 77.25 112 GLU B CA 1
ATOM 2636 C C . GLU B 1 112 ? -20.906 20.703 9.188 1 77.25 112 GLU B C 1
ATOM 2638 O O . GLU B 1 112 ? -21.438 21.016 8.117 1 77.25 112 GLU B O 1
ATOM 2643 N N . GLY B 1 113 ? -21.641 20.203 10.148 1 85.12 113 GLY B N 1
ATOM 2644 C CA . GLY B 1 113 ? -23.031 19.859 9.914 1 85.12 113 GLY B CA 1
ATOM 2645 C C . GLY B 1 113 ? -23.219 18.781 8.867 1 85.12 113 GLY B C 1
ATOM 2646 O O . GLY B 1 113 ? -24.25 18.734 8.195 1 85.12 113 GLY B O 1
ATOM 2647 N N . LEU B 1 114 ? -22.328 18 8.625 1 89.81 114 LEU B N 1
ATOM 2648 C CA . LEU B 1 114 ? -22.359 16.922 7.648 1 89.81 114 LEU B CA 1
ATOM 2649 C C . LEU B 1 114 ? -23.125 15.711 8.195 1 89.81 114 LEU B C 1
ATOM 2651 O O . LEU B 1 114 ? -23.219 15.539 9.406 1 89.81 114 LEU B O 1
ATOM 2655 N N . SER B 1 115 ? -23.781 15 7.203 1 92.62 115 SER B N 1
ATOM 2656 C CA . SER B 1 115 ? -24.281 13.695 7.617 1 92.62 115 SER B CA 1
ATOM 2657 C C . SER B 1 115 ? -23.141 12.797 8.102 1 92.62 115 SER B C 1
ATOM 2659 O O . SER B 1 115 ? -21.984 13.031 7.77 1 92.62 115 SER B O 1
ATOM 2661 N N . PRO B 1 116 ? -23.438 11.812 8.906 1 91.81 116 PRO B N 1
ATOM 2662 C CA . PRO B 1 116 ? -22.391 10.898 9.383 1 91.81 116 PRO B CA 1
ATOM 2663 C C . PRO B 1 116 ? -21.594 10.266 8.242 1 91.81 116 PRO B C 1
ATOM 2665 O O . PRO B 1 116 ? -20.359 10.164 8.32 1 91.81 116 PRO B O 1
ATOM 2668 N N . ALA B 1 117 ? -22.328 9.844 7.211 1 93.38 117 ALA B N 1
ATOM 2669 C CA . ALA B 1 117 ? -21.672 9.258 6.051 1 93.38 117 ALA B CA 1
ATOM 2670 C C . ALA B 1 117 ? -20.734 10.273 5.387 1 93.38 117 ALA B C 1
ATOM 2672 O O . ALA B 1 117 ? -19.609 9.938 5.031 1 93.38 117 ALA B O 1
ATOM 2673 N N . GLU B 1 118 ? -21.172 11.5 5.254 1 94.19 118 GLU B N 1
ATOM 2674 C CA . GLU B 1 118 ? -20.359 12.547 4.637 1 94.19 118 GLU B CA 1
ATOM 2675 C C . GLU B 1 118 ? -19.172 12.906 5.508 1 94.19 118 GLU B C 1
ATOM 2677 O O . GLU B 1 118 ? -18.094 13.219 4.996 1 94.19 118 GLU B O 1
ATOM 2682 N N . GLU B 1 119 ? -19.406 12.914 6.812 1 94.94 119 GLU B N 1
ATOM 2683 C CA . GLU B 1 119 ? -18.297 13.164 7.723 1 94.94 119 GLU B CA 1
ATOM 2684 C C . GLU B 1 119 ? -17.188 12.117 7.559 1 94.94 119 GLU B C 1
ATOM 2686 O O . GLU B 1 119 ? -16.016 12.445 7.531 1 94.94 119 GLU B O 1
ATOM 2691 N N . LEU B 1 120 ? -17.562 10.852 7.441 1 96.06 120 LEU B N 1
ATOM 2692 C CA . LEU B 1 120 ? -16.594 9.781 7.238 1 96.06 120 LEU B CA 1
ATOM 2693 C C . LEU B 1 120 ? -15.867 9.953 5.91 1 96.06 120 LEU B C 1
ATOM 2695 O O . LEU B 1 120 ? -14.664 9.719 5.824 1 96.06 120 LEU B O 1
ATOM 2699 N N . VAL B 1 121 ? -16.594 10.367 4.875 1 96.5 121 VAL B N 1
ATOM 2700 C CA . VAL B 1 121 ? -15.992 10.617 3.572 1 96.5 121 VAL B CA 1
ATOM 2701 C C . VAL B 1 121 ? -14.953 11.727 3.688 1 96.5 121 VAL B C 1
ATOM 2703 O O . VAL B 1 121 ? -13.852 11.617 3.143 1 96.5 121 VAL B O 1
ATOM 2706 N N . GLU B 1 122 ? -15.289 12.773 4.418 1 95.56 122 GLU B N 1
ATOM 2707 C CA . GLU B 1 122 ? -14.367 13.898 4.57 1 95.56 122 GLU B CA 1
ATOM 2708 C C . GLU B 1 122 ? -13.117 13.492 5.34 1 95.56 122 GLU B C 1
ATOM 2710 O O . GLU B 1 122 ? -12.008 13.883 4.984 1 95.56 122 GLU B O 1
ATOM 2715 N N . LEU B 1 123 ? -13.305 12.75 6.422 1 96.19 123 LEU B N 1
ATOM 2716 C CA . LEU B 1 123 ? -12.164 12.234 7.168 1 96.19 123 LEU B CA 1
ATOM 2717 C C . LEU B 1 123 ? -11.273 11.383 6.27 1 96.19 123 LEU B C 1
ATOM 2719 O O . LEU B 1 123 ? -10.047 11.547 6.27 1 96.19 123 LEU B O 1
ATOM 2723 N N . THR B 1 124 ? -11.914 10.492 5.492 1 97.5 124 THR B N 1
ATOM 2724 C CA . THR B 1 124 ? -11.188 9.586 4.605 1 97.5 124 THR B CA 1
ATOM 2725 C C . THR B 1 124 ? -10.477 10.367 3.5 1 97.5 124 THR B C 1
ATOM 2727 O O . THR B 1 124 ? -9.328 10.07 3.166 1 97.5 124 THR B O 1
ATOM 2730 N N . THR B 1 125 ? -11.109 11.352 2.963 1 96.31 125 THR B N 1
ATOM 2731 C CA . THR B 1 125 ? -10.539 12.195 1.918 1 96.31 125 THR B CA 1
ATOM 2732 C C . THR B 1 125 ? -9.297 12.922 2.432 1 96.31 125 THR B C 1
ATOM 2734 O O . THR B 1 125 ? -8.289 13.008 1.733 1 96.31 125 THR B O 1
ATOM 2737 N N . ALA B 1 126 ? -9.406 13.445 3.631 1 93.88 126 ALA B N 1
ATOM 2738 C CA . ALA B 1 126 ? -8.281 14.156 4.227 1 93.88 126 ALA B CA 1
ATOM 2739 C C . ALA B 1 126 ? -7.086 13.219 4.418 1 93.88 126 ALA B C 1
ATOM 2741 O O . ALA B 1 126 ? -5.949 13.578 4.094 1 93.88 126 ALA B O 1
ATOM 2742 N N . TYR B 1 127 ? -7.34 12.102 4.926 1 95.56 127 TYR B N 1
ATOM 2743 C CA . TYR B 1 127 ? -6.285 11.102 5.09 1 95.56 127 TYR B CA 1
ATOM 2744 C C . TYR B 1 127 ? -5.672 10.727 3.748 1 95.56 127 TYR B C 1
ATOM 2746 O O . TYR B 1 127 ? -4.449 10.75 3.59 1 95.56 127 TYR B O 1
ATOM 2754 N N . ALA B 1 128 ? -6.562 10.398 2.781 1 96.5 128 ALA B N 1
ATOM 2755 C CA . ALA B 1 128 ? -6.137 9.977 1.45 1 96.5 128 ALA B CA 1
ATOM 2756 C C . ALA B 1 128 ? -5.328 11.07 0.76 1 96.5 128 ALA B C 1
ATOM 2758 O O . ALA B 1 128 ? -4.297 10.789 0.143 1 96.5 128 ALA B O 1
ATOM 2759 N N . GLY B 1 129 ? -5.82 12.25 0.885 1 93.25 129 GLY B N 1
ATOM 2760 C CA . GLY B 1 129 ? -5.129 13.375 0.272 1 93.25 129 GLY B CA 1
ATOM 2761 C C . GLY B 1 129 ? -3.703 13.539 0.767 1 93.25 129 GLY B C 1
ATOM 2762 O O . GLY B 1 129 ? -2.809 13.891 -0.005 1 93.25 129 GLY B O 1
ATOM 2763 N N . PHE B 1 130 ? -3.502 13.258 1.984 1 90.31 130 PHE B N 1
ATOM 2764 C CA . PHE B 1 130 ? -2.162 13.359 2.555 1 90.31 130 PHE B CA 1
ATOM 2765 C C . PHE B 1 130 ? -1.284 12.211 2.078 1 90.31 130 PHE B C 1
ATOM 2767 O O . PHE B 1 130 ? -0.191 12.438 1.553 1 90.31 130 PHE B O 1
ATOM 2774 N N . VAL B 1 131 ? -1.759 11.047 2.197 1 92.75 131 VAL B N 1
ATOM 2775 C CA . VAL B 1 131 ? -0.958 9.859 1.927 1 92.75 131 VAL B CA 1
ATOM 2776 C C . VAL B 1 131 ? -0.633 9.781 0.436 1 92.75 131 VAL B C 1
ATOM 2778 O O . VAL B 1 131 ? 0.442 9.32 0.052 1 92.75 131 VAL B O 1
ATOM 2781 N N . LEU B 1 132 ? -1.489 10.273 -0.392 1 93.75 132 LEU B N 1
ATOM 2782 C CA . LEU B 1 132 ? -1.324 10.172 -1.837 1 93.75 132 LEU B CA 1
ATOM 2783 C C . LEU B 1 132 ? -0.685 11.43 -2.404 1 93.75 132 LEU B C 1
ATOM 2785 O O . LEU B 1 132 ? -0.415 11.516 -3.605 1 93.75 132 LEU B O 1
ATOM 2789 N N . GLY B 1 133 ? -0.477 12.352 -1.568 1 86.75 133 GLY B N 1
ATOM 2790 C CA . GLY B 1 133 ? 0.118 13.602 -2.023 1 86.75 133 GLY B CA 1
ATOM 2791 C C . GLY B 1 133 ? 1.527 13.43 -2.557 1 86.75 133 GLY B C 1
ATOM 2792 O O . GLY B 1 133 ? 2.232 12.492 -2.174 1 86.75 133 GLY B O 1
ATOM 2793 N N . PRO B 1 134 ? 1.933 14.273 -3.414 1 77.94 134 PRO B N 1
ATOM 2794 C CA . PRO B 1 134 ? 3.234 14.141 -4.07 1 77.94 134 PRO B CA 1
ATOM 2795 C C . PRO B 1 134 ? 4.398 14.148 -3.082 1 77.94 134 PRO B C 1
ATOM 2797 O O . PRO B 1 134 ? 5.387 13.438 -3.281 1 77.94 134 PRO B O 1
ATOM 2800 N N . GLU B 1 135 ? 4.297 14.953 -2.09 1 73.12 135 GLU B N 1
ATOM 2801 C CA . GLU B 1 135 ? 5.379 15.023 -1.115 1 73.12 135 GLU B CA 1
ATOM 2802 C C . GLU B 1 135 ? 5.559 13.695 -0.388 1 73.12 135 GLU B C 1
ATOM 2804 O O . GLU B 1 135 ? 6.684 13.227 -0.209 1 73.12 135 GLU B O 1
ATOM 2809 N N . VAL B 1 136 ? 4.441 13.156 0.003 1 78.69 136 VAL B N 1
ATOM 2810 C CA . VAL B 1 136 ? 4.488 11.922 0.777 1 78.69 136 VAL B CA 1
ATOM 2811 C C . VAL B 1 136 ? 4.945 10.766 -0.116 1 78.69 136 VAL B C 1
ATOM 2813 O O . VAL B 1 136 ? 5.754 9.93 0.299 1 78.69 136 VAL B O 1
ATOM 2816 N N . SER B 1 137 ? 4.441 10.766 -1.325 1 76.81 137 SER B N 1
ATOM 2817 C CA . SER B 1 137 ? 4.832 9.727 -2.27 1 76.81 137 SER B CA 1
ATOM 2818 C C . SER B 1 137 ? 6.332 9.766 -2.545 1 76.81 137 SER B C 1
ATOM 2820 O O . SER B 1 137 ? 6.988 8.719 -2.58 1 76.81 137 SER B O 1
ATOM 2822 N N . SER B 1 138 ? 6.879 10.898 -2.717 1 72.19 138 SER B N 1
ATOM 2823 C CA . SER B 1 138 ? 8.305 11.055 -2.977 1 72.19 138 SER B CA 1
ATOM 2824 C C . SER B 1 138 ? 9.133 10.641 -1.768 1 72.19 138 SER B C 1
ATOM 2826 O O . SER B 1 138 ? 10.18 10 -1.915 1 72.19 138 SER B O 1
ATOM 2828 N N . THR B 1 139 ? 8.656 11.047 -0.629 1 72.44 139 THR B N 1
ATOM 2829 C CA . THR B 1 139 ? 9.367 10.711 0.599 1 72.44 139 THR B CA 1
ATOM 2830 C C . THR B 1 139 ? 9.328 9.211 0.853 1 72.44 139 THR B C 1
ATOM 2832 O O . THR B 1 139 ? 10.328 8.625 1.288 1 72.44 139 THR B O 1
ATOM 2835 N N . THR B 1 140 ? 8.18 8.609 0.641 1 75.75 140 THR B N 1
ATOM 2836 C CA . THR B 1 140 ? 8.039 7.16 0.791 1 75.75 140 THR B CA 1
ATOM 2837 C C . THR B 1 140 ? 9.023 6.426 -0.109 1 75.75 140 THR B C 1
ATOM 2839 O O . THR B 1 140 ? 9.656 5.457 0.318 1 75.75 140 THR B O 1
ATOM 2842 N N . ARG B 1 141 ? 9.156 6.891 -1.253 1 69.75 141 ARG B N 1
ATOM 2843 C CA . ARG B 1 141 ? 10.117 6.309 -2.188 1 69.75 141 ARG B CA 1
ATOM 2844 C C . ARG B 1 141 ? 11.539 6.43 -1.659 1 69.75 141 ARG B C 1
ATOM 2846 O O . ARG B 1 141 ? 12.32 5.477 -1.731 1 69.75 141 ARG B O 1
ATOM 2853 N N . MET B 1 142 ? 11.797 7.535 -1.19 1 65.75 142 MET B N 1
ATOM 2854 C CA . MET B 1 142 ? 13.148 7.824 -0.719 1 65.75 142 MET B CA 1
ATOM 2855 C C . MET B 1 142 ? 13.477 6.988 0.514 1 65.75 142 MET B C 1
ATOM 2857 O O . MET B 1 142 ? 14.578 6.441 0.619 1 65.75 142 MET B O 1
ATOM 2861 N N . VAL B 1 143 ? 12.547 6.996 1.468 1 66.81 143 VAL B N 1
ATOM 2862 C CA . VAL B 1 143 ? 12.734 6.23 2.697 1 66.81 143 VAL B CA 1
ATOM 2863 C C . VAL B 1 143 ? 12.875 4.746 2.365 1 66.81 143 VAL B C 1
ATOM 2865 O O . VAL B 1 143 ? 13.688 4.043 2.965 1 66.81 143 VAL B O 1
ATOM 2868 N N . GLY B 1 144 ? 12.031 4.281 1.468 1 63.53 144 GLY B N 1
ATOM 2869 C CA . GLY B 1 144 ? 12.156 2.902 1.021 1 63.53 144 GLY B CA 1
ATOM 2870 C C . GLY B 1 144 ? 13.492 2.602 0.375 1 63.53 144 GLY B C 1
ATOM 2871 O O . GLY B 1 144 ? 14.102 1.561 0.639 1 63.53 144 GLY B O 1
ATOM 2872 N N . GLU B 1 145 ? 13.969 3.496 -0.481 1 58.66 145 GLU B N 1
ATOM 2873 C CA . GLU B 1 145 ? 15.219 3.355 -1.229 1 58.66 145 GLU B CA 1
ATOM 2874 C C . GLU B 1 145 ? 16.422 3.436 -0.303 1 58.66 145 GLU B C 1
ATOM 2876 O O . GLU B 1 145 ? 17.469 2.846 -0.586 1 58.66 145 GLU B O 1
ATOM 2881 N N . GLN B 1 146 ? 16.328 4.172 0.626 1 56.22 146 GLN B N 1
ATOM 2882 C CA . GLN B 1 146 ? 17.531 4.543 1.34 1 56.22 146 GLN B CA 1
ATOM 2883 C C . GLN B 1 146 ? 17.422 4.238 2.83 1 56.22 146 GLN B C 1
ATOM 2885 O O . GLN B 1 146 ? 17.938 4.984 3.666 1 56.22 146 GLN B O 1
ATOM 2890 N N . GLN B 1 147 ? 16.562 3.295 3.172 1 56.34 147 GLN B N 1
ATOM 2891 C CA . GLN B 1 147 ? 16.391 3.018 4.598 1 56.34 147 GLN B CA 1
ATOM 2892 C C . GLN B 1 147 ? 17.75 2.838 5.273 1 56.34 147 GLN B C 1
ATOM 2894 O O . GLN B 1 147 ? 17.953 3.279 6.41 1 56.34 147 GLN B O 1
ATOM 2899 N N . GLY B 1 148 ? 18.625 2.223 4.551 1 55.84 148 GLY B N 1
ATOM 2900 C CA . GLY B 1 148 ? 19.953 2.008 5.125 1 55.84 148 GLY B CA 1
ATOM 2901 C C . GLY B 1 148 ? 20.797 3.26 5.133 1 55.84 148 GLY B C 1
ATOM 2902 O O . GLY B 1 148 ? 21.672 3.418 5.996 1 55.84 148 GLY B O 1
ATOM 2903 N N . ARG B 1 149 ? 20.484 4.215 4.305 1 60.06 149 ARG B N 1
ATOM 2904 C CA . ARG B 1 149 ? 21.344 5.395 4.203 1 60.06 149 ARG B CA 1
ATOM 2905 C C . ARG B 1 149 ? 20.859 6.496 5.148 1 60.06 149 ARG B C 1
ATOM 2907 O O . ARG B 1 149 ? 21.672 7.32 5.602 1 60.06 149 ARG B O 1
ATOM 2914 N N . PHE B 1 150 ? 19.656 6.434 5.445 1 65.75 150 PHE B N 1
ATOM 2915 C CA . PHE B 1 150 ? 19.141 7.496 6.289 1 65.75 150 PHE B CA 1
ATOM 2916 C C . PHE B 1 150 ? 18.266 6.922 7.398 1 65.75 150 PHE B C 1
ATOM 2918 O O . PHE B 1 150 ? 17.047 7.168 7.434 1 65.75 150 PHE B O 1
ATOM 2925 N N . PRO B 1 151 ? 18.844 6.289 8.352 1 71.69 151 PRO B N 1
ATOM 2926 C CA . PRO B 1 151 ? 18.078 5.617 9.398 1 71.69 151 PRO B CA 1
ATOM 2927 C C . PRO B 1 151 ? 17.203 6.578 10.195 1 71.69 151 PRO B C 1
ATOM 2929 O O . PRO B 1 151 ? 16.094 6.219 10.586 1 71.69 151 PRO B O 1
ATOM 2932 N N . ASP B 1 152 ? 17.688 7.785 10.352 1 74.31 152 ASP B N 1
ATOM 2933 C CA . ASP B 1 152 ? 16.922 8.766 11.109 1 74.31 152 ASP B CA 1
ATOM 2934 C C . ASP B 1 152 ? 15.672 9.195 10.352 1 74.31 152 ASP B C 1
ATOM 2936 O O . ASP B 1 152 ? 14.617 9.383 10.953 1 74.31 152 ASP B O 1
ATOM 2940 N N . LEU B 1 153 ? 15.828 9.266 9.086 1 73.88 153 LEU B N 1
ATOM 2941 C CA . LEU B 1 153 ? 14.695 9.625 8.242 1 73.88 153 LEU B CA 1
ATOM 2942 C C . LEU B 1 153 ? 13.641 8.523 8.258 1 73.88 153 LEU B C 1
ATOM 2944 O O . LEU B 1 153 ? 12.438 8.812 8.328 1 73.88 153 LEU B O 1
ATOM 2948 N N . ALA B 1 154 ? 14.133 7.309 8.281 1 76.62 154 ALA B N 1
ATOM 2949 C CA . ALA B 1 154 ? 13.219 6.168 8.312 1 76.62 154 ALA B CA 1
ATOM 2950 C C . ALA B 1 154 ? 12.438 6.129 9.617 1 76.62 154 ALA B C 1
ATOM 2952 O O . ALA B 1 154 ? 11.227 5.863 9.617 1 76.62 154 ALA B O 1
ATOM 2953 N N . THR B 1 155 ? 13.133 6.402 10.672 1 81.38 155 THR B N 1
ATOM 2954 C CA . THR B 1 155 ? 12.492 6.414 11.984 1 81.38 155 THR B CA 1
ATOM 2955 C C . THR B 1 155 ? 11.461 7.531 12.07 1 81.38 155 THR B C 1
ATOM 2957 O O . THR B 1 155 ? 10.328 7.309 12.516 1 81.38 155 THR B O 1
ATOM 2960 N N . SER B 1 156 ? 11.867 8.68 11.594 1 79.19 156 SER B N 1
ATOM 2961 C CA . SER B 1 156 ? 10.953 9.82 11.602 1 79.19 156 SER B CA 1
ATOM 2962 C C . SER B 1 156 ? 9.734 9.555 10.727 1 79.19 156 SER B C 1
ATOM 2964 O O . SER B 1 156 ? 8.609 9.922 11.078 1 79.19 156 SER B O 1
ATOM 2966 N N . PHE B 1 157 ? 9.945 8.953 9.68 1 80.19 157 PHE B N 1
ATOM 2967 C CA . PHE B 1 157 ? 8.867 8.609 8.766 1 80.19 157 PHE B CA 1
ATOM 2968 C C . PHE B 1 157 ? 7.867 7.672 9.43 1 80.19 157 PHE B C 1
ATOM 2970 O O . PHE B 1 157 ? 6.656 7.91 9.391 1 80.19 157 PHE B O 1
ATOM 2977 N N . ARG B 1 158 ? 8.352 6.672 10.078 1 84 158 ARG B N 1
ATOM 2978 C CA . ARG B 1 158 ? 7.5 5.691 10.734 1 84 158 ARG B CA 1
ATOM 2979 C C . ARG B 1 158 ? 6.691 6.332 11.859 1 84 158 ARG B C 1
ATOM 2981 O O . ARG B 1 158 ? 5.504 6.043 12.023 1 84 158 ARG B O 1
ATOM 2988 N N . GLN B 1 159 ? 7.34 7.16 12.539 1 86.12 159 GLN B N 1
ATOM 2989 C CA . GLN B 1 159 ? 6.668 7.836 13.641 1 86.12 159 GLN B CA 1
ATOM 2990 C C . GLN B 1 159 ? 5.555 8.75 13.133 1 86.12 159 GLN B C 1
ATOM 2992 O O . GLN B 1 159 ? 4.457 8.766 13.695 1 86.12 159 GLN B O 1
ATOM 2997 N N . ASN B 1 160 ? 5.852 9.469 12.102 1 85.69 160 ASN B N 1
ATOM 2998 C CA . ASN B 1 160 ? 4.863 10.375 11.523 1 85.69 160 ASN B CA 1
ATOM 2999 C C . ASN B 1 160 ? 3.699 9.602 10.906 1 85.69 160 ASN B C 1
ATOM 3001 O O . ASN B 1 160 ? 2.543 10.008 11.031 1 85.69 160 ASN B O 1
ATOM 3005 N N . ALA B 1 161 ? 4.02 8.555 10.258 1 87.94 161 ALA B N 1
ATOM 3006 C CA . ALA B 1 161 ? 2.986 7.695 9.688 1 87.94 161 ALA B CA 1
ATOM 3007 C C . ALA B 1 161 ? 2.059 7.16 10.773 1 87.94 161 ALA B C 1
ATOM 3009 O O . ALA B 1 161 ? 0.838 7.133 10.594 1 87.94 161 ALA B O 1
ATOM 3010 N N . GLN B 1 162 ? 2.619 6.797 11.852 1 91 162 GLN B N 1
ATOM 3011 C CA . GLN B 1 162 ? 1.841 6.27 12.969 1 91 162 GLN B CA 1
ATOM 3012 C C . GLN B 1 162 ? 0.97 7.352 13.594 1 91 162 GLN B C 1
ATOM 3014 O O . GLN B 1 162 ? -0.178 7.098 13.969 1 91 162 GLN B O 1
ATOM 3019 N N . ARG B 1 163 ? 1.528 8.477 13.742 1 90.5 163 ARG B N 1
ATOM 3020 C CA . ARG B 1 163 ? 0.773 9.594 14.289 1 90.5 163 ARG B CA 1
ATOM 3021 C C . ARG B 1 163 ? -0.457 9.898 13.445 1 90.5 163 ARG B C 1
ATOM 3023 O O . ARG B 1 163 ? -1.551 10.094 13.977 1 90.5 163 ARG B O 1
ATOM 3030 N N . LEU B 1 164 ? -0.236 9.945 12.18 1 92.5 164 LEU B N 1
ATOM 3031 C CA . LEU B 1 164 ? -1.346 10.211 11.266 1 92.5 164 LEU B CA 1
ATOM 3032 C C . LEU B 1 164 ? -2.389 9.102 11.344 1 92.5 164 LEU B C 1
ATOM 3034 O O . LEU B 1 164 ? -3.588 9.375 11.422 1 92.5 164 LEU B O 1
ATOM 3038 N N . ALA B 1 165 ? -1.956 7.90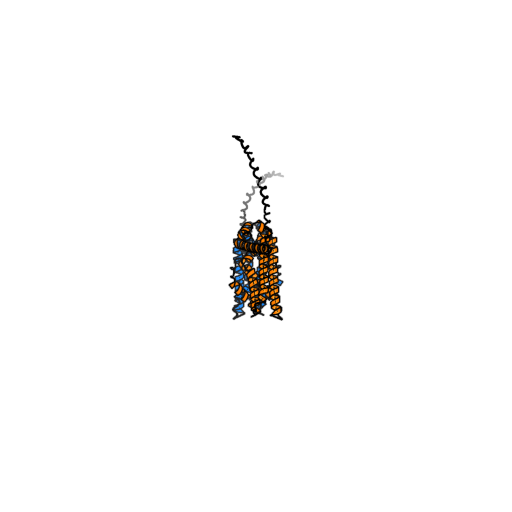2 11.328 1 94.88 165 ALA B N 1
ATOM 3039 C CA . ALA B 1 165 ? -2.855 6.754 11.406 1 94.88 165 ALA B CA 1
ATOM 3040 C C . ALA B 1 165 ? -3.676 6.785 12.695 1 94.88 165 ALA B C 1
ATOM 3042 O O . ALA B 1 165 ? -4.895 6.598 12.664 1 94.88 165 ALA B O 1
ATOM 3043 N N . ASN B 1 166 ? -2.992 7.051 13.789 1 94.94 166 ASN B N 1
ATOM 3044 C CA . ASN B 1 166 ? -3.668 7.113 15.078 1 94.94 166 ASN B CA 1
ATOM 3045 C C . ASN B 1 166 ? -4.711 8.227 15.117 1 94.94 166 ASN B C 1
ATOM 3047 O O . ASN B 1 166 ? -5.805 8.039 15.648 1 94.94 166 ASN B O 1
ATOM 3051 N N . ALA B 1 167 ? -4.312 9.352 14.586 1 94.12 167 ALA B N 1
ATOM 3052 C CA . ALA B 1 167 ? -5.246 10.477 14.547 1 94.12 167 ALA B CA 1
ATOM 3053 C C . ALA B 1 167 ? -6.484 10.133 13.727 1 94.12 167 ALA B C 1
ATOM 3055 O O . ALA B 1 167 ? -7.609 10.461 14.109 1 94.12 167 ALA B O 1
ATOM 3056 N N . PHE B 1 168 ? -6.32 9.531 12.625 1 96.69 168 PHE B N 1
ATOM 3057 C CA . PHE B 1 168 ? -7.434 9.109 11.781 1 96.69 168 PHE B CA 1
ATOM 3058 C C . PHE B 1 168 ? -8.312 8.102 12.508 1 96.69 168 PHE B C 1
ATOM 3060 O O . PHE B 1 168 ? -9.539 8.234 12.523 1 96.69 168 PHE B O 1
ATOM 3067 N N . ASP B 1 169 ? -7.648 7.074 13.086 1 97.44 169 ASP B N 1
ATOM 3068 C CA . ASP B 1 169 ? -8.375 6.043 13.82 1 97.44 169 ASP B CA 1
ATOM 3069 C C . ASP B 1 169 ? -9.219 6.656 14.938 1 97.44 169 ASP B C 1
ATOM 3071 O O . ASP B 1 169 ? -10.375 6.273 15.133 1 97.44 169 ASP B O 1
ATOM 3075 N N . MET B 1 170 ? -8.633 7.586 15.602 1 95.5 170 MET B N 1
ATOM 3076 C CA . MET B 1 170 ? -9.336 8.242 16.703 1 95.5 170 MET B CA 1
ATOM 3077 C C . MET B 1 170 ? -10.523 9.055 16.188 1 95.5 170 MET B C 1
ATOM 3079 O O . MET B 1 170 ? -11.602 9.031 16.766 1 95.5 170 MET B O 1
ATOM 3083 N N . ALA B 1 171 ? -10.312 9.797 15.109 1 95.44 171 ALA B N 1
ATOM 3084 C CA . ALA B 1 171 ? -11.383 10.594 14.531 1 95.44 171 ALA B CA 1
ATOM 3085 C C . ALA B 1 171 ? -12.547 9.703 14.086 1 95.44 171 ALA B C 1
ATOM 3087 O O . ALA B 1 171 ? -13.711 10.039 14.297 1 95.44 171 ALA B O 1
ATOM 3088 N N . VAL B 1 172 ? -12.258 8.57 13.453 1 96.5 172 VAL B N 1
ATOM 3089 C CA . VAL B 1 172 ? -13.289 7.641 13.008 1 96.5 172 VAL B CA 1
ATOM 3090 C C . VAL B 1 172 ? -14 7.039 14.211 1 96.5 172 VAL B C 1
ATOM 3092 O O . VAL B 1 172 ? -15.234 6.938 14.234 1 96.5 172 VAL B O 1
ATOM 3095 N N . ALA B 1 173 ? -13.195 6.613 15.203 1 96.06 173 ALA B N 1
ATOM 3096 C CA . ALA B 1 173 ? -13.781 6.055 16.422 1 96.06 173 ALA B CA 1
ATOM 3097 C C . ALA B 1 173 ? -14.758 7.039 17.062 1 96.06 173 ALA B C 1
ATOM 3099 O O . ALA B 1 173 ? -15.852 6.652 17.484 1 96.06 173 ALA B O 1
ATOM 3100 N N . GLU B 1 174 ? -14.352 8.289 17.172 1 94.38 174 GLU B N 1
ATOM 3101 C CA . GLU B 1 174 ? -15.195 9.32 17.75 1 94.38 174 GLU B CA 1
ATOM 3102 C C . GLU B 1 174 ? -16.469 9.523 16.938 1 94.38 174 GLU B C 1
ATOM 3104 O O . GLU B 1 174 ? -17.562 9.672 17.5 1 94.38 174 GLU B O 1
ATOM 3109 N N . LEU B 1 175 ? -16.328 9.586 15.625 1 94.69 175 LEU B N 1
ATOM 3110 C CA . LEU B 1 175 ? -17.484 9.719 14.742 1 94.69 175 LEU B CA 1
ATOM 3111 C C . LEU B 1 175 ? -18.469 8.586 14.984 1 94.69 175 LEU B C 1
ATOM 3113 O O . LEU B 1 175 ? -19.672 8.836 15.148 1 94.69 175 LEU B O 1
ATOM 3117 N N . PHE B 1 176 ? -17.969 7.324 15.008 1 94.94 176 PHE B N 1
ATOM 3118 C CA . PHE B 1 176 ? -18.844 6.168 15.172 1 94.94 176 PHE B CA 1
ATOM 3119 C C . PHE B 1 176 ? -19.469 6.164 16.562 1 94.94 176 PHE B C 1
ATOM 3121 O O . PHE B 1 176 ? -20.641 5.809 16.719 1 94.94 176 PHE B O 1
ATOM 3128 N N . ALA B 1 177 ? -18.719 6.547 17.562 1 94.25 177 ALA B N 1
ATOM 3129 C CA . ALA B 1 177 ? -19.266 6.629 18.922 1 94.25 177 ALA B CA 1
ATOM 3130 C C . ALA B 1 177 ? -20.422 7.633 18.984 1 94.25 177 ALA B C 1
ATOM 3132 O O . ALA B 1 177 ? -21.406 7.402 19.688 1 94.25 177 ALA B O 1
ATOM 3133 N N . ARG B 1 178 ? -20.375 8.695 18.266 1 93 178 ARG B N 1
ATOM 3134 C CA . ARG B 1 178 ? -21.344 9.781 18.297 1 93 178 ARG B CA 1
ATOM 3135 C C . ARG B 1 178 ? -22.531 9.484 17.391 1 93 178 ARG B C 1
ATOM 3137 O O . ARG B 1 178 ? -23.672 9.812 17.734 1 93 178 ARG B O 1
ATOM 3144 N N . ARG B 1 179 ? -22.203 8.906 16.266 1 92.44 179 ARG B N 1
ATOM 3145 C CA . ARG B 1 179 ? -23.219 8.969 15.211 1 92.44 179 ARG B CA 1
ATOM 3146 C C . ARG B 1 179 ? -23.688 7.566 14.82 1 92.44 179 ARG B C 1
ATOM 3148 O O . ARG B 1 179 ? -24.672 7.418 14.102 1 92.44 179 ARG B O 1
ATOM 3155 N N . PHE B 1 180 ? -23.016 6.562 15.102 1 89.75 180 PHE B N 1
ATOM 3156 C CA . PHE B 1 180 ? -23.375 5.176 14.844 1 89.75 180 PHE B CA 1
ATOM 3157 C C . PHE B 1 180 ? -23.328 4.355 16.125 1 89.75 180 PHE B C 1
ATOM 3159 O O . PHE B 1 180 ? -22.641 3.336 16.188 1 89.75 180 PHE B O 1
ATOM 3166 N N . PRO B 1 181 ? -24.281 4.875 17.047 1 88 181 PRO B N 1
ATOM 3167 C CA . PRO B 1 181 ? -24.25 4.145 18.312 1 88 181 PRO B CA 1
ATOM 3168 C C . PRO B 1 181 ? -24.594 2.664 18.141 1 88 181 PRO B C 1
ATOM 3170 O O . PRO B 1 181 ? -25.453 2.312 17.344 1 88 181 PRO B O 1
ATOM 3173 N N . GLY B 1 182 ? -23.844 1.731 18.734 1 90.56 182 GLY B N 1
ATOM 3174 C CA . GLY B 1 182 ? -24.094 0.299 18.703 1 90.56 182 GLY B CA 1
ATOM 3175 C C . GLY B 1 182 ? -23.172 -0.445 17.75 1 90.56 182 GLY B C 1
ATOM 3176 O O . GLY B 1 182 ? -23.016 -1.663 17.859 1 90.56 182 GLY B O 1
ATOM 3177 N N . ARG B 1 183 ? -22.719 0.341 16.781 1 92 183 ARG B N 1
ATOM 3178 C CA . ARG B 1 183 ? -21.766 -0.295 15.883 1 92 183 ARG B CA 1
ATOM 3179 C C . ARG B 1 183 ? -20.406 -0.453 16.562 1 92 183 ARG B C 1
ATOM 3181 O O . ARG B 1 183 ? -19.922 0.471 17.219 1 92 183 ARG B O 1
ATOM 3188 N N . ASP B 1 184 ? -19.766 -1.661 16.406 1 93.31 184 ASP B N 1
ATOM 3189 C CA . ASP B 1 184 ? -18.5 -1.95 17.078 1 93.31 184 ASP B CA 1
ATOM 3190 C C . ASP B 1 184 ? -17.391 -2.234 16.047 1 93.31 184 ASP B C 1
ATOM 3192 O O . ASP B 1 184 ? -16.344 -2.787 16.391 1 93.31 184 ASP B O 1
ATOM 3196 N N . ASP B 1 185 ? -17.688 -1.774 14.836 1 95.56 185 ASP B N 1
ATOM 3197 C CA . ASP B 1 185 ? -16.75 -2.141 13.781 1 95.56 185 ASP B CA 1
ATOM 3198 C C . ASP B 1 185 ? -15.953 -0.925 13.305 1 95.56 185 ASP B C 1
ATOM 3200 O O . ASP B 1 185 ? -15.344 -0.953 12.234 1 95.56 185 ASP B O 1
ATOM 3204 N N . ALA B 1 186 ? -15.906 0.208 14.109 1 96.62 186 ALA B N 1
ATOM 3205 C CA . ALA B 1 186 ? -15.242 1.448 13.719 1 96.62 186 ALA B CA 1
ATOM 3206 C C . ALA B 1 186 ? -13.758 1.215 13.469 1 96.62 186 ALA B C 1
ATOM 3208 O O . ALA B 1 186 ? -13.211 1.691 12.469 1 96.62 186 ALA B O 1
ATOM 3209 N N . ALA B 1 187 ? -13.102 0.504 14.383 1 97.44 187 ALA B N 1
ATOM 3210 C CA . ALA B 1 187 ? -11.664 0.268 14.273 1 97.44 187 ALA B CA 1
ATOM 3211 C C . ALA B 1 187 ? -11.336 -0.499 12.992 1 97.44 187 ALA B C 1
ATOM 3213 O O . ALA B 1 187 ? -10.352 -0.186 12.312 1 97.44 187 ALA B O 1
ATOM 3214 N N . PHE B 1 188 ? -12.164 -1.487 12.727 1 97.5 188 PHE B N 1
ATOM 3215 C CA . PHE B 1 188 ? -11.945 -2.299 11.539 1 97.5 188 PHE B CA 1
ATOM 3216 C C . PHE B 1 188 ? -12.18 -1.479 10.273 1 97.5 188 PHE B C 1
ATOM 3218 O O . PHE B 1 188 ? -11.398 -1.556 9.328 1 97.5 188 PHE B O 1
ATOM 3225 N N . ILE B 1 189 ? -13.18 -0.717 10.25 1 97.25 189 ILE B N 1
ATOM 3226 C CA . ILE B 1 189 ? -13.508 0.138 9.109 1 97.25 189 ILE B CA 1
ATOM 3227 C C . ILE B 1 189 ? -12.359 1.121 8.867 1 97.25 189 ILE B C 1
ATOM 3229 O O . ILE B 1 189 ? -11.898 1.274 7.73 1 97.25 189 ILE B O 1
ATOM 3233 N N . ALA B 1 190 ? -11.914 1.799 9.961 1 98.25 190 ALA B N 1
ATOM 3234 C CA . ALA B 1 190 ? -10.805 2.74 9.836 1 98.25 190 ALA B CA 1
ATOM 3235 C C . ALA B 1 190 ? -9.562 2.055 9.281 1 98.25 190 ALA B C 1
ATOM 3237 O O . ALA B 1 190 ? -8.883 2.6 8.406 1 98.25 190 ALA B O 1
ATOM 3238 N N . HIS B 1 191 ? -9.297 0.908 9.766 1 98.12 191 HIS B N 1
ATOM 3239 C CA . HIS B 1 191 ? -8.148 0.131 9.336 1 98.12 191 HIS B CA 1
ATOM 3240 C C . HIS B 1 191 ? -8.219 -0.182 7.844 1 98.12 191 HIS B C 1
ATOM 3242 O O . HIS B 1 191 ? -7.246 0.003 7.113 1 98.12 191 HIS B O 1
ATOM 3248 N N . LEU B 1 192 ? -9.367 -0.659 7.371 1 98.31 192 LEU B N 1
ATOM 3249 C CA . LEU B 1 192 ? -9.531 -1.01 5.965 1 98.31 192 LEU B CA 1
ATOM 3250 C C . LEU B 1 192 ? -9.414 0.225 5.078 1 98.31 192 LEU B C 1
ATOM 3252 O O . LEU B 1 192 ? -8.805 0.17 4.008 1 98.31 192 LEU B O 1
ATOM 3256 N N . LEU B 1 193 ? -10.023 1.332 5.527 1 98.5 193 LEU B N 1
ATOM 3257 C CA . LEU B 1 193 ? -9.93 2.564 4.75 1 98.5 193 LEU B CA 1
ATOM 3258 C C . LEU B 1 193 ? -8.477 3 4.594 1 98.5 193 LEU B C 1
ATOM 3260 O O . LEU B 1 193 ? -8.055 3.369 3.496 1 98.5 193 LEU B O 1
ATOM 3264 N N . ARG B 1 194 ? -7.715 2.922 5.66 1 98.25 194 ARG B N 1
ATOM 3265 C CA . ARG B 1 194 ? -6.301 3.271 5.57 1 98.25 194 ARG B CA 1
ATOM 3266 C C . ARG B 1 194 ? -5.566 2.338 4.613 1 98.25 194 ARG B C 1
ATOM 3268 O O . ARG B 1 194 ? -4.785 2.791 3.773 1 98.25 194 ARG B O 1
ATOM 3275 N N . LEU B 1 195 ? -5.832 1.062 4.73 1 98.31 195 LEU B N 1
ATOM 3276 C CA . LEU B 1 195 ? -5.117 0.088 3.912 1 98.31 195 LEU B CA 1
ATOM 3277 C C . LEU B 1 195 ? -5.41 0.305 2.432 1 98.31 195 LEU B C 1
ATOM 3279 O O . LEU B 1 195 ? -4.52 0.162 1.591 1 98.31 195 LEU B O 1
ATOM 3283 N N . VAL B 1 196 ? -6.637 0.619 2.061 1 98.62 196 VAL B N 1
ATOM 3284 C CA . VAL B 1 196 ? -6.992 0.861 0.666 1 98.62 196 VAL B CA 1
ATOM 3285 C C . VAL B 1 196 ? -6.133 1.992 0.103 1 98.62 196 VAL B C 1
ATOM 3287 O O . VAL B 1 196 ? -5.551 1.86 -0.977 1 98.62 196 VAL B O 1
ATOM 3290 N N . PHE B 1 197 ? -5.988 3.02 0.827 1 97.94 197 PHE B N 1
ATOM 3291 C CA . PHE B 1 197 ? -5.301 4.18 0.276 1 97.94 197 PHE B CA 1
ATOM 3292 C C . PHE B 1 197 ? -3.791 4.02 0.389 1 97.94 197 PHE B C 1
ATOM 3294 O O . PHE B 1 197 ? -3.041 4.551 -0.432 1 97.94 197 PHE B O 1
ATOM 3301 N N . LEU B 1 198 ? -3.334 3.289 1.402 1 96.12 198 LEU B N 1
ATOM 3302 C CA . LEU B 1 198 ? -1.926 2.906 1.396 1 96.12 198 LEU B CA 1
ATOM 3303 C C . LEU B 1 198 ? -1.612 2.01 0.202 1 96.12 198 LEU B C 1
ATOM 3305 O O . LEU B 1 198 ? -0.527 2.096 -0.377 1 96.12 198 LEU B O 1
ATOM 3309 N N . GLY B 1 199 ? -2.576 1.127 -0.107 1 96.5 199 GLY B N 1
ATOM 3310 C CA . GLY B 1 199 ? -2.434 0.326 -1.312 1 96.5 199 GLY B CA 1
ATOM 3311 C C . GLY B 1 199 ? -2.379 1.159 -2.58 1 96.5 199 GLY B C 1
ATOM 3312 O O . GLY B 1 199 ? -1.562 0.899 -3.465 1 96.5 199 GLY B O 1
ATOM 3313 N N . GLN B 1 200 ? -3.242 2.133 -2.682 1 96.69 200 GLN B N 1
ATOM 3314 C CA . GLN B 1 200 ? -3.223 3.053 -3.814 1 96.69 200 GLN B CA 1
ATOM 3315 C C . GLN B 1 200 ? -1.893 3.795 -3.896 1 96.69 200 GLN B C 1
ATOM 3317 O O . GLN B 1 200 ? -1.343 3.979 -4.984 1 96.69 200 GLN B O 1
ATOM 3322 N N . GLN B 1 201 ? -1.4 4.215 -2.76 1 93.94 201 GLN B N 1
ATOM 3323 C CA . GLN B 1 201 ? -0.097 4.871 -2.721 1 93.94 201 GLN B CA 1
ATOM 3324 C C . GLN B 1 201 ? 0.996 3.951 -3.26 1 93.94 201 GLN B C 1
ATOM 3326 O O . GLN B 1 201 ? 1.869 4.391 -4.012 1 93.94 201 GLN B O 1
ATOM 3331 N N . ARG B 1 202 ? 0.943 2.734 -2.807 1 89.75 202 ARG B N 1
ATOM 3332 C CA . ARG B 1 202 ? 1.911 1.736 -3.252 1 89.75 202 ARG B CA 1
ATOM 3333 C C . ARG B 1 202 ? 1.88 1.582 -4.77 1 89.75 202 ARG B C 1
ATOM 3335 O O . ARG B 1 202 ? 2.93 1.497 -5.41 1 89.75 202 ARG B O 1
ATOM 3342 N N . GLN B 1 203 ? 0.723 1.533 -5.336 1 91.25 203 GLN B N 1
ATOM 3343 C CA . GLN B 1 203 ? 0.583 1.443 -6.785 1 91.25 203 GLN B CA 1
ATOM 3344 C C . GLN B 1 203 ? 1.187 2.664 -7.473 1 91.25 203 GLN B C 1
ATOM 3346 O O . GLN B 1 203 ? 1.872 2.537 -8.484 1 91.25 203 GLN B O 1
ATOM 3351 N N . GLN B 1 204 ? 0.994 3.803 -6.934 1 89.56 204 GLN B N 1
ATOM 3352 C CA . GLN B 1 204 ? 1.491 5.043 -7.523 1 89.56 204 GLN B CA 1
ATOM 3353 C C . GLN B 1 204 ? 3.012 5.129 -7.422 1 89.56 204 GLN B C 1
ATOM 3355 O O . GLN B 1 204 ? 3.686 5.492 -8.391 1 89.56 204 GLN B O 1
ATOM 3360 N N . THR B 1 205 ? 3.549 4.789 -6.238 1 83.56 205 THR B N 1
ATOM 3361 C CA . THR B 1 205 ? 4.984 4.898 -6.012 1 83.56 205 THR B CA 1
ATOM 3362 C C . THR B 1 205 ? 5.746 3.859 -6.832 1 83.56 205 THR B C 1
ATOM 3364 O O . THR B 1 205 ? 6.895 4.082 -7.219 1 83.56 205 THR B O 1
ATOM 3367 N N . ALA B 1 206 ? 5.102 2.746 -7.102 1 81.19 206 ALA B N 1
ATOM 3368 C CA . ALA B 1 206 ? 5.707 1.699 -7.922 1 81.19 206 ALA B CA 1
ATOM 3369 C C . ALA B 1 206 ? 5.578 2.023 -9.406 1 81.19 206 ALA B C 1
ATOM 3371 O O . ALA B 1 206 ? 6.09 1.287 -10.258 1 81.19 206 ALA B O 1
ATOM 3372 N N . GLY B 1 207 ? 4.887 3.107 -9.758 1 82.38 207 GLY B N 1
ATOM 3373 C CA . GLY B 1 207 ? 4.711 3.508 -11.141 1 82.38 207 GLY B CA 1
ATOM 3374 C C . GLY B 1 207 ? 3.662 2.686 -11.867 1 82.38 207 GLY B C 1
ATOM 3375 O O . GLY B 1 207 ? 3.629 2.662 -13.102 1 82.38 207 GLY B O 1
ATOM 3376 N N . ILE B 1 208 ? 2.873 1.96 -11.164 1 86.62 208 ILE B N 1
ATOM 3377 C CA . ILE B 1 208 ? 1.857 1.087 -11.742 1 86.62 208 ILE B CA 1
ATOM 3378 C C . ILE B 1 208 ? 0.587 1.888 -12.016 1 86.62 208 ILE B C 1
ATOM 3380 O O . ILE B 1 208 ? -0.105 1.64 -13.008 1 86.62 208 ILE B O 1
ATOM 3384 N N . ALA B 1 209 ? 0.246 2.836 -11.156 1 90 209 ALA B N 1
ATOM 3385 C CA . ALA B 1 209 ? -0.915 3.707 -11.32 1 90 209 ALA B CA 1
ATOM 3386 C C . ALA B 1 209 ? -0.501 5.176 -11.32 1 90 209 ALA B C 1
ATOM 3388 O O . ALA B 1 209 ? 0.404 5.574 -10.586 1 90 209 ALA B O 1
ATOM 3389 N N . PRO B 1 210 ? -1.13 5.934 -12.109 1 91 210 PRO B N 1
ATOM 3390 C CA . PRO B 1 210 ? -0.841 7.371 -12.094 1 91 210 PRO B CA 1
ATOM 3391 C C . PRO B 1 210 ? -1.347 8.062 -10.828 1 91 210 PRO B C 1
ATOM 3393 O O . PRO B 1 210 ? -2.242 7.543 -10.156 1 91 210 PRO B O 1
ATOM 3396 N N . PRO B 1 211 ? -0.722 9.219 -10.508 1 93 211 PRO B N 1
ATOM 3397 C CA . PRO B 1 211 ? -1.263 9.984 -9.383 1 93 211 PRO B CA 1
ATOM 3398 C C . PRO B 1 211 ? -2.717 10.406 -9.594 1 93 211 PRO B C 1
ATOM 3400 O O . PRO B 1 211 ? -3.119 10.695 -10.719 1 93 211 PRO B O 1
ATOM 3403 N N . LEU B 1 212 ? -3.453 10.43 -8.57 1 95.5 212 LEU B N 1
ATOM 3404 C CA . LEU B 1 212 ? -4.84 10.875 -8.609 1 95.5 212 LEU B CA 1
ATOM 3405 C C . LEU B 1 212 ? -4.941 12.375 -8.336 1 95.5 212 LEU B C 1
ATOM 3407 O O . LEU B 1 212 ? -4.211 12.906 -7.492 1 95.5 212 LEU B O 1
ATOM 3411 N N . THR B 1 213 ? -5.824 13.023 -9.023 1 95.31 213 THR B N 1
ATOM 3412 C CA . THR B 1 213 ? -6.148 14.406 -8.703 1 95.31 213 THR B CA 1
ATOM 3413 C C . THR B 1 213 ? -6.953 14.492 -7.406 1 95.31 213 THR B C 1
ATOM 3415 O O . THR B 1 213 ? -7.484 13.484 -6.938 1 95.31 213 THR B O 1
ATOM 3418 N N . ASP B 1 214 ? -7.035 15.688 -6.852 1 94.25 214 ASP B N 1
ATOM 3419 C CA . ASP B 1 214 ? -7.812 15.891 -5.633 1 94.25 214 ASP B CA 1
ATOM 3420 C C . ASP B 1 214 ? -9.258 15.43 -5.824 1 94.25 214 ASP B C 1
ATOM 3422 O O . ASP B 1 214 ? -9.836 14.805 -4.934 1 94.25 214 ASP B O 1
ATOM 3426 N N . THR B 1 215 ? -9.789 15.742 -6.965 1 96.81 215 THR B N 1
ATOM 3427 C CA . THR B 1 215 ? -11.164 15.359 -7.266 1 96.81 215 THR B CA 1
ATOM 3428 C C . THR B 1 215 ? -11.305 13.844 -7.344 1 96.81 215 THR B C 1
ATOM 3430 O O . THR B 1 215 ? -12.273 13.273 -6.836 1 96.81 215 THR B O 1
ATOM 3433 N N . GLU B 1 216 ? -10.367 13.188 -7.957 1 97.56 216 GLU B N 1
ATOM 3434 C CA . GLU B 1 216 ? -10.383 11.727 -8.062 1 97.56 216 GLU B CA 1
ATOM 3435 C C . GLU B 1 216 ? -10.242 11.078 -6.691 1 97.56 216 GLU B C 1
ATOM 3437 O O . GLU B 1 216 ? -10.867 10.047 -6.418 1 97.56 216 GLU B O 1
ATOM 3442 N N . ILE B 1 217 ? -9.406 11.688 -5.863 1 97.62 217 ILE B N 1
ATOM 3443 C CA . ILE B 1 217 ? -9.211 11.18 -4.512 1 97.62 217 ILE B CA 1
ATOM 3444 C C . ILE B 1 217 ? -10.539 11.227 -3.748 1 97.62 217 ILE B C 1
ATOM 3446 O O . ILE B 1 217 ? -10.93 10.25 -3.105 1 97.62 217 ILE B O 1
ATOM 3450 N N . ARG B 1 218 ? -11.195 12.336 -3.836 1 96.69 218 ARG B N 1
ATOM 3451 C CA . ARG B 1 218 ? -12.469 12.492 -3.135 1 96.69 218 ARG B CA 1
ATOM 3452 C C . ARG B 1 218 ? -13.508 11.508 -3.658 1 96.69 218 ARG B C 1
ATOM 3454 O O . ARG B 1 218 ? -14.242 10.898 -2.877 1 96.69 218 ARG B O 1
ATOM 3461 N N . THR B 1 219 ? -13.602 11.398 -4.977 1 97.94 219 THR B N 1
ATOM 3462 C CA . THR B 1 219 ? -14.531 10.453 -5.582 1 97.94 219 THR B CA 1
ATOM 3463 C C . THR B 1 219 ? -14.227 9.031 -5.121 1 97.94 219 THR B C 1
ATOM 3465 O O . THR B 1 219 ? -15.141 8.289 -4.75 1 97.94 219 THR B O 1
ATOM 3468 N N . PHE B 1 220 ? -12.984 8.695 -5.129 1 98.19 220 PHE B N 1
ATOM 3469 C CA . PHE B 1 220 ? -12.578 7.363 -4.703 1 98.19 220 PHE B CA 1
ATOM 3470 C C . PHE B 1 220 ? -12.859 7.156 -3.223 1 98.19 220 PHE B C 1
ATOM 3472 O O . PHE B 1 220 ? -13.359 6.105 -2.822 1 98.19 220 PHE B O 1
ATOM 3479 N N . ALA B 1 221 ? -12.523 8.156 -2.412 1 98 221 ALA B N 1
ATOM 3480 C CA . ALA B 1 221 ? -12.812 8.094 -0.981 1 98 221 ALA B CA 1
ATOM 3481 C C . ALA B 1 221 ? -14.297 7.852 -0.728 1 98 221 ALA B C 1
ATOM 3483 O O . ALA B 1 221 ? -14.664 7.055 0.137 1 98 221 ALA B O 1
ATOM 3484 N N . ARG B 1 222 ? -15.148 8.539 -1.454 1 97 222 ARG B N 1
ATOM 3485 C CA . ARG B 1 222 ? -16.594 8.375 -1.311 1 97 222 ARG B CA 1
ATOM 3486 C C . ARG B 1 222 ? -17.016 6.953 -1.66 1 97 222 ARG B C 1
ATOM 3488 O O . ARG B 1 222 ? -17.781 6.328 -0.914 1 97 222 ARG B O 1
ATOM 3495 N N . GLN B 1 223 ? -16.516 6.449 -2.746 1 96.94 223 GLN B N 1
ATOM 3496 C CA . GLN B 1 223 ? -16.844 5.098 -3.174 1 96.94 223 GLN B CA 1
ATOM 3497 C C . GLN B 1 223 ? -16.391 4.062 -2.15 1 96.94 223 GLN B C 1
ATOM 3499 O O . GLN B 1 223 ? -17.156 3.164 -1.784 1 96.94 223 GLN B O 1
ATOM 3504 N N . VAL B 1 224 ? -15.156 4.207 -1.695 1 97.69 224 VAL B N 1
ATOM 3505 C CA . VAL B 1 224 ? -14.547 3.254 -0.777 1 97.69 224 VAL B CA 1
ATOM 3506 C C . VAL B 1 224 ? -15.273 3.285 0.563 1 97.69 224 VAL B C 1
ATOM 3508 O O . VAL B 1 224 ? -15.594 2.236 1.127 1 97.69 224 VAL B O 1
ATOM 3511 N N . THR B 1 225 ? -15.492 4.516 1.058 1 97.12 225 THR B N 1
ATOM 3512 C CA . THR B 1 225 ? -16.172 4.668 2.338 1 97.12 225 THR B CA 1
ATOM 3513 C C . THR B 1 225 ? -17.578 4.055 2.285 1 97.12 225 THR B C 1
ATOM 3515 O O . THR B 1 225 ? -17.984 3.367 3.219 1 97.12 225 THR B O 1
ATOM 3518 N N . GLY B 1 226 ? -18.328 4.293 1.226 1 94.44 226 GLY B N 1
ATOM 3519 C CA . GLY B 1 226 ? -19.656 3.707 1.062 1 94.44 226 GLY B CA 1
ATOM 3520 C C . GLY B 1 226 ? -19.641 2.189 1.086 1 94.44 226 GLY B C 1
ATOM 3521 O O . GLY B 1 226 ? -20.5 1.564 1.711 1 94.44 226 GLY B O 1
ATOM 3522 N N . ARG B 1 227 ? -18.625 1.597 0.455 1 94.44 227 ARG B N 1
ATOM 3523 C CA . ARG B 1 227 ? -18.531 0.144 0.358 1 94.44 227 ARG B CA 1
ATOM 3524 C C . ARG B 1 227 ? -18.109 -0.467 1.692 1 94.44 227 ARG B C 1
ATOM 3526 O O . ARG B 1 227 ? -18.719 -1.44 2.148 1 94.44 227 ARG B O 1
ATOM 3533 N N . ILE B 1 228 ? -17.188 0.113 2.328 1 95.81 228 ILE B N 1
ATOM 3534 C CA . ILE B 1 228 ? -16.547 -0.483 3.502 1 95.81 228 ILE B CA 1
ATOM 3535 C C . ILE B 1 228 ? -17.391 -0.196 4.742 1 95.81 228 ILE B C 1
ATOM 3537 O O . ILE B 1 228 ? -17.594 -1.073 5.586 1 95.81 228 ILE B O 1
ATOM 3541 N N . ALA B 1 229 ? -17.875 1.026 4.859 1 93.19 229 ALA B N 1
ATOM 3542 C CA . ALA B 1 229 ? -18.609 1.422 6.059 1 93.19 229 ALA B CA 1
ATOM 3543 C C . ALA B 1 229 ? -20.094 1.046 5.949 1 93.19 229 ALA B C 1
ATOM 3545 O O . ALA B 1 229 ? -20.797 1.022 6.953 1 93.19 229 ALA B O 1
ATOM 3546 N N . ARG B 1 230 ? -20.562 0.625 4.805 1 81.56 230 ARG B N 1
ATOM 3547 C CA . ARG B 1 230 ? -21.969 0.256 4.59 1 81.56 230 ARG B CA 1
ATOM 3548 C C . ARG B 1 230 ? -22.906 1.341 5.105 1 81.56 230 ARG B C 1
ATOM 3550 O O . ARG B 1 230 ? -23.844 1.052 5.836 1 81.56 230 ARG B O 1
ATOM 3557 N N . THR B 1 231 ? -22.422 2.514 5.016 1 68.81 231 THR B N 1
ATOM 3558 C CA . THR B 1 231 ? -23.234 3.627 5.512 1 68.81 231 THR B CA 1
ATOM 3559 C C . THR B 1 231 ? -24.297 4.027 4.484 1 68.81 231 THR B C 1
ATOM 3561 O O . THR B 1 231 ? -25.062 4.953 4.719 1 68.81 231 THR B O 1
ATOM 3564 N N . GLU B 1 232 ? -24.297 3.283 3.273 1 57.03 232 GLU B N 1
ATOM 3565 C CA . GLU B 1 232 ? -25.391 3.561 2.354 1 57.03 232 GLU B CA 1
ATOM 3566 C C . GLU B 1 232 ? -26.578 2.625 2.607 1 57.03 232 GLU B C 1
ATOM 3568 O O . GLU B 1 232 ? -26.391 1.503 3.082 1 57.03 232 GLU B O 1
#

InterPro domains:
  IPR001647 DNA-binding HTH domain, TetR-type [PF00440] (48-92)
  IPR001647 DNA-binding HTH domain, TetR-type [PS50977] (42-102)
  IPR009057 Homedomain-like superfamily [SSF46689] (35-118)
  IPR050109 HTH-type, TetR-like transcriptional regulator [PTHR30055] (31-230)

Organism: NCBI:txid2306993

Sequence (464 aa):
MIQGSMSMESEEPLPPEVAPPAAEAAGQSRRAPGRPPLREQEETRQIIIEAAAHEFVTAGFAHASMSRIAHAAGVSTRTLYRVATGKDDLFRIVAEQRIARIVADFLRVRGEGLSPAEELVELTTAYAGFVLGPEVSSTTRMVGEQQGRFPDLATSFRQNAQRLANAFDMAVAELFARRFPGRDDAAFIAHLLRLVFLGQQRQQTAGIAPPLTDTEIRTFARQVTGRIARTEMIQGSMSMESEEPLPPEVAPPAAEAAGQSRRAPGRPPLREQEETRQIIIEAAAHEFVTAGFAHASMSRIAHAAGVSTRTLYRVATGKDDLFRIVAEQRIARIVADFLRVRGEGLSPAEELVELTTAYAGFVLGPEVSSTTRMVGEQQGRFPDLATSFRQNAQRLANAFDMAVAELFARRFPGRDDAAFIAHLLRLVFLGQQRQQTAGIAPPLTDTEIRTFARQVTGRIARTE

Secondary structure (DSSP, 8-state):
-------------------------------------HHHHHHHHHHHHHHHHHHHHHH-TTT--HHHHHHHHT--HHHHHHH-SSHHHHHHHHHHHHHHHHHHHHHHHTTS---HHHHHHHHHHHHHHHHTSHHHHHHHHHHHHTTTT-HHHHHHHHHHHHHHHHHHHHHHHHHHHHHSTT---HHHHHHHHHHHHHHHHHHHHTTSSPPPPHHHHHHHHHHHHHHHH---/-------------------------------------HHHHHHHHHHHHHHHHHHHHHH-TTT--HHHHHHHHT--HHHHHHH-SSHHHHHHHHHHHHHHHHHHHHHHHTTS---HHHHHHHHHHHHHHHHTSHHHHHHHHHHHHTTTT-HHHHHHHHHHHHHHHHHHHHHHHHHHHHHSTT---HHHHHHHHHHHHHHHHHHHHTTSSPPPPHHHHHHHHHHHHHHHH---

Solvent-accessible surface area (backbone atoms only — not comparable to full-atom values): 26134 Å² total; per-residue (Å²): 136,83,80,76,78,79,77,80,77,79,76,70,81,74,76,84,77,78,74,77,82,80,77,78,78,76,78,75,72,74,73,72,85,68,81,74,55,69,69,53,50,53,49,48,50,49,42,41,37,53,28,40,50,50,38,36,58,74,56,28,68,90,66,42,48,69,65,58,28,14,56,70,41,72,46,49,59,68,61,47,48,73,76,22,88,41,70,65,50,40,48,50,52,37,52,52,51,52,49,50,52,51,53,50,47,53,62,51,52,74,74,65,80,58,56,68,60,52,39,51,26,50,49,46,25,54,52,41,53,50,58,57,25,67,59,44,40,54,47,50,44,47,38,54,35,30,38,86,77,36,52,69,56,36,51,51,48,51,52,52,51,48,50,52,50,50,48,50,44,49,51,44,39,51,47,34,62,73,68,38,71,88,64,84,54,41,67,59,41,41,50,49,56,50,21,32,46,42,10,51,31,49,34,33,67,69,67,76,37,77,82,72,50,73,68,53,43,42,53,48,27,43,53,50,42,40,47,56,63,55,68,108,137,83,80,74,79,77,78,77,76,77,76,71,78,74,77,79,77,78,73,75,78,80,78,76,78,74,74,76,71,73,72,70,85,66,80,74,56,69,70,52,49,54,50,49,49,50,42,40,39,53,29,39,50,50,38,37,57,73,54,29,67,92,66,42,49,70,65,58,28,15,56,70,41,71,46,49,58,68,60,46,47,71,76,22,88,40,70,66,50,39,49,49,53,39,52,52,53,55,50,51,50,50,54,51,47,54,61,52,54,73,73,65,81,58,54,67,60,53,40,51,25,50,48,45,27,55,53,42,52,50,56,59,25,68,58,45,39,53,45,51,44,46,38,54,35,30,39,87,78,35,54,65,56,36,52,51,48,51,51,51,53,47,51,51,50,51,47,49,42,48,50,44,40,51,48,32,63,72,68,38,70,89,65,85,53,42,66,58,41,42,50,50,57,50,21,32,46,42,11,51,31,48,35,34,68,70,67,75,38,75,82,71,49,74,66,54,43,41,55,48,26,42,53,50,42,40,47,56,61,56,68,109

pLDDT: mean 80.41, std 19.65, range [29.19, 98.62]

Nearest PDB structures (foldseek):
  1jt0-assembly1_A  TM=7.602E-01  e=6.376E-04  Staphylococcus aureus
  3btj-assembly1_A  TM=7.411E-01  e=1.527E-03  Staphylococcus aureus subsp. aureus Mu50
  3bti-assembly1_A  TM=7.364E-01  e=1.595E-03  Staphylococcus aureus subsp. aureus Mu50
  3br0-assembly1_A  TM=6.958E-01  e=1.077E-03  Staphylococcus aureus
  3br5-assembly2_E  TM=7.148E-01  e=4.170E-03  Staphylococcus aureus

Foldseek 3Di:
DDPDPPDPPPPDPDDPPDPPDDPDPPPPPPPDPPDPPPVVLVVLLVLLLVLLLVQCLPLNLVRRDLCSSCVSSVHDSVSSCVNPVDSLRSLLVSLVVVLVVLLVQLVVLVVPPDALLVSQLSLLLSLLCVCLPSSNLRLVLVCVVQCVPCVVSVVSNVVSVVSSLVSSLVSQVVSCVPRVPPDPCSNVLSVVSNVVSNVVSVCCSVVNDPRDDSVRSSVVSSVSSCVSVVPD/DCPPPPPPPPPPPDPPDPDPPDDPPPPPPPPDPPDPPPVVLVVLLVLLLVLLLVQCLPLNLVRRDLCSSCVSSVHDSVSSCVNPVDSLRSLLVSLVVVLVVLLVQLVVLVVDPDALLVSQLSLLLSLLCVCLPSSNLRLVLVCVVQCVPCVVSVVSNVVSVVSSLVSSLVSQVVSCVPRVPPDPCSNVLSVVSNVVSNVVSVCCSVVNDPRDDSVRSSVVSSVSSCVSVVPD